Protein 5AQC (pdb70)

Organism: Mycobacterium tuberculosis (strain ATCC 25618 / H37Rv) (NCBI:txid83332)

Secondary structure (DSSP, 8-state):
-HHHHHHHHHHHHHHHHHHHHHHHH--HHHHHHHHT--HHHHHHH--SHHHHHHHHHHHHHHHHHHH--GGGS--SSHHHHHHHHHHHHHHHHHH-HHHHHHHHHHHHH--GGGHHHHHHHHHHHHHHHHHHH-SSSPPHHHHHHHHHHHHHHHHHHHHHHTTS--HHHHHHHHHHHHHHHH-/-HHHHHHHHHHHHHHHHHHHHHHH--HHHHHHHTT--HHHHHHH--SHHHHHHHHHHHHHHHHHHH--PPS-SSHHHHHHHHHHHHHHHHHT-HHHHHHHHHHHHH--GGGHHHHHHHHHHHHHHHHHHHHTSSPPHHHHHHHHHHHHHHHHHHHHHHTTSS-HHHHHHHHHHHHHHHH--

Sequence (364 aa):
EAQRERRKRILDATMAIASKGGYEAVQMRAVADRADVAVGTLYRYFPSKVHLLVSALGREFSSRIDAKTDRSAVAGATPFQRLNFMVGKLNRAMQRNPLLTEAMTRAYVFADASAASEVDQQVEKLIDSMFARAMANGEPTEDQYHIARVISDVWLSSNLLLAWLTRRASATDVSKRLDDLAVRLLIGAQRERRKRILDATMAIASKGGYEAVQMRAVADDRADVAVGTLYRYFPSKVHLLVSALGREFSRIDAKTSAVAGATPFQRLNFMVGKLNRAMQRNPLLTEAMTRAYVFADASAASEVDDQVEKLIDSSMFARAMANGEPTEDQYHIARVISDVWLSSNLLAWLTRRASATDVSKRLDLAVRLLIGD

Nearest PDB structures (foldseek):
  5cxi-assembly1_A  TM=9.992E-01  e=9.116E-22  Mycobacterium tuberculosis H37Rv
  5cw8-assembly1_B  TM=9.837E-01  e=4.539E-20  Mycobacterium tuberculosis H37Rv
  3mnl-assembly1_A  TM=9.329E-01  e=1.263E-19  Mycobacterium tuberculosis H37Rv
  5cxg-assembly1_B  TM=9.219E-01  e=2.538E-19  Mycobacterium tuberculosis H37Rv
  5cxg-assembly2_D  TM=9.276E-01  e=2.367E-18  Mycobacterium tuberculosis H37Rv

Radius of gyration: 22.0 Å; Cα contacts (8 Å, |Δi|>4): 468; chains: 2; bounding box: 36×66×64 Å

Solvent-accessible surface area: 16579 Å² total; per-residue (Å²): 119,86,63,79,80,84,107,96,74,0,0,50,3,0,29,33,16,0,49,158,25,1,28,98,25,0,103,22,116,39,0,2,115,137,2,119,19,70,61,49,43,0,104,89,47,14,71,36,48,13,8,0,0,0,20,0,30,6,16,47,25,46,118,66,29,93,84,29,81,102,93,48,13,55,32,93,62,58,43,81,17,0,40,63,11,3,18,105,22,18,110,34,29,87,166,59,73,80,32,16,32,0,14,2,85,0,28,22,116,0,61,51,83,0,34,87,44,2,86,80,5,48,128,24,16,16,22,8,2,0,97,3,2,13,136,56,159,17,76,70,48,33,88,46,12,0,25,7,0,15,10,1,30,29,4,3,23,5,7,68,32,27,72,52,20,51,50,109,57,3,22,97,37,1,59,36,0,0,128,33,16,36,80,119,163,82,89,56,35,93,75,2,15,51,4,0,29,35,21,0,43,164,36,2,25,97,34,0,104,25,175,44,0,1,113,133,2,114,19,66,53,45,56,0,101,89,62,24,76,38,50,13,11,0,0,0,26,0,34,8,37,50,23,52,106,74,56,96,95,57,113,81,31,60,32,86,40,50,43,79,19,0,59,99,28,0,34,90,34,7,64,48,32,88,118,54,65,80,31,15,32,0,17,2,82,0,33,26,112,0,65,60,85,1,23,70,55,8,73,117,10,44,138,40,25,3,26,10,4,0,114,2,0,30,72,22,98,24,80,69,81,29,92,46,12,0,53,5,0,27,13,2,28,26,5,14,22,2,11,59,31,21,196,51,16,57,42,77,63,2,25,124,75,0,68,39,0,0,97,27,18,32,34,126

Foldseek 3Di:
DVLVLLLVLLLVLLQVQQLVAAQVRQDLVSSCVSSVHDSVSSCVCAVGNLSSLLLSVLVVLVVVVVVDDLPNQDDPALLSSLCSVVVVVLVVCVVRVSSLRRNLVSVVPDDPVNVVSNVSNLVRQLCVSQSSRDPDDGDPVSSVLSVVLVVLLSVVSVCVNVPNDDSVVSVVSSNVSSVVSGD/DLVLLVVLLLVLLQVQQQVPAQVSQDLVSSCVRSVHDSVSVCVCAVDNLSSLLVSLLVVLVVVVVVDDFADDDALLRLLLRVLVVVLVVCVVRVSNLRRNLVSVVPDDPVCVVSNVSSLVSQLQVSQCSRVSHHGDPLSSVLSVVLVVLLSVVSVCVNVVNDPSVRSSVSSNVSSCVSGND

Structure (mmCIF, N/CA/C/O backbone):
data_5AQC
#
_entry.id   5AQC
#
_cell.length_a   127.329
_cell.length_b   67.404
_cell.length_c   49.923
_cell.angle_alpha   90.00
_cell.angle_beta   105.71
_cell.angle_gamma   90.00
#
_symmetry.space_group_name_H-M   'C 1 2 1'
#
loop_
_entity.id
_entity.type
_entity.pdbx_description
1 polymer 'HTH-TYPE TRANSCRIPTIONAL REPRESSOR KSTR'
2 non-polymer (25S)-3-oxocholest-4-en-26-oyl-CoA
3 non-polymer (4S)-2-METHYL-2,4-PENTANEDIOL
4 non-polymer GLYCEROL
5 non-polymer 'SULFATE ION'
6 water water
#
loop_
_atom_site.group_PDB
_atom_site.id
_atom_site.type_symbol
_atom_site.label_atom_id
_atom_site.label_alt_id
_atom_site.label_comp_id
_atom_site.label_asym_id
_atom_site.label_entity_id
_atom_site.label_seq_id
_atom_site.pdbx_PDB_ins_code
_atom_site.Cartn_x
_atom_site.Cartn_y
_atom_site.Cartn_z
_atom_site.occupancy
_atom_site.B_iso_or_equiv
_atom_site.auth_seq_id
_atom_site.auth_comp_id
_atom_site.auth_asym_id
_atom_site.auth_atom_id
_atom_site.pdbx_PDB_model_num
ATOM 1 N N . GLU A 1 12 ? 37.181 -10.345 29.764 1.00 60.39 33 GLU A N 1
ATOM 2 C CA . GLU A 1 12 ? 35.748 -10.405 30.189 1.00 62.00 33 GLU A CA 1
ATOM 3 C C . GLU A 1 12 ? 35.358 -9.211 31.088 1.00 64.38 33 GLU A C 1
ATOM 4 O O . GLU A 1 12 ? 34.168 -8.909 31.229 1.00 59.99 33 GLU A O 1
ATOM 6 N N . ALA A 1 13 ? 36.352 -8.556 31.701 1.00 61.03 34 ALA A N 1
ATOM 7 C CA . ALA A 1 13 ? 36.125 -7.325 32.465 1.00 57.28 34 ALA A CA 1
ATOM 8 C C . ALA A 1 13 ? 35.840 -6.139 31.527 1.00 54.12 34 ALA A C 1
ATOM 9 O O . ALA A 1 13 ? 34.993 -5.304 31.824 1.00 50.70 34 ALA A O 1
ATOM 11 N N . GLN A 1 14 ? 36.561 -6.073 30.411 1.00 50.66 35 GLN A N 1
ATOM 12 C CA . GLN A 1 14 ? 36.246 -5.132 29.339 1.00 49.79 35 GLN A CA 1
ATOM 13 C C . GLN A 1 14 ? 34.840 -5.417 28.760 1.00 45.69 35 GLN A C 1
ATOM 14 O O . GLN A 1 14 ? 34.035 -4.495 28.537 1.00 39.16 35 GLN A O 1
ATOM 16 N N . ARG A 1 15 ? 34.520 -6.695 28.588 1.00 43.82 36 ARG A N 1
ATOM 17 C CA . ARG A 1 15 ? 33.284 -7.084 27.926 1.00 43.77 36 ARG A CA 1
ATOM 18 C C . ARG A 1 15 ? 32.080 -6.734 28.796 1.00 45.81 36 ARG A C 1
ATOM 19 O O . ARG A 1 15 ? 31.001 -6.395 28.276 1.00 37.13 36 ARG A O 1
ATOM 22 N N . GLU A 1 16 ? 32.249 -6.847 30.116 1.00 38.85 37 GLU A N 1
ATOM 23 C CA . GLU A 1 16 ? 31.120 -6.628 31.002 1.00 42.34 37 GLU A CA 1
ATOM 24 C C . GLU A 1 16 ? 30.845 -5.110 31.185 1.00 33.82 37 GLU A C 1
ATOM 25 O O . GLU A 1 16 ? 29.705 -4.705 31.253 1.00 35.07 37 GLU A O 1
ATOM 31 N N . ARG A 1 17 ? 31.904 -4.327 31.268 1.00 32.54 38 ARG A N 1
ATOM 32 C CA . ARG A 1 17 ? 31.870 -2.890 31.329 1.00 35.42 38 ARG A CA 1
ATOM 33 C C . ARG A 1 17 ? 31.157 -2.348 30.054 1.00 35.92 38 ARG A C 1
ATOM 34 O O . ARG A 1 17 ? 30.330 -1.415 30.115 1.00 28.02 38 ARG A O 1
ATOM 42 N N . ARG A 1 18 ? 31.492 -2.937 28.903 1.00 35.79 39 ARG A N 1
ATOM 43 C CA . ARG A 1 18 ? 30.914 -2.500 27.615 1.00 34.62 39 ARG A CA 1
ATOM 44 C C . ARG A 1 18 ? 29.439 -2.807 27.620 1.00 32.47 39 ARG A C 1
ATOM 45 O O . ARG A 1 18 ? 28.602 -1.981 27.177 1.00 31.64 39 ARG A O 1
ATOM 53 N N . LYS A 1 19 ? 29.098 -3.983 28.138 1.00 28.20 40 LYS A N 1
ATOM 54 C CA . LYS A 1 19 ? 27.721 -4.420 28.256 1.00 28.15 40 LYS A CA 1
ATOM 55 C C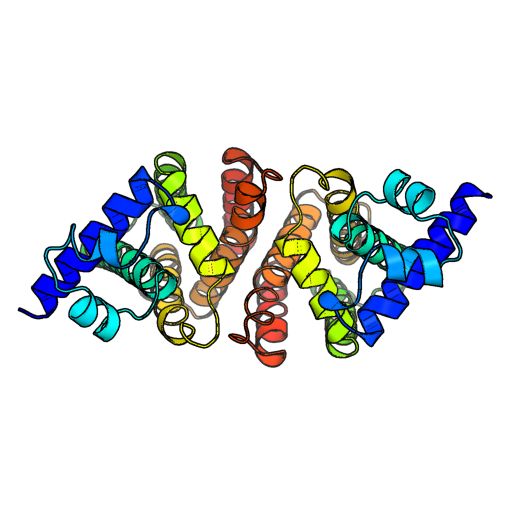 . LYS A 1 19 ? 26.880 -3.445 29.111 1.00 26.16 40 LYS A C 1
ATOM 56 O O . LYS A 1 19 ? 25.763 -3.047 28.703 1.00 24.91 40 LYS A O 1
ATOM 62 N N . ARG A 1 20 ? 27.395 -3.097 30.298 1.00 24.80 41 ARG A N 1
ATOM 63 C CA . ARG A 1 20 ? 26.730 -2.075 31.140 1.00 24.91 41 ARG A CA 1
ATOM 64 C C . ARG A 1 20 ? 26.561 -0.680 30.463 1.00 20.54 41 ARG A C 1
ATOM 65 O O . ARG A 1 20 ? 25.490 -0.103 30.559 1.00 20.92 41 ARG A O 1
ATOM 73 N N . ILE A 1 21 ? 27.586 -0.235 29.763 1.00 23.35 42 ILE A N 1
ATOM 74 C CA . ILE A 1 21 ? 27.563 1.042 29.037 1.00 23.33 42 ILE A CA 1
ATOM 75 C C . ILE A 1 21 ? 26.504 1.014 27.946 1.00 22.24 42 ILE A C 1
ATOM 76 O O . ILE A 1 21 ? 25.672 1.886 27.873 1.00 20.93 42 ILE A O 1
ATOM 81 N N . LEU A 1 22 ? 26.492 -0.026 27.111 1.00 24.42 43 LEU A N 1
ATOM 82 C CA . LEU A 1 22 ? 25.471 -0.108 26.059 1.00 21.59 43 LEU A CA 1
ATOM 83 C C . LEU A 1 22 ? 24.099 -0.392 26.608 1.00 22.16 43 LEU A C 1
ATOM 84 O O . LEU A 1 22 ? 23.132 0.137 26.094 1.00 18.12 43 LEU A O 1
ATOM 89 N N . ASP A 1 23 ? 23.983 -1.172 27.700 1.00 21.04 44 ASP A N 1
ATOM 90 C CA . ASP A 1 23 ? 22.718 -1.304 28.344 1.00 22.19 44 ASP A CA 1
ATOM 91 C C . ASP A 1 23 ? 22.155 0.070 28.818 1.00 17.47 44 ASP A C 1
ATOM 92 O O . ASP A 1 23 ? 20.928 0.352 28.629 1.00 20.62 44 ASP A O 1
ATOM 97 N N . ALA A 1 24 ? 23.024 0.849 29.460 1.00 19.54 45 ALA A N 1
ATOM 98 C CA . ALA A 1 24 ? 22.650 2.169 29.963 1.00 18.28 45 ALA A CA 1
ATOM 99 C C . ALA A 1 24 ? 22.204 3.076 28.816 1.00 17.67 45 ALA A C 1
ATOM 100 O O . ALA A 1 24 ? 21.227 3.792 28.883 1.00 18.01 45 ALA A O 1
ATOM 102 N N . THR A 1 25 ? 22.967 3.002 27.724 1.00 18.70 46 THR A N 1
ATOM 103 C CA . THR A 1 25 ? 22.628 3.830 26.514 1.00 17.05 46 THR A CA 1
ATOM 104 C C . THR A 1 25 ? 21.272 3.558 25.990 1.00 16.77 46 THR A C 1
ATOM 105 O O . THR A 1 25 ? 20.417 4.446 25.759 1.00 18.20 46 THR A O 1
ATOM 109 N N . MET A 1 26 ? 20.972 2.287 25.820 1.00 17.81 47 MET A N 1
ATOM 110 C CA . MET A 1 26 ? 19.676 1.879 25.350 1.00 17.21 47 MET A CA 1
ATOM 111 C C . MET A 1 26 ? 18.509 2.264 26.271 1.00 19.01 47 MET A C 1
ATOM 112 O O . MET A 1 26 ? 17.480 2.747 25.803 1.00 17.79 47 MET A O 1
ATOM 117 N N . ALA A 1 27 ? 18.688 2.029 27.568 1.00 18.75 48 ALA A N 1
ATOM 118 C CA . ALA A 1 27 ? 17.692 2.420 28.539 1.00 19.39 48 ALA A CA 1
ATOM 119 C C . ALA A 1 27 ? 17.407 3.918 28.523 1.00 17.24 48 ALA A C 1
ATOM 120 O O . ALA A 1 27 ? 16.275 4.313 28.492 1.00 19.15 48 ALA A O 1
ATOM 122 N N . ILE A 1 28 ? 18.449 4.733 28.505 1.00 17.53 49 ILE A N 1
ATOM 123 C CA . ILE A 1 28 ? 18.359 6.193 28.541 1.00 16.42 49 ILE A CA 1
ATOM 124 C C . ILE A 1 28 ? 17.717 6.722 27.253 1.00 17.43 49 ILE A C 1
ATOM 125 O O . ILE A 1 28 ? 16.802 7.540 27.251 1.00 16.55 49 ILE A O 1
ATOM 130 N N . ALA A 1 29 ? 18.203 6.220 26.119 1.00 18.33 50 ALA A N 1
ATOM 131 C CA . ALA A 1 29 ? 17.603 6.610 24.835 1.00 17.29 50 ALA A CA 1
ATOM 132 C C . ALA A 1 29 ? 16.135 6.232 24.727 1.00 16.82 50 ALA A C 1
ATOM 133 O O . ALA A 1 29 ? 15.291 6.998 24.261 1.00 18.58 50 ALA A O 1
ATOM 135 N N . SER A 1 30 ? 15.763 5.040 25.152 1.00 20.99 51 SER A N 1
ATOM 136 C CA . SER A 1 30 ? 14.361 4.591 25.039 1.00 21.88 51 SER A CA 1
ATOM 137 C C . SER A 1 30 ? 13.477 5.338 25.979 1.00 24.51 51 SER A C 1
ATOM 138 O O . SER A 1 30 ? 12.331 5.650 25.667 1.00 23.53 51 SER A O 1
ATOM 141 N N . LYS A 1 31 ? 14.012 5.692 27.129 1.00 25.05 52 LYS A N 1
ATOM 142 C CA . LYS A 1 31 ? 13.261 6.541 28.009 1.00 25.79 52 LYS A CA 1
ATOM 143 C C . LYS A 1 31 ? 13.172 7.971 27.554 1.00 23.40 52 LYS A C 1
ATOM 144 O O . LYS A 1 31 ? 12.114 8.576 27.758 1.00 28.21 52 LYS A O 1
ATOM 150 N N . GLY A 1 32 ? 14.255 8.617 27.041 1.00 23.42 53 GLY A N 1
ATOM 151 C CA . GLY A 1 32 ? 14.236 10.062 26.847 1.00 19.66 53 GLY A CA 1
ATOM 152 C C . GLY A 1 32 ? 14.678 10.635 25.492 1.00 20.51 53 GLY A C 1
ATOM 153 O O . GLY A 1 32 ? 14.827 11.855 25.331 1.00 22.70 53 GLY A O 1
ATOM 154 N N . GLY A 1 33 ? 14.955 9.750 24.517 1.00 20.84 54 GLY A N 1
ATOM 155 C CA . GLY A 1 33 ? 15.470 10.253 23.208 1.00 21.31 54 GLY A CA 1
ATOM 156 C C . GLY A 1 33 ? 16.882 10.780 23.241 1.00 20.36 54 GLY A C 1
ATOM 157 O O . GLY A 1 33 ? 17.612 10.625 24.214 1.00 19.87 54 GLY A O 1
ATOM 158 N N . TYR A 1 34 ? 17.324 11.421 22.132 1.00 17.78 55 TYR A N 1
ATOM 159 C CA . TYR A 1 34 ? 18.690 11.801 21.974 1.00 17.96 55 TYR A CA 1
ATOM 160 C C . TYR A 1 34 ? 19.211 12.761 23.066 1.00 19.33 55 TYR A C 1
ATOM 161 O O . TYR A 1 34 ? 20.341 12.615 23.520 1.00 20.48 55 TYR A O 1
ATOM 170 N N . GLU A 1 35 ? 18.338 13.679 23.477 1.00 23.80 56 GLU A N 1
ATOM 171 C CA . GLU A 1 35 ? 18.708 14.742 24.416 1.00 26.03 56 GLU A CA 1
ATOM 172 C C . GLU A 1 35 ? 19.068 14.125 25.777 1.00 25.98 56 GLU A C 1
ATOM 173 O O . GLU A 1 35 ? 19.951 14.654 26.481 1.00 29.26 56 GLU A O 1
ATOM 176 N N . ALA A 1 36 ? 18.461 12.978 26.108 1.00 23.40 57 ALA A N 1
ATOM 177 C CA . ALA A 1 36 ? 18.733 12.275 27.383 1.00 22.62 57 ALA A CA 1
ATOM 178 C C . ALA A 1 36 ? 20.074 11.543 27.459 1.00 21.93 57 ALA A C 1
ATOM 179 O O . ALA A 1 36 ? 20.633 11.320 28.553 1.00 23.23 57 ALA A O 1
ATOM 181 N N . VAL A 1 37 ? 20.609 11.156 26.283 1.00 19.14 58 VAL A N 1
ATOM 182 C CA . VAL A 1 37 ? 21.844 10.448 26.190 1.00 21.23 58 VAL A CA 1
ATOM 183 C C . VAL A 1 37 ? 22.998 11.418 26.368 1.00 27.76 58 VAL A C 1
ATOM 184 O O . VAL A 1 37 ? 23.549 11.971 25.419 1.00 30.76 58 VAL A O 1
ATOM 188 N N . GLN A 1 38 ? 23.328 11.698 27.618 1.00 31.33 59 GLN A N 1
ATOM 189 C CA . GLN A 1 38 ? 24.460 12.561 27.952 1.00 29.24 59 GLN A CA 1
ATOM 190 C C . GLN A 1 38 ? 25.525 11.631 28.535 1.00 29.69 59 GLN A C 1
ATOM 191 O O . GLN A 1 38 ? 25.193 10.670 29.264 1.00 26.48 59 GLN A O 1
ATOM 197 N N . MET A 1 39 ? 26.780 11.889 28.216 1.00 26.81 60 MET A N 1
ATOM 198 C CA . MET A 1 39 ? 27.846 10.982 28.555 1.00 26.79 60 MET A CA 1
ATOM 199 C C . MET A 1 39 ? 27.895 10.706 30.099 1.00 28.27 60 MET A C 1
ATOM 200 O O . MET A 1 39 ? 28.140 9.547 30.539 1.00 29.47 60 MET A O 1
ATOM 205 N N . ARG A 1 40 ? 27.670 11.768 30.855 1.00 27.88 61 ARG A N 1
ATOM 206 C CA . ARG A 1 40 ? 27.713 11.700 32.348 1.00 30.36 61 ARG A CA 1
ATOM 207 C C . ARG A 1 40 ? 26.591 10.784 32.856 1.00 28.49 61 ARG A C 1
ATOM 208 O O . ARG A 1 40 ? 26.796 9.962 33.756 1.00 29.17 61 ARG A O 1
ATOM 212 N N . ALA A 1 41 ? 25.407 10.975 32.287 1.00 24.75 62 ALA A N 1
ATOM 213 C CA . ALA A 1 41 ? 24.267 10.200 32.655 1.00 23.43 62 ALA A CA 1
ATOM 214 C C . ALA A 1 41 ? 24.516 8.732 32.318 1.00 22.21 62 ALA A C 1
ATOM 215 O O . ALA A 1 41 ? 24.257 7.799 33.130 1.00 19.10 62 ALA A O 1
ATOM 217 N N . VAL A 1 42 ? 25.090 8.473 31.145 1.00 21.67 63 VAL A N 1
ATOM 218 C CA . VAL A 1 42 ? 25.383 7.120 30.790 1.00 20.34 63 VAL A CA 1
ATOM 219 C C . VAL A 1 42 ? 26.418 6.478 31.735 1.00 20.99 63 VAL A C 1
ATOM 220 O O . VAL A 1 42 ? 26.243 5.289 32.103 1.00 21.21 63 VAL A O 1
ATOM 224 N N . ALA A 1 43 ? 27.510 7.199 32.082 1.00 21.45 64 ALA A N 1
ATOM 225 C CA . ALA A 1 43 ? 28.557 6.655 32.915 1.00 22.79 64 ALA A CA 1
ATOM 226 C C . ALA A 1 43 ? 28.024 6.331 34.316 1.00 23.23 64 ALA A C 1
ATOM 227 O O . ALA A 1 43 ? 28.312 5.266 34.838 1.00 23.17 64 ALA A O 1
ATOM 229 N N . ASP A 1 44 ? 27.234 7.250 34.836 1.00 22.61 65 ASP A N 1
ATOM 230 C CA . ASP A 1 44 ? 26.575 7.084 36.143 1.00 23.75 65 ASP A CA 1
ATOM 231 C C . ASP A 1 44 ? 25.669 5.864 36.165 1.00 22.28 65 ASP A C 1
ATOM 232 O O . ASP A 1 44 ? 25.813 4.983 37.037 1.00 19.67 65 ASP A O 1
ATOM 237 N N . ARG A 1 45 ? 24.778 5.739 35.194 1.00 20.77 66 ARG A N 1
ATOM 238 C CA . ARG A 1 45 ? 23.908 4.590 35.129 1.00 22.32 66 ARG A CA 1
ATOM 239 C C . ARG A 1 45 ? 24.702 3.251 34.962 1.00 22.33 66 ARG A C 1
ATOM 240 O O . ARG A 1 45 ? 24.323 2.144 35.510 1.00 19.41 66 ARG A O 1
ATOM 248 N N . ALA A 1 46 ? 25.804 3.303 34.215 1.00 19.78 67 ALA A N 1
ATOM 249 C CA . ALA A 1 46 ? 26.566 2.119 33.921 1.00 22.91 67 ALA A CA 1
ATOM 250 C C . ALA A 1 46 ? 27.584 1.767 34.999 1.00 23.75 67 ALA A C 1
ATOM 251 O O . ALA A 1 46 ? 28.230 0.718 34.900 1.00 22.70 67 ALA A O 1
ATOM 253 N N . ASP A 1 47 ? 27.735 2.652 36.005 1.00 22.53 68 ASP A N 1
ATOM 254 C CA . ASP A 1 47 ? 28.709 2.491 37.091 1.00 24.75 68 ASP A CA 1
ATOM 255 C C . ASP A 1 47 ? 30.095 2.318 36.541 1.00 28.44 68 ASP A C 1
ATOM 256 O O . 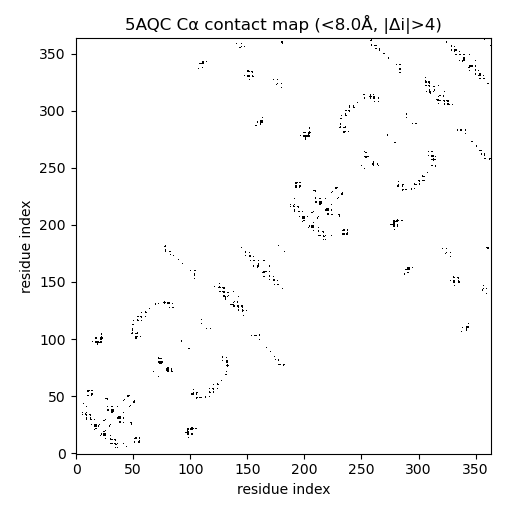ASP A 1 47 ? 30.797 1.386 36.890 1.00 25.71 68 ASP A O 1
ATOM 261 N N . VAL A 1 48 ? 30.488 3.235 35.662 1.00 27.60 69 VAL A N 1
ATOM 262 C CA . VAL A 1 48 ? 31.829 3.272 35.183 1.00 30.20 69 VAL A CA 1
ATOM 263 C C . VAL A 1 48 ? 32.266 4.692 35.384 1.00 24.89 69 VAL A C 1
ATOM 264 O O . VAL A 1 48 ? 31.450 5.602 35.440 1.00 28.39 69 VAL A O 1
ATOM 268 N N . ALA A 1 49 ? 33.569 4.889 35.488 1.00 31.09 70 ALA A N 1
ATOM 269 C CA . ALA A 1 49 ? 34.111 6.232 35.520 1.00 28.46 70 ALA A CA 1
ATOM 270 C C . ALA A 1 49 ? 33.920 6.841 34.107 1.00 32.30 70 ALA A C 1
ATOM 271 O O . ALA A 1 49 ? 34.006 6.147 33.103 1.00 31.58 70 ALA A O 1
ATOM 273 N N . VAL A 1 50 ? 33.633 8.112 34.068 1.00 29.83 71 VAL A N 1
ATOM 274 C CA . VAL A 1 50 ? 33.449 8.832 32.847 1.00 38.22 71 VAL A CA 1
ATOM 275 C C . VAL A 1 50 ? 34.639 8.652 31.874 1.00 41.78 71 VAL A C 1
ATOM 276 O O . VAL A 1 50 ? 34.421 8.467 30.671 1.00 43.59 71 VAL A O 1
ATOM 280 N N . GLY A 1 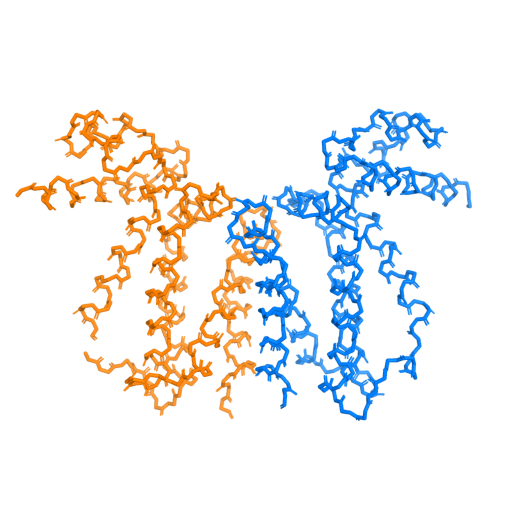51 ? 35.878 8.686 32.374 1.00 36.75 72 GLY A N 1
ATOM 281 C CA . GLY A 1 51 ? 37.043 8.562 31.490 1.00 37.75 72 GLY A CA 1
ATOM 282 C C . GLY A 1 51 ? 37.046 7.210 30.843 1.00 42.44 72 GLY A C 1
ATOM 283 O O . GLY A 1 51 ? 37.378 7.062 29.660 1.00 45.57 72 GLY A O 1
ATOM 284 N N . THR A 1 52 ? 36.640 6.212 31.623 1.00 40.64 73 THR A N 1
ATOM 285 C CA . THR A 1 52 ? 36.550 4.873 31.142 1.00 41.52 73 THR A CA 1
ATOM 286 C C . THR A 1 52 ? 35.567 4.861 29.975 1.00 42.79 73 THR A C 1
ATOM 287 O O . THR A 1 52 ? 35.844 4.247 28.898 1.00 40.73 73 THR A O 1
ATOM 291 N N . LEU A 1 53 ? 34.444 5.563 30.177 1.00 39.78 74 LEU A N 1
ATOM 292 C CA . LEU A 1 53 ? 33.402 5.672 29.155 1.00 39.53 74 LEU A CA 1
ATOM 293 C C . LEU A 1 53 ? 33.977 6.304 27.853 1.00 38.00 74 LEU A C 1
ATOM 294 O O . LEU A 1 53 ? 33.891 5.688 26.792 1.00 40.04 74 LEU A O 1
ATOM 299 N N . TYR A 1 54 ? 34.554 7.503 27.962 1.00 44.15 75 TYR A N 1
ATOM 300 C CA . TYR A 1 54 ? 35.170 8.215 26.817 1.00 44.77 75 TYR A CA 1
ATOM 301 C C . TYR A 1 54 ? 36.241 7.413 26.063 1.00 47.91 75 TYR A C 1
ATOM 302 O O . TYR A 1 54 ? 36.381 7.560 24.849 1.00 43.19 75 TYR A O 1
ATOM 311 N N . ARG A 1 55 ? 36.988 6.575 26.773 1.00 46.27 76 ARG A N 1
ATOM 312 C CA . ARG A 1 55 ? 38.033 5.761 26.166 1.00 50.48 76 ARG A CA 1
ATOM 313 C C . ARG A 1 55 ? 37.415 4.779 25.193 1.00 53.28 76 ARG A C 1
ATOM 314 O O . ARG A 1 55 ? 37.948 4.594 24.087 1.00 59.47 76 ARG A O 1
ATOM 316 N N . TYR A 1 56 ? 36.301 4.152 25.572 1.00 44.13 77 TYR A N 1
ATOM 317 C CA . TYR A 1 56 ? 35.659 3.182 24.672 1.00 43.18 77 TYR A CA 1
ATOM 318 C C . TYR A 1 56 ? 34.714 3.823 23.604 1.00 42.52 77 TYR A C 1
ATOM 319 O O . TYR A 1 56 ? 34.495 3.222 22.522 1.00 42.80 77 TYR A O 1
ATOM 321 N N . PHE A 1 57 ? 34.184 5.019 23.907 1.00 38.01 78 PHE A N 1
ATOM 322 C CA . PHE A 1 57 ? 33.069 5.641 23.175 1.00 32.45 78 PHE A CA 1
ATOM 323 C C . PHE A 1 57 ? 33.159 7.147 23.304 1.00 36.29 78 PHE A C 1
ATOM 324 O O . PHE A 1 57 ? 32.534 7.746 24.191 1.00 34.98 78 PHE A O 1
ATOM 332 N N . PRO A 1 58 ? 33.916 7.810 22.394 1.00 36.38 79 PRO A N 1
ATOM 333 C CA . PRO A 1 58 ? 34.221 9.228 22.605 1.00 31.96 79 PRO A CA 1
ATOM 334 C C . PRO A 1 58 ? 33.078 10.218 22.537 1.00 30.25 79 PRO A C 1
ATOM 335 O O . PRO A 1 58 ? 33.291 11.369 22.884 1.00 31.40 79 PRO A O 1
ATOM 339 N N . SER A 1 59 ? 31.882 9.821 22.085 1.00 27.68 80 SER A N 1
ATOM 340 C CA . SER A 1 59 ? 30.767 10.764 22.039 1.00 26.06 80 SER A CA 1
ATOM 341 C C . SER A 1 59 ? 29.484 9.975 22.124 1.00 22.19 80 SER A C 1
ATOM 342 O O . SER A 1 59 ? 29.498 8.718 22.025 1.00 26.25 80 SER A O 1
ATOM 345 N N . LYS A 1 60 ? 28.382 10.704 22.189 1.00 23.05 81 LYS A N 1
ATOM 346 C CA . LYS A 1 60 ? 27.070 10.091 22.193 1.00 24.42 81 LYS A CA 1
ATOM 347 C C . LYS A 1 60 ? 26.733 9.414 20.880 1.00 25.87 81 LYS A C 1
ATOM 348 O O . LYS A 1 60 ? 26.031 8.441 20.851 1.00 19.68 81 LYS A O 1
ATOM 354 N N . VAL A 1 61 ? 27.285 9.896 19.767 1.00 23.99 82 VAL A N 1
ATOM 355 C CA . VAL A 1 61 ? 27.150 9.159 18.502 1.00 22.10 82 VAL A CA 1
ATOM 356 C C . VAL A 1 61 ? 27.725 7.786 18.529 1.00 19.54 82 VAL A C 1
ATOM 357 O O . VAL A 1 61 ? 27.115 6.851 18.137 1.00 24.55 82 VAL A O 1
ATOM 361 N N . HIS A 1 62 ? 28.945 7.650 19.039 1.00 22.99 83 HIS A N 1
ATOM 362 C CA . HIS A 1 62 ? 29.617 6.377 19.106 1.00 24.67 83 HIS A CA 1
ATOM 363 C C . HIS A 1 62 ? 28.890 5.417 19.993 1.00 22.49 83 HIS A C 1
ATOM 364 O O . HIS A 1 62 ? 28.802 4.214 19.712 1.00 24.98 83 HIS A O 1
ATOM 371 N N . LEU A 1 63 ? 28.347 5.957 21.092 1.00 26.78 84 LEU A N 1
ATOM 372 C CA . LEU A 1 63 ? 27.493 5.142 21.991 1.00 24.03 84 LEU A CA 1
ATOM 373 C C . LEU A 1 63 ? 26.293 4.616 21.332 1.00 19.54 84 LEU A C 1
ATOM 374 O O . LEU A 1 63 ? 26.001 3.431 21.457 1.00 21.27 84 LEU A O 1
ATOM 379 N N . LEU A 1 64 ? 25.517 5.506 20.683 1.00 18.87 85 LEU A N 1
ATOM 380 C CA . LEU A 1 64 ? 24.274 5.114 20.080 1.00 18.69 85 LEU A CA 1
ATOM 381 C C . LEU A 1 64 ? 24.475 4.177 18.911 1.00 16.61 85 LEU A C 1
ATOM 382 O O . LEU A 1 64 ? 23.794 3.158 18.796 1.00 16.31 85 LEU A O 1
ATOM 387 N N . VAL A 1 65 ? 25.410 4.522 18.038 1.00 20.57 86 VAL A N 1
ATOM 388 C CA . VAL A 1 65 ? 25.664 3.594 16.871 1.00 19.34 86 VAL A CA 1
ATOM 389 C C . VAL A 1 65 ? 26.190 2.227 17.332 1.00 20.54 86 VAL A C 1
ATOM 390 O O . VAL A 1 65 ? 25.713 1.188 16.879 1.00 19.42 86 VAL A O 1
ATOM 394 N N . SER A 1 66 ? 27.125 2.231 18.300 1.00 22.05 87 SER A N 1
ATOM 395 C CA . SER A 1 66 ? 27.568 0.918 18.903 1.00 23.83 87 SER A CA 1
ATOM 396 C C . SER A 1 66 ? 26.441 0.158 19.498 1.00 21.25 87 SER A C 1
ATOM 397 O O . SER A 1 66 ? 26.294 -1.045 19.280 1.00 19.43 87 SER A O 1
ATOM 400 N N . ALA A 1 67 ? 25.532 0.838 20.245 1.00 21.41 88 ALA A N 1
ATOM 401 C CA . ALA A 1 67 ? 24.361 0.134 20.778 1.00 20.30 88 ALA A CA 1
ATOM 402 C C . ALA A 1 67 ? 23.401 -0.430 19.727 1.00 22.19 88 ALA A C 1
ATOM 403 O O . ALA A 1 67 ? 22.872 -1.521 19.888 1.00 19.14 88 ALA A O 1
ATOM 405 N N . LEU A 1 68 ? 23.179 0.298 18.607 1.00 22.35 89 LEU A N 1
ATOM 406 C CA . LEU A 1 68 ? 22.356 -0.210 17.554 1.00 20.75 89 LEU A CA 1
ATOM 407 C C . LEU A 1 68 ? 23.001 -1.495 16.895 1.00 19.43 89 LEU A C 1
ATOM 408 O O . LEU A 1 68 ? 22.302 -2.464 16.594 1.00 23.39 89 LEU A O 1
ATOM 413 N N . GLY A 1 69 ? 24.294 -1.449 16.728 1.00 23.27 90 GLY A N 1
ATOM 414 C CA . GLY A 1 69 ? 25.061 -2.572 16.188 1.00 29.29 90 GLY A CA 1
ATOM 415 C C . GLY A 1 69 ? 24.839 -3.803 17.024 1.00 32.20 90 GLY A C 1
ATOM 416 O O . GLY A 1 69 ? 24.528 -4.884 16.502 1.00 33.60 90 GLY A O 1
ATOM 417 N N . ARG A 1 70 ? 24.922 -3.638 18.355 1.00 27.74 91 ARG A N 1
ATOM 418 C CA . ARG A 1 70 ? 24.658 -4.765 19.244 1.00 25.96 91 ARG A CA 1
ATOM 419 C C . A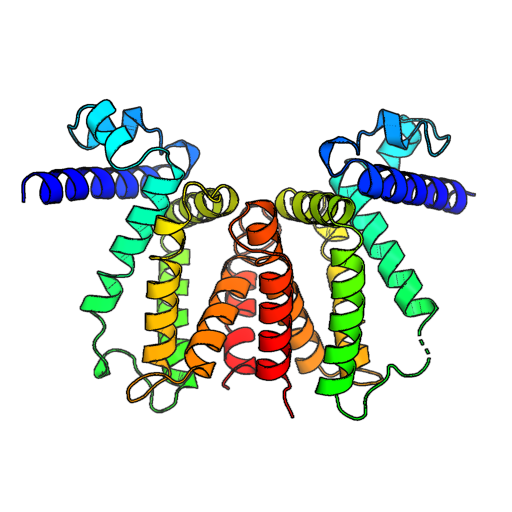RG A 1 70 ? 23.259 -5.308 19.152 1.00 26.56 91 ARG A C 1
ATOM 420 O O . ARG A 1 70 ? 23.050 -6.520 19.149 1.00 28.57 91 ARG A O 1
ATOM 428 N N . GLU A 1 71 ? 22.253 -4.462 18.999 1.00 27.27 92 GLU A N 1
ATOM 429 C CA . GLU A 1 71 ? 20.938 -4.956 18.839 1.00 27.71 92 GLU A CA 1
ATOM 430 C C . GLU A 1 71 ? 20.825 -5.769 17.550 1.00 28.76 92 GLU A C 1
ATOM 431 O O . GLU A 1 71 ? 20.154 -6.773 17.549 1.00 28.55 92 GLU A O 1
ATOM 437 N N . PHE A 1 72 ? 21.403 -5.264 16.463 1.00 29.40 93 PHE A N 1
ATOM 438 C CA . PHE A 1 72 ? 21.372 -5.988 15.157 1.00 32.60 93 PHE A CA 1
ATOM 439 C C . PHE A 1 72 ? 21.957 -7.397 15.280 1.00 34.35 93 PHE A C 1
ATOM 440 O O . PHE A 1 72 ? 21.328 -8.344 14.819 1.00 38.91 93 PHE A O 1
ATOM 448 N N A SER A 1 73 ? 23.119 -7.520 15.924 0.50 38.39 94 SER A N 1
ATOM 449 N N B SER A 1 73 ? 23.105 -7.540 15.932 0.50 37.55 94 SER A N 1
ATOM 450 C CA A SER A 1 73 ? 23.759 -8.844 16.166 0.50 38.10 94 SER A CA 1
ATOM 451 C CA B SER A 1 73 ? 23.714 -8.878 16.158 0.50 36.60 94 SER A CA 1
ATOM 452 C C A SER A 1 73 ? 22.956 -9.782 17.065 0.50 39.39 94 SER A C 1
ATOM 453 C C B SER A 1 73 ? 22.886 -9.797 17.033 0.50 38.66 94 SER A C 1
ATOM 454 O O A SER A 1 73 ? 22.986 -11.016 16.878 0.50 38.98 94 SER A O 1
ATOM 455 O O B SER A 1 73 ? 22.815 -11.025 16.803 0.50 37.49 94 SER A O 1
ATOM 460 N N . ARG A 1 74 ? 22.229 -9.229 18.036 1.00 37.46 95 ARG A N 1
ATOM 461 C CA . ARG A 1 74 ? 21.288 -10.040 18.812 1.00 39.78 95 ARG A CA 1
ATOM 462 C C . ARG A 1 74 ? 20.142 -10.544 17.918 1.00 40.53 95 ARG A C 1
ATOM 463 O O . ARG A 1 74 ? 19.786 -11.748 17.948 1.00 38.12 95 ARG A O 1
ATOM 471 N N . ILE A 1 75 ? 19.613 -9.640 17.092 1.00 40.02 96 ILE A N 1
ATOM 472 C CA . ILE A 1 75 ? 18.578 -9.980 16.143 1.00 42.18 96 ILE A CA 1
ATOM 473 C C . ILE A 1 75 ? 19.139 -11.058 15.184 1.00 43.87 96 ILE A C 1
ATOM 474 O O . ILE A 1 75 ? 18.552 -12.123 14.988 1.00 47.05 96 ILE A O 1
ATOM 479 N N . ASP A 1 76 ? 20.314 -10.786 14.666 1.00 39.98 97 ASP A N 1
ATOM 480 C CA . ASP A 1 76 ? 20.963 -11.681 13.735 1.00 45.49 97 ASP A CA 1
ATOM 481 C C . ASP A 1 76 ? 21.113 -13.109 14.296 1.00 48.78 97 ASP A C 1
ATOM 482 O O . ASP A 1 76 ? 20.600 -14.072 13.712 1.00 46.92 97 ASP A O 1
ATOM 487 N N . ALA A 1 77 ? 21.761 -13.219 15.458 1.00 47.21 98 ALA A N 1
ATOM 488 C CA . ALA A 1 77 ? 21.986 -14.498 16.151 1.00 48.45 98 ALA A CA 1
ATOM 489 C C . ALA A 1 77 ? 20.728 -15.328 16.459 1.00 51.13 98 ALA A C 1
ATOM 490 O O . ALA A 1 77 ? 20.777 -16.561 16.450 1.00 56.78 98 ALA A O 1
ATOM 492 N N . LYS A 1 78 ? 19.607 -14.674 16.723 1.00 52.68 99 LYS A N 1
ATOM 493 C CA . LYS A 1 78 ? 18.340 -15.385 16.866 1.00 54.29 99 LYS A CA 1
ATOM 494 C C . LYS A 1 78 ? 17.745 -15.701 15.497 1.00 59.47 99 LYS A C 1
ATOM 495 O O . LYS A 1 78 ? 16.830 -16.521 15.403 1.00 68.72 99 LYS A O 1
ATOM 497 N N . THR A 1 79 ? 18.256 -15.046 14.441 1.00 62.4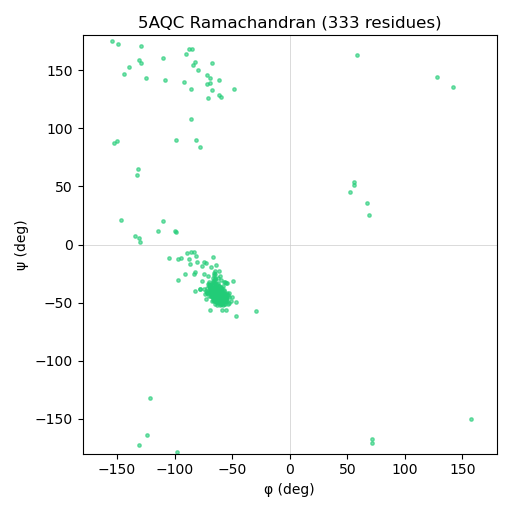2 100 THR A N 1
ATOM 498 C CA . THR A 1 79 ? 17.754 -15.220 13.058 1.00 62.05 100 THR A CA 1
ATOM 499 C C . THR A 1 79 ? 18.610 -16.184 12.257 1.00 59.35 100 THR A C 1
ATOM 500 O O . THR A 1 79 ? 19.582 -15.803 11.597 1.00 55.35 100 THR A O 1
ATOM 504 N N . ASP A 1 80 ? 18.236 -17.446 12.336 1.00 58.49 101 ASP A N 1
ATOM 505 C CA . ASP A 1 80 ? 18.810 -18.473 11.498 1.00 56.35 101 ASP A CA 1
ATOM 506 C C . ASP A 1 80 ? 18.089 -18.502 10.127 1.00 52.43 101 ASP A C 1
ATOM 507 O O . ASP A 1 80 ? 16.914 -18.120 10.047 1.00 39.49 101 ASP A O 1
ATOM 512 N N . ARG A 1 81 ? 18.787 -18.991 9.089 1.00 56.26 102 ARG A N 1
ATOM 513 C CA . ARG A 1 81 ? 18.234 -19.192 7.730 1.00 58.82 102 ARG A CA 1
ATOM 514 C C . ARG A 1 81 ? 16.729 -19.499 7.686 1.00 63.73 102 ARG A C 1
ATOM 515 O O . ARG A 1 81 ? 15.974 -18.769 7.038 1.00 69.32 102 ARG A O 1
ATOM 517 N N . SER A 1 82 ? 16.292 -20.559 8.366 1.00 61.80 103 SER A N 1
ATOM 518 C CA . SER A 1 82 ? 14.868 -20.935 8.366 1.00 63.34 103 SER A CA 1
ATOM 519 C C . SER A 1 82 ? 13.926 -19.929 9.045 1.00 60.37 103 SER A C 1
ATOM 520 O O . SER A 1 82 ? 12.741 -19.911 8.744 1.00 64.31 103 SER A O 1
ATOM 522 N N . ALA A 1 83 ? 14.427 -19.115 9.972 1.00 61.01 104 ALA A N 1
ATOM 523 C CA . ALA A 1 83 ? 13.568 -18.152 10.706 1.00 60.29 104 ALA A CA 1
ATOM 524 C C . ALA A 1 83 ? 12.943 -17.059 9.835 1.00 63.83 104 ALA A C 1
ATOM 525 O O . ALA A 1 83 ? 11.906 -16.479 10.208 1.00 59.39 104 ALA A O 1
ATOM 527 N N . VAL A 1 84 ? 13.588 -16.737 8.707 1.00 60.14 105 VAL A N 1
ATOM 528 C CA . VAL A 1 84 ? 13.067 -15.692 7.819 1.00 58.51 105 VAL A CA 1
ATOM 529 C C . VAL A 1 84 ? 12.048 -16.362 6.887 1.00 56.05 105 VAL A C 1
ATOM 530 O O . VAL A 1 84 ? 12.438 -17.136 6.007 1.00 56.53 105 VAL A O 1
ATOM 534 N N . ALA A 1 85 ? 10.759 -16.082 7.094 1.00 47.54 106 ALA A N 1
ATOM 535 C CA . ALA A 1 85 ? 9.699 -16.784 6.370 1.00 50.68 106 ALA A CA 1
ATOM 536 C C . ALA A 1 85 ? 9.656 -16.335 4.914 1.00 51.30 106 ALA A C 1
ATOM 537 O O . ALA A 1 85 ? 9.771 -15.131 4.624 1.00 48.12 106 ALA A O 1
ATOM 539 N N . GLY A 1 86 ? 9.475 -17.294 4.003 1.00 45.48 107 GLY A N 1
ATOM 540 C CA . GLY A 1 86 ? 9.235 -16.971 2.607 1.00 40.92 107 GLY A CA 1
ATOM 541 C C . GLY A 1 86 ? 9.908 -17.912 1.644 1.00 38.86 107 GLY A C 1
ATOM 542 O O . GLY A 1 86 ? 11.079 -18.310 1.823 1.00 43.76 107 GLY A O 1
ATOM 543 N N . ALA A 1 87 ? 9.145 -18.294 0.638 1.00 42.31 108 ALA A N 1
ATOM 544 C CA . ALA A 1 87 ? 9.639 -19.116 -0.440 1.00 42.95 108 ALA A CA 1
ATOM 545 C C . ALA A 1 87 ? 10.498 -18.325 -1.417 1.00 42.64 108 ALA A C 1
ATOM 546 O O . ALA A 1 87 ? 11.454 -18.897 -1.963 1.00 45.11 108 ALA A O 1
ATOM 548 N N . THR A 1 88 ? 10.213 -17.018 -1.596 1.00 38.35 109 THR A N 1
ATOM 549 C CA . THR A 1 88 ? 10.942 -16.162 -2.587 1.00 36.18 109 THR A CA 1
ATOM 550 C C . THR A 1 88 ? 11.853 -15.108 -1.933 1.00 32.44 109 THR A C 1
ATOM 551 O O . THR A 1 88 ? 11.653 -14.814 -0.785 1.00 32.05 109 THR A O 1
ATOM 555 N N . PRO A 1 89 ? 12.844 -14.551 -2.654 1.00 31.74 110 PRO A N 1
ATOM 556 C CA . PRO A 1 89 ? 13.619 -13.468 -2.022 1.00 33.18 110 PRO A CA 1
ATOM 557 C C . PRO A 1 89 ? 12.729 -12.305 -1.584 1.00 31.41 110 PRO A C 1
ATOM 558 O O . PRO A 1 89 ? 12.957 -11.729 -0.498 1.00 26.96 110 PRO A O 1
ATOM 562 N N . PHE A 1 90 ? 11.704 -12.034 -2.388 1.00 28.03 111 PHE A N 1
ATOM 563 C CA . PHE A 1 90 ? 10.795 -10.962 -2.127 1.00 30.54 111 PHE A CA 1
ATOM 564 C C . PHE A 1 90 ? 10.076 -11.173 -0.794 1.00 31.01 111 PHE A C 1
ATOM 565 O O . PHE A 1 90 ? 9.951 -10.238 0.023 1.00 25.12 111 PHE A O 1
ATOM 573 N N . GLN A 1 91 ? 9.584 -12.396 -0.596 1.00 25.59 112 GLN A N 1
ATOM 574 C CA . GLN A 1 91 ? 8.841 -12.722 0.608 1.00 28.17 112 GLN A CA 1
ATOM 575 C C . GLN A 1 91 ? 9.714 -12.629 1.830 1.00 26.99 112 GLN A C 1
ATOM 576 O O . GLN A 1 91 ? 9.279 -12.074 2.812 1.00 33.80 112 GLN A O 1
ATOM 582 N N . ARG A 1 92 ? 10.950 -13.104 1.729 1.00 25.37 113 ARG A N 1
ATOM 583 C CA . ARG A 1 92 ? 11.870 -13.181 2.843 1.00 25.68 113 ARG A CA 1
ATOM 584 C C . ARG A 1 92 ? 12.359 -11.771 3.217 1.00 29.44 113 ARG A C 1
ATOM 585 O O . ARG A 1 92 ? 12.489 -11.479 4.416 1.00 27.17 113 ARG A O 1
ATOM 593 N N . LEU A 1 93 ? 12.648 -10.926 2.205 1.00 25.45 114 LEU A N 1
ATOM 594 C CA . LEU A 1 93 ? 13.106 -9.555 2.503 1.00 25.11 114 LEU A CA 1
ATOM 595 C C . LEU A 1 93 ? 11.961 -8.747 3.114 1.00 25.28 114 LEU A C 1
ATOM 596 O O . LEU A 1 93 ? 12.147 -7.975 4.103 1.00 27.43 114 LEU A O 1
ATOM 601 N N . ASN A 1 94 ? 10.776 -8.897 2.555 1.00 25.81 115 ASN A N 1
ATOM 602 C CA . ASN A 1 94 ? 9.626 -8.190 3.052 1.00 29.93 115 ASN A CA 1
ATOM 603 C C . ASN A 1 94 ? 9.324 -8.545 4.511 1.00 32.08 115 ASN A C 1
ATOM 604 O O . ASN A 1 94 ? 8.905 -7.695 5.314 1.00 32.04 115 ASN A O 1
ATOM 609 N N . PHE A 1 95 ? 9.537 -9.796 4.848 1.00 30.89 116 PHE A N 1
ATOM 610 C CA . PHE A 1 95 ? 9.323 -10.237 6.203 1.00 31.91 116 PHE A CA 1
ATOM 611 C C . PHE A 1 95 ? 10.336 -9.564 7.149 1.00 35.08 116 PHE A C 1
ATOM 612 O O . PHE A 1 95 ? 9.920 -9.082 8.216 1.00 37.77 116 PHE A O 1
ATOM 620 N N . MET A 1 96 ? 11.632 -9.524 6.772 1.00 28.16 117 MET A N 1
ATOM 621 C CA . MET A 1 96 ? 12.694 -8.895 7.581 1.00 32.15 117 MET A CA 1
ATOM 622 C C . MET A 1 96 ? 12.416 -7.362 7.727 1.00 29.89 117 MET A C 1
ATOM 623 O O . MET A 1 96 ? 12.419 -6.824 8.835 1.00 26.30 117 MET A O 1
ATOM 628 N N . VAL A 1 97 ? 12.080 -6.713 6.622 1.00 25.24 118 VAL A N 1
ATOM 629 C CA . VAL A 1 97 ? 11.797 -5.288 6.645 1.00 23.73 118 VAL A CA 1
ATOM 630 C C . VAL A 1 97 ? 10.571 -4.962 7.542 1.00 28.01 118 VAL A C 1
ATOM 631 O O . VAL A 1 97 ? 10.534 -3.978 8.342 1.00 23.35 118 VAL A O 1
ATOM 635 N N . GLY A 1 98 ? 9.542 -5.775 7.370 1.00 24.39 119 GLY A N 1
ATOM 636 C CA . GLY A 1 98 ? 8.315 -5.636 8.157 1.00 25.85 119 GLY A CA 1
ATOM 637 C C . GLY A 1 98 ? 8.581 -5.744 9.670 1.00 23.25 119 GLY A C 1
ATOM 638 O O . GLY A 1 98 ? 8.020 -4.958 10.457 1.00 26.58 119 GLY A O 1
ATOM 639 N N . LYS A 1 99 ? 9.414 -6.683 10.056 1.00 27.04 120 LYS A N 1
ATOM 640 C CA . LYS A 1 99 ? 9.746 -6.930 11.495 1.00 30.69 120 LYS A CA 1
ATOM 641 C C . LYS A 1 99 ? 10.468 -5.668 12.075 1.00 30.49 120 LYS A C 1
ATOM 642 O O . LYS A 1 99 ? 10.131 -5.152 13.129 1.00 26.71 120 LYS A O 1
ATOM 648 N N . LEU A 1 100 ? 11.472 -5.202 11.329 1.00 24.03 121 LEU A N 1
ATOM 649 C CA . LEU A 1 100 ? 12.221 -3.995 11.688 1.00 22.86 121 LEU A CA 1
ATOM 650 C C . LEU A 1 100 ? 11.371 -2.744 11.661 1.00 21.61 121 LEU A C 1
ATOM 651 O O . LEU A 1 100 ? 11.557 -1.842 12.511 1.00 20.53 121 LEU A O 1
ATOM 656 N N . ASN A 1 101 ? 10.447 -2.638 10.713 1.00 20.95 122 ASN A N 1
ATOM 657 C CA . ASN A 1 101 ? 9.557 -1.531 10.653 1.00 21.33 122 ASN A CA 1
ATOM 658 C C . ASN A 1 101 ? 8.643 -1.484 11.917 1.00 23.86 122 ASN A C 1
ATOM 659 O O . ASN A 1 101 ? 8.459 -0.423 12.537 1.00 19.21 122 ASN A O 1
ATOM 664 N N . ARG A 1 102 ? 8.120 -2.649 12.282 1.00 22.11 123 ARG A N 1
ATOM 665 C CA . ARG A 1 102 ? 7.211 -2.702 13.455 1.00 24.30 123 ARG A CA 1
ATOM 666 C C . ARG A 1 102 ? 8.028 -2.393 14.721 1.00 22.61 123 ARG A C 1
ATOM 667 O O . ARG A 1 102 ? 7.512 -1.642 15.597 1.00 25.75 123 ARG A O 1
ATOM 675 N N . ALA A 1 103 ? 9.263 -2.886 14.809 1.00 22.54 124 ALA A N 1
ATOM 676 C CA . ALA A 1 103 ? 10.132 -2.610 15.955 1.00 22.35 124 ALA A CA 1
ATOM 677 C C . ALA A 1 103 ? 10.404 -1.085 16.072 1.00 24.06 124 ALA A C 1
ATOM 678 O O . ALA A 1 103 ? 10.378 -0.473 17.157 1.00 23.56 124 ALA A O 1
ATOM 680 N N . MET A 1 104 ? 10.660 -0.463 14.923 1.00 19.82 125 MET A N 1
ATOM 681 C CA . MET A 1 104 ? 10.792 0.974 14.923 1.00 20.65 125 MET A CA 1
ATOM 682 C C . MET A 1 104 ? 9.521 1.674 15.419 1.00 19.77 125 MET A C 1
ATOM 683 O O . MET A 1 104 ? 9.586 2.547 16.308 1.00 21.14 125 MET A O 1
ATOM 688 N N . GLN A 1 105 ? 8.343 1.293 14.929 1.00 19.27 126 GLN A N 1
ATOM 689 C CA . GLN A 1 105 ? 7.128 1.969 15.312 1.00 23.22 126 GLN A CA 1
ATOM 690 C C . GLN A 1 105 ? 6.798 1.793 16.834 1.00 21.64 126 GLN A C 1
ATOM 691 O O . GLN A 1 105 ? 6.186 2.704 17.454 1.00 24.59 126 GLN A O 1
ATOM 697 N N . ARG A 1 106 ? 7.163 0.632 17.340 1.00 20.67 127 ARG A N 1
ATOM 698 C CA . ARG A 1 106 ? 6.993 0.303 18.778 1.00 24.50 127 ARG A CA 1
ATOM 699 C C . ARG A 1 106 ? 7.981 1.044 19.716 1.00 22.12 127 ARG A C 1
ATOM 700 O O . ARG A 1 106 ? 7.779 1.012 20.964 1.00 21.27 127 ARG A O 1
ATOM 708 N N . ASN A 1 107 ? 9.051 1.605 19.161 1.00 21.07 128 ASN A N 1
ATOM 709 C CA . ASN A 1 107 ? 10.114 2.280 19.895 1.00 20.12 128 ASN A CA 1
ATOM 710 C C . ASN A 1 107 ? 10.481 3.657 19.303 1.00 17.82 128 ASN A C 1
ATOM 711 O O . ASN A 1 107 ? 11.652 3.821 18.872 1.00 17.94 128 ASN A O 1
ATOM 716 N N . PRO A 1 108 ? 9.552 4.627 19.337 1.00 17.96 129 PRO A N 1
ATOM 717 C CA . PRO A 1 108 ? 9.749 5.952 18.720 1.00 18.62 129 PRO A CA 1
ATOM 718 C C . PRO A 1 108 ? 10.810 6.778 19.321 1.00 20.18 129 PRO A C 1
ATOM 719 O O . PRO A 1 108 ? 11.609 7.366 18.585 1.00 18.46 129 PRO A O 1
ATOM 723 N N . LEU A 1 109 ? 10.957 6.782 20.673 1.00 18.06 130 LEU A N 1
ATOM 724 C CA . LEU A 1 109 ? 12.060 7.564 21.225 1.00 20.02 130 LEU A CA 1
ATOM 725 C C . LEU A 1 109 ? 13.409 6.978 20.935 1.00 15.85 130 LEU A C 1
ATOM 726 O O . LEU A 1 109 ? 14.370 7.688 20.646 1.00 16.84 130 LEU A O 1
ATOM 731 N N . LEU A 1 110 ? 13.517 5.663 20.930 1.00 16.93 131 LEU A N 1
ATOM 732 C CA . LEU A 1 110 ? 14.733 5.054 20.552 1.00 16.31 131 LEU A CA 1
ATOM 733 C C . LEU A 1 110 ? 15.084 5.405 19.044 1.00 15.18 131 LEU A C 1
ATOM 734 O O . LEU A 1 110 ? 16.229 5.669 18.726 1.00 16.00 131 LEU A O 1
ATOM 739 N N . THR A 1 111 ? 14.066 5.410 18.252 1.00 17.18 132 THR A N 1
ATOM 740 C CA . THR A 1 111 ? 14.180 5.672 16.775 1.00 16.24 132 THR A CA 1
ATOM 741 C C . THR A 1 111 ? 14.658 7.110 16.581 1.00 18.89 132 THR A C 1
ATOM 742 O O . THR A 1 111 ? 15.591 7.395 15.783 1.00 17.71 132 THR A O 1
ATOM 746 N N . GLU A 1 112 ? 14.105 8.043 17.379 1.00 15.76 133 GLU A N 1
ATOM 747 C CA . GLU A 1 112 ? 14.545 9.404 17.364 1.00 15.93 133 GLU A CA 1
ATOM 748 C C . GLU A 1 112 ? 15.985 9.553 17.730 1.00 16.29 133 GLU A C 1
ATOM 749 O O . GLU A 1 112 ? 16.708 10.268 17.067 1.00 17.69 133 GLU A O 1
ATOM 755 N N . ALA A 1 113 ? 16.424 8.916 18.819 1.00 15.40 134 ALA A N 1
ATOM 756 C CA . ALA A 1 113 ? 17.807 8.945 19.233 1.00 15.04 134 ALA A CA 1
ATOM 757 C C . ALA A 1 113 ? 18.775 8.385 18.150 1.00 16.52 134 ALA A C 1
ATOM 758 O O . ALA A 1 113 ? 19.836 8.951 17.973 1.00 16.62 134 ALA A O 1
ATOM 760 N N . MET A 1 114 ? 18.424 7.264 17.547 1.00 17.26 135 MET A N 1
ATOM 761 C CA . MET A 1 114 ? 19.300 6.640 16.522 1.00 16.41 135 MET A CA 1
ATOM 762 C C . MET A 1 114 ? 19.374 7.485 15.243 1.00 16.05 135 MET A C 1
ATOM 763 O O . MET A 1 114 ? 20.493 7.629 14.690 1.00 19.37 135 MET A O 1
ATOM 768 N N . THR A 1 115 ? 18.270 8.093 14.883 1.00 18.94 136 THR A N 1
ATOM 769 C CA . THR A 1 115 ? 18.148 8.897 13.661 1.00 18.79 136 THR A CA 1
ATOM 770 C C . THR A 1 115 ? 19.027 10.168 13.862 1.00 19.84 136 THR A C 1
ATOM 771 O O . THR A 1 115 ? 19.836 10.500 13.010 1.00 18.48 136 THR A O 1
ATOM 775 N N . ARG A 1 116 ? 18.965 10.808 15.040 1.00 17.90 137 ARG A N 1
ATOM 776 C CA . ARG A 1 116 ? 19.797 11.944 15.298 1.00 16.70 137 ARG A CA 1
ATOM 777 C C . ARG A 1 116 ? 21.210 11.570 15.343 1.00 17.36 137 ARG A C 1
ATOM 778 O O . ARG A 1 116 ? 22.066 12.322 14.873 1.00 19.78 137 ARG A O 1
ATOM 786 N N . ALA A 1 117 ? 21.513 10.411 15.914 1.00 18.23 138 ALA A N 1
ATOM 787 C CA . ALA A 1 117 ? 22.887 9.972 15.990 1.00 17.10 138 ALA A CA 1
ATOM 788 C C . ALA A 1 117 ? 23.486 9.860 14.570 1.00 17.61 138 ALA A C 1
ATOM 789 O O . ALA A 1 117 ? 24.637 10.237 14.364 1.00 19.74 138 ALA A O 1
ATOM 791 N N . TYR A 1 118 ? 22.689 9.318 13.687 1.00 20.10 139 TYR A N 1
ATOM 792 C CA . TYR A 1 118 ? 23.102 9.188 12.258 1.00 23.28 139 TYR A CA 1
ATOM 793 C C . TYR A 1 118 ? 23.282 10.486 11.575 1.00 24.28 139 TYR A C 1
ATOM 794 O O . TYR A 1 118 ? 24.234 10.620 10.791 1.00 25.23 139 TYR A O 1
ATOM 803 N N . VAL A 1 119 ? 22.434 11.465 11.831 1.00 24.00 140 VAL A N 1
ATOM 804 C CA . VAL A 1 119 ? 22.657 12.780 11.204 1.00 26.99 140 VAL A CA 1
ATOM 805 C C . VAL A 1 119 ? 23.913 13.457 11.667 1.00 26.08 140 VAL A C 1
ATOM 806 O O . VAL A 1 119 ? 24.534 14.189 10.905 1.00 25.31 140 VAL A O 1
ATOM 810 N N . PHE A 1 120 ? 24.327 13.211 12.911 1.00 22.63 141 PHE A N 1
ATOM 811 C CA . PHE A 1 120 ? 25.583 13.704 13.400 1.00 24.28 141 PHE A CA 1
ATOM 812 C C . PHE A 1 120 ? 26.799 12.832 13.198 1.00 22.75 141 PHE A C 1
ATOM 813 O O . PHE A 1 120 ? 27.873 13.280 13.512 1.00 25.05 141 PHE A O 1
ATOM 821 N N . ALA A 1 121 ? 26.665 11.594 12.715 1.00 18.47 142 ALA A N 1
ATOM 822 C CA . ALA A 1 121 ? 27.805 10.744 12.577 1.00 19.47 142 ALA A CA 1
ATOM 823 C C . ALA A 1 121 ? 28.771 11.264 11.488 1.00 19.91 142 ALA A C 1
ATOM 824 O O . ALA A 1 121 ? 28.319 11.638 10.392 1.00 24.62 142 ALA A O 1
ATOM 826 N N . ASP A 1 122 ? 30.045 11.303 11.804 1.00 22.30 143 ASP A N 1
ATOM 827 C CA . ASP A 1 122 ? 31.062 11.801 10.833 1.00 23.57 143 ASP A CA 1
ATOM 828 C C . ASP A 1 122 ? 32.220 10.818 10.753 1.00 22.05 143 ASP A C 1
ATOM 829 O O . ASP A 1 122 ? 32.122 9.677 11.211 1.00 22.87 143 ASP A O 1
ATOM 834 N N . ALA A 1 123 ? 33.267 11.213 10.049 1.00 22.50 144 ALA A N 1
ATOM 835 C CA . ALA A 1 123 ? 34.461 10.378 9.896 1.00 25.76 144 ALA A CA 1
ATOM 836 C C . ALA A 1 123 ? 35.007 9.814 11.250 1.00 23.84 144 ALA A C 1
ATOM 837 O O . ALA A 1 123 ? 35.568 8.727 11.289 1.00 21.85 144 ALA A O 1
ATOM 839 N N . SER A 1 124 ? 34.835 10.561 12.321 1.00 27.14 145 SER A N 1
ATOM 840 C CA . SER A 1 124 ? 35.373 10.090 13.609 1.00 26.10 145 SER A CA 1
ATOM 841 C C . SER A 1 124 ? 34.610 8.843 14.104 1.00 24.69 145 SER A C 1
ATOM 842 O O . SER A 1 124 ? 35.096 8.132 14.991 1.00 26.28 145 SER A O 1
ATOM 845 N N . ALA A 1 125 ? 33.400 8.597 13.582 1.00 20.53 146 ALA A N 1
ATOM 846 C CA . ALA A 1 125 ? 32.639 7.408 13.883 1.00 22.13 146 ALA A CA 1
ATOM 847 C C . ALA A 1 125 ? 32.501 6.411 12.739 1.00 23.83 146 ALA A C 1
ATOM 848 O O . ALA A 1 125 ? 31.627 5.545 12.752 1.00 22.63 146 ALA A O 1
ATOM 850 N N . ALA A 1 126 ? 33.405 6.500 11.751 1.00 27.25 147 ALA A N 1
ATOM 851 C CA . ALA A 1 126 ? 33.301 5.631 10.600 1.00 25.35 147 ALA A CA 1
ATOM 852 C C . ALA A 1 126 ? 33.381 4.165 10.972 1.00 25.51 147 ALA A C 1
ATOM 853 O O . ALA A 1 126 ? 32.645 3.388 10.441 1.00 24.61 147 ALA A O 1
ATOM 855 N N . SER A 1 127 ? 34.230 3.760 11.910 1.00 25.20 148 SER A N 1
ATOM 856 C CA . SER A 1 127 ? 34.276 2.319 12.269 1.00 27.97 148 SER A CA 1
ATOM 857 C C . SER A 1 127 ? 32.966 1.803 12.806 1.00 24.18 148 SER A C 1
ATOM 858 O O . SER A 1 127 ? 32.498 0.710 12.432 1.00 25.15 148 SER A O 1
ATOM 861 N N . GLU A 1 128 ? 32.406 2.554 13.735 1.00 23.60 149 GLU A N 1
ATOM 862 C CA . GLU A 1 128 ? 31.070 2.202 14.287 1.00 23.82 149 GLU A CA 1
ATOM 863 C C . GLU A 1 128 ? 29.942 2.167 13.248 1.00 22.31 149 GLU A C 1
ATOM 864 O O . GLU A 1 128 ? 29.189 1.175 13.173 1.00 21.28 149 GLU A O 1
ATOM 870 N N . VAL A 1 129 ? 29.877 3.172 12.389 1.00 23.02 150 VAL A N 1
ATOM 871 C CA . VAL A 1 129 ? 28.866 3.219 11.332 1.00 21.01 150 VAL A CA 1
ATOM 872 C C . VAL A 1 129 ? 29.055 2.040 10.375 1.00 19.82 150 VAL A C 1
ATOM 873 O O . VAL A 1 129 ? 28.084 1.377 10.022 1.00 19.73 150 VAL A O 1
ATOM 877 N N . ASP A 1 130 ? 30.307 1.781 9.990 1.00 23.32 151 ASP A N 1
ATOM 878 C CA . ASP A 1 130 ? 30.642 0.684 9.070 1.00 21.28 151 ASP A CA 1
ATOM 879 C C . ASP A 1 130 ? 30.219 -0.675 9.596 1.00 22.89 151 ASP A C 1
ATOM 880 O O . ASP A 1 130 ? 29.692 -1.460 8.870 1.00 20.76 151 ASP A O 1
ATOM 885 N N A GLN A 1 131 ? 30.405 -0.937 10.888 0.50 24.18 152 GLN A N 1
ATOM 886 N N B GLN A 1 131 ? 30.434 -0.888 10.897 0.50 23.95 152 GLN A N 1
ATOM 887 C CA A GLN A 1 131 ? 29.982 -2.223 11.450 0.50 24.46 152 GLN A CA 1
ATOM 888 C CA B GLN A 1 131 ? 30.002 -2.094 11.605 0.50 24.05 152 GLN A CA 1
ATOM 889 C C A GLN A 1 131 ? 28.478 -2.377 11.437 0.50 23.39 152 GLN A C 1
ATOM 890 C C B GLN A 1 131 ? 28.527 -2.343 11.460 0.50 23.00 152 GLN A C 1
ATOM 891 O O A GLN A 1 131 ? 27.984 -3.463 11.189 0.50 25.38 152 GLN A O 1
ATOM 892 O O B GLN A 1 131 ? 28.113 -3.449 11.176 0.50 24.51 152 GLN A O 1
ATOM 903 N N . VAL A 1 132 ? 27.744 -1.310 11.733 1.00 23.07 153 VAL A N 1
ATOM 904 C CA . VAL A 1 132 ? 26.325 -1.367 11.585 1.00 23.72 153 VAL A CA 1
ATOM 905 C C . VAL A 1 132 ? 25.840 -1.614 10.132 1.00 22.85 153 VAL A C 1
ATOM 906 O O . VAL A 1 132 ? 24.911 -2.374 9.901 1.00 20.62 153 VAL A O 1
ATOM 910 N N . GLU A 1 133 ? 26.403 -0.847 9.229 1.00 23.36 154 GLU A N 1
ATOM 911 C CA . GLU A 1 133 ? 26.086 -0.983 7.807 1.00 25.18 154 GLU A CA 1
ATOM 912 C C . GLU A 1 133 ? 26.367 -2.428 7.317 1.00 22.33 154 GLU A C 1
ATOM 913 O O . GLU A 1 133 ? 25.529 -3.000 6.632 1.00 23.54 154 GLU A O 1
ATOM 919 N N . LYS A 1 134 ? 27.541 -2.978 7.666 1.00 23.93 155 LYS A N 1
ATOM 920 C CA . LYS A 1 134 ? 27.900 -4.332 7.336 1.00 26.73 155 LYS A CA 1
ATOM 921 C C . LYS A 1 134 ? 26.937 -5.295 7.908 1.00 24.97 155 LYS A C 1
ATOM 922 O O . LYS A 1 134 ? 26.472 -6.212 7.257 1.00 23.68 155 LYS A O 1
ATOM 928 N N . LEU A 1 135 ? 26.549 -5.095 9.188 1.00 22.84 156 LEU A N 1
ATOM 929 C CA . LEU A 1 135 ? 25.575 -5.953 9.753 1.00 21.60 156 LEU A CA 1
ATOM 930 C C . LEU A 1 135 ? 24.193 -5.915 9.193 1.00 21.23 156 LEU A C 1
ATOM 931 O O . LEU A 1 135 ? 23.557 -6.949 9.033 1.00 22.04 156 LEU A O 1
ATOM 936 N N . ILE A 1 136 ? 23.620 -4.739 9.006 1.00 20.60 157 ILE A N 1
ATOM 937 C CA . ILE A 1 136 ? 22.253 -4.638 8.532 1.00 20.42 157 ILE A CA 1
ATOM 938 C C . ILE A 1 136 ? 22.199 -5.120 7.054 1.00 19.78 157 ILE A C 1
ATOM 939 O O . ILE A 1 136 ? 21.260 -5.788 6.667 1.00 20.21 157 ILE A O 1
ATOM 944 N N . ASP A 1 137 ? 23.220 -4.812 6.296 1.00 21.26 158 ASP A N 1
ATOM 945 C CA . ASP A 1 137 ? 23.221 -5.189 4.846 1.00 20.42 158 ASP A CA 1
ATOM 946 C C . ASP A 1 137 ? 23.351 -6.731 4.740 1.00 21.88 158 ASP A C 1
ATOM 947 O O . ASP A 1 137 ? 22.718 -7.384 3.903 1.00 20.80 158 ASP A O 1
ATOM 952 N N . SER A 1 138 ? 24.164 -7.318 5.617 1.00 22.35 159 SER A N 1
ATOM 953 C CA . SER A 1 138 ? 24.285 -8.773 5.657 1.00 25.56 159 SER A CA 1
ATOM 954 C C . SER A 1 138 ? 22.989 -9.410 6.003 1.00 25.05 159 SER A C 1
ATOM 955 O O . SER A 1 138 ? 22.623 -10.446 5.424 1.00 26.73 159 SER A O 1
ATOM 958 N N . MET A 1 139 ? 22.289 -8.898 7.031 1.00 25.23 160 MET A N 1
ATOM 959 C CA . MET A 1 139 ? 20.957 -9.415 7.364 1.00 23.28 160 MET A CA 1
ATOM 960 C C . MET A 1 139 ? 19.981 -9.369 6.217 1.00 21.76 160 MET A C 1
ATOM 961 O O . MET A 1 139 ? 19.292 -10.372 5.942 1.00 19.70 160 MET A O 1
ATOM 966 N N . PHE A 1 140 ? 19.893 -8.209 5.556 1.00 20.46 161 PHE A N 1
ATOM 967 C CA . PHE A 1 140 ? 18.943 -8.081 4.466 1.00 18.70 161 PHE A CA 1
ATOM 968 C C . PHE A 1 140 ? 19.387 -8.996 3.275 1.00 17.13 161 PHE A C 1
ATOM 969 O O . PHE A 1 140 ? 18.556 -9.633 2.699 1.00 20.32 161 PHE A O 1
ATOM 977 N N . ALA A 1 141 ? 20.688 -9.031 2.956 1.00 18.38 162 ALA A N 1
ATOM 978 C CA . ALA A 1 141 ? 21.234 -9.828 1.838 1.00 17.53 162 ALA A CA 1
ATOM 979 C C . ALA A 1 141 ? 21.048 -11.338 2.096 1.00 21.80 162 ALA A C 1
ATOM 980 O O . ALA A 1 141 ? 20.507 -12.081 1.243 1.00 21.34 162 ALA A O 1
ATOM 982 N N . ARG A 1 142 ? 21.379 -11.775 3.328 1.00 23.47 163 ARG A N 1
ATOM 983 C CA . ARG A 1 142 ? 21.145 -13.212 3.699 1.00 25.61 163 ARG A CA 1
ATOM 984 C C . ARG A 1 142 ? 19.678 -13.567 3.735 1.00 25.24 163 ARG A C 1
ATOM 985 O O . ARG A 1 142 ? 19.314 -14.730 3.497 1.00 25.24 163 ARG A O 1
ATOM 993 N N . ALA A 1 143 ? 18.795 -12.601 3.980 1.00 24.25 164 ALA A N 1
ATOM 994 C CA . ALA A 1 143 ? 17.380 -12.836 3.888 1.00 23.34 164 ALA A CA 1
ATOM 995 C C . ALA A 1 143 ? 16.953 -13.152 2.460 1.00 28.20 164 ALA A C 1
ATOM 996 O O . ALA A 1 143 ? 16.247 -14.107 2.233 1.00 29.24 164 ALA A O 1
ATOM 998 N N . MET A 1 144 ? 17.384 -12.343 1.499 1.00 23.38 165 MET A N 1
ATOM 999 C CA . MET A 1 144 ? 17.159 -12.648 0.098 1.00 24.66 165 MET A CA 1
ATOM 1000 C C . MET A 1 144 ? 17.796 -13.986 -0.375 1.00 21.02 165 MET A C 1
ATOM 1001 O O . MET A 1 144 ? 17.200 -14.678 -1.194 1.00 27.14 165 MET A O 1
ATOM 1006 N N . ALA A 1 145 ? 19.034 -14.249 0.005 1.00 22.83 166 ALA A N 1
ATOM 1007 C CA . ALA A 1 145 ? 19.804 -15.344 -0.556 1.00 22.71 166 ALA A CA 1
ATOM 1008 C C . ALA A 1 145 ? 19.439 -16.701 0.045 1.00 27.27 166 ALA A C 1
ATOM 1009 O O . ALA A 1 145 ? 19.092 -16.814 1.241 1.00 25.13 166 ALA A O 1
ATOM 1011 N N . ASN A 1 146 ? 19.598 -17.748 -0.762 1.00 28.40 167 ASN A N 1
ATOM 1012 C CA . ASN A 1 146 ? 19.609 -19.122 -0.212 1.00 30.06 167 ASN A CA 1
ATOM 1013 C C . ASN A 1 146 ? 20.957 -19.668 0.173 1.00 33.14 167 ASN A C 1
ATOM 1014 O O . ASN A 1 146 ? 21.040 -20.560 0.990 1.00 44.39 167 ASN A O 1
ATOM 1019 N N . GLY A 1 147 ? 22.030 -19.209 -0.411 1.00 35.80 168 GLY A N 1
ATOM 1020 C CA . GLY A 1 147 ? 23.305 -19.435 0.260 1.00 37.04 168 GLY A CA 1
ATOM 1021 C C . GLY A 1 147 ? 24.008 -18.142 0.556 1.00 32.18 168 GLY A C 1
ATOM 1022 O O . GLY A 1 147 ? 23.421 -17.205 1.061 1.00 30.91 168 GLY A O 1
ATOM 1023 N N . GLU A 1 148 ? 25.280 -18.127 0.203 1.00 28.36 169 GLU A N 1
ATOM 1024 C CA . GLU A 1 148 ? 26.124 -16.984 0.253 1.00 29.73 169 GLU A CA 1
ATOM 1025 C C . GLU A 1 148 ? 25.510 -15.871 -0.664 1.00 26.53 169 GLU A C 1
ATOM 1026 O O . GLU A 1 148 ? 25.169 -16.115 -1.831 1.00 23.60 169 GLU A O 1
ATOM 1032 N N . PRO A 1 149 ? 25.307 -14.644 -0.138 1.00 25.65 170 PRO A N 1
ATOM 1033 C CA . PRO A 1 149 ? 24.685 -13.648 -1.036 1.00 23.01 170 PRO A CA 1
ATOM 1034 C C . PRO A 1 149 ? 25.573 -13.228 -2.193 1.00 22.29 170 PRO A C 1
ATOM 1035 O O . PRO A 1 149 ? 26.766 -13.316 -2.069 1.00 25.65 170 PRO A O 1
ATOM 1039 N N . THR A 1 150 ? 24.912 -12.757 -3.251 1.00 25.57 171 THR A N 1
ATOM 1040 C CA . THR A 1 150 ? 25.526 -12.180 -4.465 1.00 27.29 171 THR A CA 1
ATOM 1041 C C . THR A 1 150 ? 25.879 -10.705 -4.221 1.00 29.78 171 THR A C 1
ATOM 1042 O O . THR A 1 150 ? 25.324 -10.059 -3.289 1.00 25.44 171 THR A O 1
ATOM 1046 N N . GLU A 1 151 ? 26.826 -10.194 -5.008 1.00 29.30 172 GLU A N 1
ATOM 1047 C CA . GLU A 1 151 ? 27.164 -8.775 -4.982 1.00 27.88 172 GLU A CA 1
ATOM 1048 C C . GLU A 1 151 ? 25.878 -7.935 -5.008 1.00 25.46 172 GLU A C 1
ATOM 1049 O O . GLU A 1 151 ? 25.713 -7.006 -4.203 1.00 26.19 172 GLU A O 1
ATOM 1051 N N . ASP A 1 152 ? 24.969 -8.228 -5.921 1.00 25.33 173 ASP A N 1
ATOM 1052 C CA . ASP A 1 152 ? 23.780 -7.418 -6.099 1.00 25.31 173 ASP A CA 1
ATOM 1053 C C . ASP A 1 152 ? 22.837 -7.439 -4.890 1.00 24.90 173 ASP A C 1
ATOM 1054 O O . ASP A 1 152 ? 22.201 -6.455 -4.617 1.00 18.62 173 ASP A O 1
ATOM 1059 N N . GLN A 1 153 ? 22.686 -8.581 -4.228 1.00 20.84 174 GLN A N 1
ATOM 1060 C CA . GLN A 1 153 ? 21.885 -8.631 -2.979 1.00 20.54 174 GLN A CA 1
ATOM 1061 C C . GLN A 1 153 ? 22.428 -7.717 -1.876 1.00 17.94 174 GLN A C 1
ATOM 1062 O O . GLN A 1 153 ? 21.609 -7.084 -1.188 1.00 20.76 174 GLN A O 1
ATOM 1068 N N . TYR A 1 154 ? 23.755 -7.615 -1.733 1.00 18.92 175 TYR A N 1
ATOM 1069 C CA . TYR A 1 154 ? 24.419 -6.599 -0.850 1.00 20.97 175 TYR A CA 1
ATOM 1070 C C . TYR A 1 154 ? 24.066 -5.186 -1.293 1.00 18.88 175 TYR A C 1
ATOM 1071 O O . TYR A 1 154 ? 23.759 -4.294 -0.508 1.00 17.68 175 TYR A O 1
ATOM 1080 N N . HIS A 1 155 ? 24.112 -4.981 -2.587 1.00 18.04 176 HIS A N 1
ATOM 1081 C CA . HIS A 1 155 ? 23.806 -3.622 -3.120 1.00 18.61 176 HIS A CA 1
ATOM 1082 C C . HIS A 1 155 ? 22.367 -3.277 -2.877 1.00 15.74 176 HIS A C 1
ATOM 1083 O O . HIS A 1 155 ? 22.065 -2.061 -2.574 1.00 16.24 176 HIS A O 1
ATOM 1090 N N . ILE A 1 156 ? 21.453 -4.235 -3.069 1.00 15.44 177 ILE A N 1
ATOM 1091 C CA . ILE A 1 156 ? 20.069 -3.976 -2.855 1.00 15.24 177 ILE A CA 1
ATOM 1092 C C . ILE A 1 156 ? 19.802 -3.608 -1.362 1.00 16.55 177 ILE A C 1
ATOM 1093 O O . ILE A 1 156 ? 19.003 -2.679 -1.049 1.00 15.99 177 ILE A O 1
ATOM 1098 N N . ALA A 1 157 ? 20.472 -4.340 -0.482 1.00 18.51 178 ALA A N 1
ATOM 1099 C CA . ALA A 1 157 ? 20.364 -4.049 0.980 1.00 18.17 178 ALA A CA 1
ATOM 1100 C C . ALA A 1 157 ? 20.730 -2.552 1.236 1.00 17.72 178 ALA A C 1
ATOM 1101 O O . ALA A 1 157 ? 20.077 -1.913 2.068 1.00 18.41 178 ALA A O 1
ATOM 1103 N N . ARG A 1 158 ? 21.810 -2.078 0.624 1.00 17.58 179 ARG A N 1
ATOM 1104 C CA . ARG A 1 158 ? 22.282 -0.693 0.780 1.00 17.81 179 ARG A CA 1
ATOM 1105 C C . ARG A 1 158 ? 21.271 0.303 0.303 1.00 17.80 179 ARG A C 1
ATOM 1106 O O . ARG A 1 158 ? 21.074 1.300 0.994 1.00 16.41 179 ARG A O 1
ATOM 1114 N N . VAL A 1 159 ? 20.610 0.063 -0.855 1.00 16.65 180 VAL A N 1
ATOM 1115 C CA . VAL A 1 159 ? 19.507 0.884 -1.273 1.00 15.54 180 VAL A CA 1
ATOM 1116 C C . VAL A 1 159 ? 18.306 0.959 -0.289 1.00 16.61 180 VAL A C 1
ATOM 1117 O O . VAL A 1 159 ? 17.792 2.030 0.007 1.00 15.17 180 VAL A O 1
ATOM 1121 N N . ILE A 1 160 ? 17.881 -0.194 0.195 1.00 14.79 181 ILE A N 1
ATOM 1122 C CA . ILE A 1 160 ? 16.788 -0.220 1.174 1.00 15.49 181 ILE A CA 1
ATOM 1123 C C . ILE A 1 160 ? 17.251 0.604 2.382 1.00 14.28 181 ILE A C 1
ATOM 1124 O O . ILE A 1 160 ? 16.463 1.405 2.891 1.00 19.00 181 ILE A O 1
ATOM 1129 N N . SER A 1 161 ? 18.483 0.457 2.821 1.00 14.70 182 SER A N 1
ATOM 1130 C CA . SER A 1 161 ? 18.993 1.213 4.008 1.00 16.45 182 SER A CA 1
ATOM 1131 C C . SER A 1 161 ? 19.057 2.728 3.781 1.00 17.52 182 SER A C 1
ATOM 1132 O O . SER A 1 161 ? 18.737 3.528 4.656 1.00 15.90 182 SER A O 1
ATOM 1135 N N . ASP A 1 162 ? 19.404 3.128 2.557 1.00 14.82 183 ASP A N 1
ATOM 1136 C CA . ASP A 1 162 ? 19.307 4.574 2.224 1.00 16.54 183 ASP A CA 1
ATOM 1137 C C . ASP A 1 162 ? 17.936 5.144 2.129 1.00 16.28 183 ASP A C 1
ATOM 1138 O O . ASP A 1 162 ? 17.733 6.326 2.544 1.00 17.04 183 ASP A O 1
ATOM 1143 N N . VAL A 1 163 ? 16.970 4.421 1.562 1.00 14.95 184 VAL A N 1
ATOM 1144 C CA . VAL A 1 163 ? 15.581 4.848 1.530 1.00 16.89 184 VAL A CA 1
ATOM 1145 C C . VAL A 1 163 ? 15.121 5.003 3.020 1.00 16.02 184 VAL A C 1
ATOM 1146 O O . VAL A 1 163 ? 14.381 5.954 3.386 1.00 15.46 184 VAL A O 1
ATOM 1150 N N . TRP A 1 164 ? 15.574 4.048 3.804 1.00 14.09 185 TRP A N 1
ATOM 1151 C CA . TRP A 1 164 ? 15.130 4.050 5.261 1.00 14.88 185 TRP A CA 1
ATOM 1152 C C . TRP A 1 164 ? 15.615 5.315 5.965 1.00 13.74 185 TRP A C 1
ATOM 1153 O O . TRP A 1 164 ? 14.781 6.043 6.558 1.00 15.53 185 TRP A O 1
ATOM 1164 N N . LEU A 1 165 ? 16.918 5.621 5.810 1.00 15.19 186 LEU A N 1
ATOM 1165 C CA . LEU A 1 165 ? 17.559 6.762 6.452 1.00 17.34 186 LEU A CA 1
ATOM 1166 C C . LEU A 1 165 ? 16.950 8.064 5.941 1.00 19.07 186 LEU A C 1
ATOM 1167 O O . LEU A 1 165 ? 16.584 8.922 6.717 1.00 14.98 186 LEU A O 1
ATOM 1172 N N A SER A 1 166 ? 16.800 8.211 4.626 0.50 17.24 187 SER A N 1
ATOM 1173 N N B SER A 1 166 ? 16.807 8.193 4.618 0.50 17.15 187 SER A N 1
ATOM 1174 C CA A SER A 1 166 ? 16.300 9.484 4.091 0.50 17.10 187 SER A CA 1
ATOM 1175 C CA B SER A 1 166 ? 16.290 9.445 4.049 0.50 17.06 187 SER A CA 1
ATOM 1176 C C A SER A 1 166 ? 14.865 9.768 4.545 0.50 17.05 187 SER A C 1
ATOM 1177 C C B SER A 1 166 ? 14.890 9.755 4.568 0.50 17.04 187 SER A C 1
ATOM 1178 O O A SER A 1 166 ? 14.478 10.918 4.822 0.50 18.14 187 SER A O 1
ATOM 1179 O O B SER A 1 166 ? 14.555 10.906 4.896 0.50 18.27 187 SER A O 1
ATOM 1184 N N . ASN A 1 167 ? 14.086 8.714 4.649 1.00 16.68 188 ASN A N 1
ATOM 1185 C CA . ASN A 1 167 ? 12.734 8.848 5.137 1.00 17.38 188 ASN A CA 1
ATOM 1186 C C . ASN A 1 167 ? 12.631 9.064 6.664 1.00 17.86 188 ASN A C 1
ATOM 1187 O O . ASN A 1 167 ? 11.673 9.769 7.095 1.00 18.91 188 ASN A O 1
ATOM 1192 N N . LEU A 1 168 ? 13.566 8.497 7.403 1.00 17.19 189 LEU A N 1
ATOM 1193 C CA . LEU A 1 168 ? 13.660 8.831 8.860 1.00 17.71 189 LEU A CA 1
ATOM 1194 C C . LEU A 1 168 ? 14.036 10.314 9.034 1.00 19.18 189 LEU A C 1
ATOM 1195 O O . LEU A 1 168 ? 13.600 10.980 10.004 1.00 18.84 189 LEU A O 1
ATOM 1200 N N A LEU A 1 169 ? 14.874 10.845 8.123 0.50 19.21 190 LEU A N 1
ATOM 1201 N N B LEU A 1 169 ? 14.854 10.872 8.128 0.50 17.36 190 LEU A N 1
ATOM 1202 C CA A LEU A 1 169 ? 15.198 12.277 8.112 0.50 22.45 190 LEU A CA 1
ATOM 1203 C CA B LEU A 1 169 ? 15.147 12.297 8.224 0.50 19.13 190 LEU A CA 1
ATOM 1204 C C A LEU A 1 169 ? 13.943 13.140 8.057 0.50 22.13 190 LEU A C 1
ATOM 1205 C C B LEU A 1 169 ? 13.908 13.156 8.082 0.50 20.32 190 LEU A C 1
ATOM 1206 O O A LEU A 1 169 ? 13.824 14.116 8.847 0.50 22.69 190 LEU A O 1
ATOM 1207 O O B LEU A 1 169 ? 13.767 14.157 8.835 0.50 21.14 190 LEU A O 1
ATOM 1216 N N . ALA A 1 170 ? 13.018 12.763 7.169 1.00 20.38 191 ALA A N 1
ATOM 1217 C CA . ALA A 1 170 ? 11.748 13.445 6.942 1.00 20.83 191 ALA A CA 1
ATOM 1218 C C . ALA A 1 170 ? 10.808 13.296 8.166 1.00 25.01 191 ALA A C 1
ATOM 1219 O O . ALA A 1 170 ? 10.145 14.237 8.537 1.00 22.11 191 ALA A O 1
ATOM 1221 N N . TRP A 1 171 ? 10.738 12.076 8.692 1.00 22.51 192 TRP A N 1
ATOM 1222 C CA . TRP A 1 171 ? 10.035 11.811 9.958 1.00 21.82 192 TRP A CA 1
ATOM 1223 C C . TRP A 1 171 ? 10.574 12.675 11.109 1.00 22.54 192 TRP A C 1
ATOM 1224 O O . TRP A 1 171 ? 9.760 13.319 11.834 1.00 27.80 192 TRP A O 1
ATOM 1235 N N . LEU A 1 172 ? 11.882 12.754 11.273 1.00 20.81 193 LEU A N 1
ATOM 1236 C CA . LEU A 1 172 ? 12.543 13.470 12.373 1.00 23.47 193 LEU A CA 1
ATOM 1237 C C . LEU A 1 172 ? 12.181 14.960 12.424 1.00 30.93 193 LEU A C 1
ATOM 1238 O O . LEU A 1 172 ? 11.998 15.558 13.517 1.00 26.31 193 LEU A O 1
ATOM 1243 N N . THR A 1 173 ? 12.047 15.554 11.238 1.00 26.50 19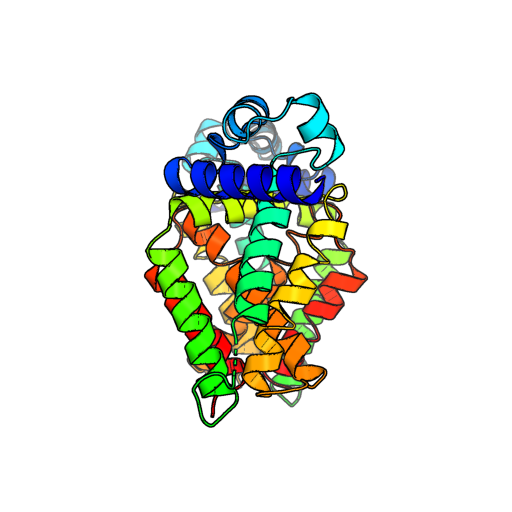4 THR A N 1
ATOM 1244 C CA . THR A 1 173 ? 11.831 16.970 11.117 1.00 28.26 194 THR A CA 1
ATOM 1245 C C . THR A 1 173 ? 10.349 17.246 10.885 1.00 28.31 194 THR A C 1
ATOM 1246 O O . THR A 1 173 ? 9.988 18.340 10.518 1.00 34.42 194 THR A O 1
ATOM 1250 N N . ARG A 1 174 ? 9.511 16.234 11.076 1.00 30.91 195 ARG A N 1
ATOM 1251 C CA . ARG A 1 174 ? 8.062 16.345 11.066 1.00 34.63 195 ARG A CA 1
ATOM 1252 C C . ARG A 1 174 ? 7.483 16.699 9.699 1.00 34.45 195 ARG A C 1
ATOM 1253 O O . ARG A 1 174 ? 6.519 17.445 9.591 1.00 35.46 195 ARG A O 1
ATOM 1255 N N . ARG A 1 175 ? 8.105 16.178 8.640 1.00 33.43 196 ARG A N 1
ATOM 1256 C CA . ARG A 1 175 ? 7.553 16.263 7.274 1.00 32.43 196 ARG A CA 1
ATOM 1257 C C . ARG A 1 175 ? 6.952 14.969 6.768 1.00 33.33 196 ARG A C 1
ATOM 1258 O O . ARG A 1 175 ? 6.346 14.956 5.685 1.00 36.90 196 ARG A O 1
ATOM 1266 N N . ALA A 1 176 ? 7.176 13.860 7.462 1.00 31.10 197 ALA A N 1
ATOM 1267 C CA . ALA A 1 176 ? 6.555 12.568 7.089 1.00 31.62 197 ALA A CA 1
ATOM 1268 C C . ALA A 1 176 ? 6.111 11.835 8.338 1.00 30.18 197 ALA A C 1
ATOM 1269 O O . ALA A 1 176 ? 6.668 12.024 9.384 1.00 31.78 197 ALA A O 1
ATOM 1271 N N . SER A 1 177 ? 5.100 11.011 8.186 1.00 34.17 198 SER A N 1
ATOM 1272 C CA . SER A 1 177 ? 4.565 10.118 9.233 1.00 38.64 198 SER A CA 1
ATOM 1273 C C . SER A 1 177 ? 5.110 8.705 9.109 1.00 43.28 198 SER A C 1
ATOM 1274 O O . SER A 1 177 ? 5.890 8.418 8.184 1.00 34.94 198 SER A O 1
ATOM 1277 N N . ALA A 1 178 ? 4.657 7.818 10.009 1.00 41.54 199 ALA A N 1
ATOM 1278 C CA . ALA A 1 178 ? 4.912 6.378 9.921 1.00 42.93 199 ALA A CA 1
ATOM 1279 C C . ALA A 1 178 ? 4.218 5.706 8.716 1.00 42.13 199 ALA A C 1
ATOM 1280 O O . ALA A 1 178 ? 4.789 4.808 8.081 1.00 45.01 199 ALA A O 1
ATOM 1282 N N . THR A 1 179 ? 3.005 6.141 8.382 1.00 44.21 200 THR A N 1
ATOM 1283 C CA . THR A 1 179 ? 2.340 5.671 7.157 1.00 48.67 200 THR A CA 1
ATOM 1284 C C . THR A 1 179 ? 3.271 5.875 5.920 1.00 43.27 200 THR A C 1
ATOM 1285 O O . THR A 1 179 ? 3.515 4.939 5.171 1.00 40.59 200 THR A O 1
ATOM 1289 N N . ASP A 1 180 ? 3.792 7.093 5.784 1.00 39.86 201 ASP A N 1
ATOM 1290 C CA . ASP A 1 180 ? 4.773 7.463 4.734 1.00 37.48 201 ASP A CA 1
ATOM 1291 C C . ASP A 1 180 ? 6.085 6.623 4.665 1.00 35.41 201 ASP A C 1
ATOM 1292 O O . ASP A 1 180 ? 6.483 6.142 3.580 1.00 34.04 201 ASP A O 1
ATOM 1297 N N . VAL A 1 181 ? 6.766 6.470 5.781 1.00 28.04 202 VAL A N 1
ATOM 1298 C CA . VAL A 1 181 ? 8.027 5.712 5.800 1.00 30.10 202 VAL A CA 1
ATOM 1299 C C . VAL A 1 181 ? 7.781 4.271 5.378 1.00 30.83 202 VAL A C 1
ATOM 1300 O O . VAL A 1 181 ? 8.581 3.723 4.610 1.00 23.89 202 VAL A O 1
ATOM 1304 N N . SER A 1 182 ? 6.719 3.640 5.908 1.00 32.20 203 SER A N 1
ATOM 1305 C CA . SER A 1 182 ? 6.406 2.231 5.574 1.00 31.09 203 SER A CA 1
ATOM 1306 C C . SER A 1 182 ? 6.074 2.070 4.106 1.00 29.18 203 SER A C 1
ATOM 1307 O O . SER A 1 182 ? 6.388 1.077 3.486 1.00 29.80 203 SER A O 1
ATOM 1310 N N . LYS A 1 183 ? 5.346 3.043 3.599 1.00 29.75 204 LYS A N 1
ATOM 1311 C CA . LYS A 1 183 ? 4.966 3.097 2.225 1.00 31.86 204 LYS A CA 1
ATOM 1312 C C . LYS A 1 183 ? 6.231 3.117 1.349 1.00 26.09 204 LYS A C 1
ATOM 1313 O O . LYS A 1 183 ? 6.309 2.304 0.425 1.00 26.87 204 LYS A O 1
ATOM 1319 N N . ARG A 1 184 ? 7.200 3.990 1.682 1.00 24.57 205 ARG A N 1
ATOM 1320 C CA . ARG A 1 184 ? 8.454 4.119 0.892 1.00 22.10 205 ARG A CA 1
ATOM 1321 C C . ARG A 1 184 ? 9.220 2.832 0.939 1.00 23.73 205 ARG A C 1
ATOM 1322 O O . ARG A 1 184 ? 9.811 2.380 -0.073 1.00 21.29 205 ARG A O 1
ATOM 1330 N N . LEU A 1 185 ? 9.281 2.205 2.118 1.00 21.43 206 LEU A N 1
ATOM 1331 C CA . LEU A 1 185 ? 10.043 0.984 2.224 1.00 21.37 206 LEU A CA 1
ATOM 1332 C C . LEU A 1 185 ? 9.413 -0.118 1.399 1.00 20.43 206 LEU A C 1
ATOM 1333 O O . LEU A 1 185 ? 10.122 -0.870 0.709 1.00 21.21 206 LEU A O 1
ATOM 1338 N N A ASP A 1 186 ? 8.109 -0.252 1.492 0.50 22.50 207 ASP A N 1
ATOM 1339 N N B ASP A 1 186 ? 8.094 -0.236 1.510 0.50 22.75 207 ASP A N 1
ATOM 1340 C CA A ASP A 1 186 ? 7.442 -1.349 0.816 0.50 24.22 207 ASP A CA 1
ATOM 1341 C CA B ASP A 1 186 ? 7.311 -1.268 0.811 0.50 24.99 207 ASP A CA 1
ATOM 1342 C C A ASP A 1 186 ? 7.581 -1.153 -0.721 0.50 23.60 207 ASP A C 1
ATOM 1343 C C B ASP A 1 186 ? 7.581 -1.138 -0.700 0.50 23.97 207 ASP A C 1
ATOM 1344 O O A ASP A 1 186 ? 7.847 -2.124 -1.456 0.50 22.21 207 ASP A O 1
ATOM 1345 O O B ASP A 1 186 ? 7.911 -2.125 -1.389 0.50 22.58 207 ASP A O 1
ATOM 1354 N N . LEU A 1 187 ? 7.472 0.091 -1.186 1.00 22.20 208 LEU A N 1
ATOM 1355 C CA . LEU A 1 187 ? 7.755 0.367 -2.669 1.00 23.33 208 LEU A CA 1
ATOM 1356 C C . LEU A 1 187 ? 9.147 -0.024 -3.080 1.00 23.13 208 LEU A C 1
ATOM 1357 O O . LEU A 1 187 ? 9.317 -0.634 -4.157 1.00 25.80 208 LEU A O 1
ATOM 1362 N N . ALA A 1 188 ? 10.151 0.348 -2.282 1.00 18.33 209 ALA A N 1
ATOM 1363 C CA . ALA A 1 188 ? 11.550 0.085 -2.590 1.00 18.39 209 ALA A CA 1
ATOM 1364 C C . ALA A 1 188 ? 11.768 -1.428 -2.714 1.00 21.32 209 ALA A C 1
ATOM 1365 O O . ALA A 1 188 ? 12.339 -1.914 -3.683 1.00 18.88 209 ALA A O 1
ATOM 1367 N N . VAL A 1 189 ? 11.327 -2.181 -1.721 1.00 20.52 210 VAL A N 1
ATOM 1368 C CA . VAL A 1 189 ? 11.480 -3.598 -1.799 1.00 19.62 210 VAL A CA 1
ATOM 1369 C C . VAL A 1 189 ? 10.849 -4.175 -3.081 1.00 19.53 210 VAL A C 1
ATOM 1370 O O . VAL A 1 189 ? 11.500 -4.963 -3.783 1.00 23.25 210 VAL A O 1
ATOM 1374 N N . ARG A 1 190 ? 9.632 -3.781 -3.391 1.00 20.40 211 ARG A N 1
ATOM 1375 C CA . ARG A 1 190 ? 8.909 -4.294 -4.557 1.00 23.39 211 ARG A CA 1
ATOM 1376 C C . ARG A 1 190 ? 9.617 -3.903 -5.854 1.00 21.33 211 ARG A C 1
ATOM 1377 O O . ARG A 1 190 ? 9.827 -4.732 -6.757 1.00 19.91 211 ARG A O 1
ATOM 1385 N N . LEU A 1 191 ? 10.024 -2.645 -5.934 1.00 19.35 212 LEU A N 1
ATOM 1386 C CA . LEU A 1 191 ? 10.750 -2.211 -7.139 1.00 19.97 212 LEU A CA 1
ATOM 1387 C C . LEU A 1 191 ? 12.081 -2.878 -7.333 1.00 20.83 212 LEU A C 1
ATOM 1388 O O . LEU A 1 191 ? 12.503 -3.050 -8.508 1.00 19.54 212 LEU A O 1
ATOM 1393 N N . LEU A 1 192 ? 12.809 -3.197 -6.253 1.00 19.18 213 LEU A N 1
ATOM 1394 C CA . LEU A 1 192 ? 14.068 -3.852 -6.344 1.00 18.83 213 LEU A CA 1
ATOM 1395 C C . LEU A 1 192 ? 14.015 -5.371 -6.602 1.00 24.87 213 LEU A C 1
ATOM 1396 O O . LEU A 1 192 ? 14.861 -5.914 -7.326 1.00 25.42 213 LEU A O 1
ATOM 1401 N N . ILE A 1 193 ? 13.070 -6.053 -5.992 1.00 23.51 214 ILE A N 1
ATOM 1402 C CA . ILE A 1 193 ? 13.035 -7.515 -6.147 1.00 26.08 214 ILE A CA 1
ATOM 1403 C C . ILE A 1 193 ? 11.650 -8.148 -6.151 1.00 32.65 214 ILE A C 1
ATOM 1404 O O . ILE A 1 193 ? 11.551 -9.367 -5.911 1.00 38.52 214 ILE A O 1
ATOM 1409 N N . GLY A 1 194 ? 10.591 -7.401 -6.450 1.00 30.61 215 GLY A N 1
ATOM 1410 C CA . GLY A 1 194 ? 9.222 -7.967 -6.481 1.00 39.77 215 GLY A CA 1
ATOM 1411 C C . GLY A 1 194 ? 9.030 -8.937 -7.646 1.00 40.49 215 GLY A C 1
ATOM 1412 O O . GLY A 1 194 ? 9.858 -8.922 -8.578 1.00 46.01 215 GLY A O 1
ATOM 1413 N N . ALA B 1 13 ? 6.404 42.778 -11.832 1.00 61.40 34 ALA B N 1
ATOM 1414 C CA . ALA B 1 13 ? 7.834 42.970 -11.406 1.00 64.43 34 ALA B CA 1
ATOM 1415 C C . ALA B 1 13 ? 8.193 42.258 -10.078 1.00 66.21 34 ALA B C 1
ATOM 1416 O O . ALA B 1 13 ? 9.338 42.333 -9.610 1.00 72.81 34 ALA B O 1
ATOM 1418 N N . GLN B 1 14 ? 7.212 41.597 -9.470 1.00 61.25 35 GLN B N 1
ATOM 1419 C CA . GLN B 1 14 ? 7.444 40.667 -8.382 1.00 57.77 35 GLN B CA 1
ATOM 1420 C C . GLN B 1 14 ? 8.348 39.541 -8.850 1.00 58.90 35 GLN B C 1
ATOM 1421 O O . GLN B 1 14 ? 9.278 39.146 -8.148 1.00 62.36 35 GLN B O 1
ATOM 1427 N N . ARG B 1 15 ? 8.071 39.031 -10.045 1.00 55.19 36 ARG B N 1
ATOM 1428 C CA . ARG B 1 15 ? 8.876 37.979 -10.651 1.00 54.77 36 ARG B CA 1
ATOM 1429 C C . ARG B 1 15 ? 10.319 38.430 -10.976 1.00 50.95 36 ARG B C 1
ATOM 1430 O O . ARG B 1 15 ? 11.217 37.590 -11.113 1.00 41.58 36 ARG B O 1
ATOM 1432 N N . GLU B 1 16 ? 10.543 39.737 -11.126 1.00 44.24 37 GLU B N 1
ATOM 1433 C CA . GLU B 1 16 ? 11.909 40.248 -11.218 1.00 46.22 37 GLU B CA 1
ATOM 1434 C C . GLU B 1 16 ? 12.611 40.200 -9.857 1.00 39.93 37 GLU B C 1
ATOM 1435 O O . GLU B 1 16 ? 13.762 39.752 -9.776 1.00 39.66 37 GLU B O 1
ATOM 1441 N N . ARG B 1 17 ? 11.939 40.664 -8.805 1.00 34.68 38 ARG B N 1
ATOM 1442 C CA . ARG B 1 17 ? 12.528 40.620 -7.453 1.00 37.78 38 ARG B CA 1
ATOM 1443 C C . ARG B 1 17 ? 12.885 39.136 -7.135 1.00 35.39 38 ARG B C 1
ATOM 1444 O O . ARG B 1 17 ? 13.975 38.845 -6.676 1.00 30.83 38 ARG B O 1
ATOM 1448 N N . ARG B 1 18 ? 11.954 38.236 -7.446 1.00 35.42 39 ARG B N 1
ATOM 1449 C CA . ARG B 1 18 ? 12.138 36.773 -7.244 1.00 33.81 39 ARG B CA 1
ATOM 1450 C C . ARG B 1 18 ? 13.338 36.255 -7.971 1.00 31.38 39 ARG B C 1
ATOM 1451 O O . ARG B 1 18 ? 14.184 35.594 -7.375 1.00 31.60 39 ARG B O 1
ATOM 1453 N N . LYS B 1 19 ? 13.452 36.564 -9.261 1.00 30.67 40 LYS B N 1
ATOM 1454 C CA . LYS B 1 19 ? 14.603 36.163 -10.015 1.00 31.60 40 LYS B CA 1
ATOM 1455 C C . LYS B 1 19 ? 15.890 36.646 -9.364 1.00 28.62 40 LYS B C 1
ATOM 1456 O O . LYS B 1 19 ? 16.828 35.893 -9.286 1.00 27.98 40 LYS B O 1
ATOM 1462 N N . ARG B 1 20 ? 15.931 37.900 -8.925 1.00 25.05 41 ARG B N 1
ATOM 1463 C CA . ARG B 1 20 ? 17.172 38.443 -8.396 1.00 23.72 41 ARG B CA 1
ATOM 1464 C C . ARG B 1 20 ? 17.471 37.740 -7.043 1.00 20.76 41 ARG B C 1
ATOM 1465 O O . ARG B 1 20 ? 18.627 37.507 -6.731 1.00 21.78 41 ARG B O 1
ATOM 1473 N N . ILE B 1 21 ? 16.430 37.459 -6.287 1.00 21.58 42 ILE B N 1
ATOM 1474 C CA . ILE B 1 21 ? 16.628 36.823 -4.970 1.00 21.39 42 ILE B CA 1
ATOM 1475 C C . ILE B 1 21 ? 17.199 35.435 -5.183 1.00 19.48 42 ILE B C 1
ATOM 1476 O O . ILE B 1 21 ? 18.142 35.056 -4.520 1.00 17.25 42 ILE B O 1
ATOM 1481 N N . LEU B 1 22 ? 16.597 34.670 -6.061 1.00 20.20 43 LEU B N 1
ATOM 1482 C CA . LEU B 1 22 ? 17.116 33.315 -6.266 1.00 22.38 43 LEU B CA 1
ATOM 1483 C C . LEU B 1 22 ? 18.445 33.304 -6.944 1.00 22.28 43 LEU B C 1
ATOM 1484 O O . LEU B 1 22 ? 19.271 32.432 -6.680 1.00 19.96 43 LEU B O 1
ATOM 1489 N N . ASP B 1 23 ? 18.718 34.269 -7.840 1.00 24.11 44 ASP B N 1
ATOM 1490 C CA . ASP B 1 23 ? 20.062 34.374 -8.410 1.00 22.98 44 ASP B CA 1
ATOM 1491 C C . ASP B 1 23 ? 21.143 34.639 -7.376 1.00 20.36 44 ASP B C 1
ATOM 1492 O O . ASP B 1 23 ? 22.199 34.039 -7.401 1.00 21.00 44 ASP B O 1
ATOM 1497 N N . ALA B 1 24 ? 20.867 35.550 -6.470 1.00 21.89 45 ALA B N 1
ATOM 1498 C CA . ALA B 1 24 ? 21.768 35.883 -5.392 1.00 19.80 45 ALA B CA 1
ATOM 1499 C C . ALA B 1 24 ? 22.002 34.661 -4.455 1.00 16.58 45 ALA B C 1
ATOM 1500 O O . ALA B 1 24 ? 23.157 34.446 -4.095 1.00 19.08 45 ALA B O 1
ATOM 1502 N N . THR B 1 25 ? 20.920 33.945 -4.160 1.00 19.01 46 THR B N 1
ATOM 1503 C CA . THR B 1 25 ? 20.983 32.663 -3.351 1.00 16.60 46 THR B CA 1
ATOM 1504 C C . THR B 1 25 ? 22.004 31.700 -3.994 1.00 16.82 46 THR B C 1
ATOM 1505 O O . THR B 1 25 ? 22.951 31.193 -3.339 1.00 17.89 46 THR B O 1
ATOM 1509 N N . MET B 1 26 ? 21.858 31.477 -5.310 1.00 18.61 47 MET B N 1
ATOM 1510 C CA . MET B 1 26 ? 22.704 30.473 -5.989 1.00 20.14 47 MET B CA 1
ATOM 1511 C C . MET B 1 26 ? 24.124 30.957 -6.021 1.00 17.34 47 MET B C 1
ATOM 1512 O O . MET B 1 26 ? 25.040 30.220 -5.825 1.00 19.93 47 MET B O 1
ATOM 1517 N N . ALA B 1 27 ? 24.321 32.254 -6.275 1.00 19.18 48 ALA B N 1
ATOM 1518 C CA . ALA B 1 27 ? 25.676 32.797 -6.364 1.00 18.83 48 ALA B CA 1
ATOM 1519 C C . ALA B 1 27 ? 26.395 32.730 -5.002 1.00 17.53 48 ALA B C 1
ATOM 1520 O O . ALA B 1 27 ? 27.566 32.331 -4.883 1.00 21.37 48 ALA B O 1
ATOM 1522 N N . ILE B 1 28 ? 25.680 33.148 -3.968 1.00 18.04 49 ILE B N 1
ATOM 1523 C CA . ILE B 1 28 ? 26.232 33.100 -2.615 1.00 18.48 49 ILE B CA 1
ATOM 1524 C C . ILE B 1 28 ? 26.534 31.654 -2.122 1.00 17.05 49 ILE B C 1
ATOM 1525 O O . ILE B 1 28 ? 27.631 31.387 -1.627 1.00 18.81 49 ILE B O 1
ATOM 1530 N N . ALA B 1 29 ? 25.552 30.760 -2.271 1.00 17.22 50 ALA B N 1
ATOM 1531 C CA . ALA B 1 29 ? 25.721 29.323 -1.941 1.00 14.96 50 ALA B CA 1
ATOM 1532 C C . ALA B 1 29 ? 26.864 28.695 -2.716 1.00 17.90 50 ALA B C 1
ATOM 1533 O O . ALA B 1 29 ? 27.650 27.940 -2.133 1.00 18.20 50 ALA B O 1
ATOM 1535 N N . SER B 1 30 ? 27.018 29.063 -3.999 1.00 17.83 51 SER B N 1
ATOM 1536 C CA . SER B 1 30 ? 28.027 28.383 -4.826 1.00 21.59 51 SER B CA 1
ATOM 1537 C C . SER B 1 30 ? 29.384 28.784 -4.393 1.00 21.67 51 SER B C 1
ATOM 1538 O O . SER B 1 30 ? 30.366 28.036 -4.569 1.00 22.14 51 SER B O 1
ATOM 1541 N N . LYS B 1 31 ? 29.503 29.982 -3.825 1.00 23.45 52 LYS B N 1
ATOM 1542 C CA . LYS B 1 31 ? 30.824 30.496 -3.484 1.00 23.42 52 LYS B CA 1
ATOM 1543 C C . LYS B 1 31 ? 31.169 30.257 -2.039 1.00 22.54 52 LYS B C 1
ATOM 1544 O O . LYS B 1 31 ? 32.345 30.099 -1.712 1.00 25.87 52 LYS B O 1
ATOM 1550 N N . GLY B 1 32 ? 30.167 30.235 -1.169 1.00 22.72 53 GLY B N 1
ATOM 1551 C CA . GLY B 1 32 ? 30.400 30.183 0.263 1.00 23.08 53 GLY B CA 1
ATOM 1552 C C . GLY B 1 32 ? 29.658 29.135 1.111 1.00 24.07 53 GLY B C 1
ATOM 1553 O O . GLY B 1 32 ? 29.841 29.109 2.335 1.00 22.45 53 GLY B O 1
ATOM 1554 N N . GLY B 1 33 ? 28.854 28.280 0.472 1.00 21.59 54 GLY B N 1
ATOM 1555 C CA . GLY B 1 33 ? 28.126 27.182 1.150 1.00 19.15 54 GLY B CA 1
ATOM 1556 C C . GLY B 1 33 ? 26.977 27.692 2.010 1.00 18.94 54 GLY B C 1
ATOM 1557 O O . GLY B 1 33 ? 26.581 28.852 1.906 1.00 20.66 54 GLY B O 1
ATOM 1558 N N . TYR B 1 34 ? 26.432 26.805 2.854 1.00 18.17 55 TYR B N 1
ATOM 1559 C CA . TYR B 1 34 ? 25.254 27.039 3.630 1.00 18.70 55 TYR B CA 1
ATOM 1560 C C . TYR B 1 34 ? 25.468 28.245 4.507 1.00 18.97 55 TYR B C 1
ATOM 1561 O O . TYR B 1 34 ? 24.599 29.065 4.602 1.00 19.14 55 TYR B O 1
ATOM 1570 N N . GLU B 1 35 ? 26.653 28.325 5.091 1.00 20.82 56 GLU B N 1
ATOM 1571 C CA . GLU B 1 35 ? 26.931 29.369 6.157 1.00 22.42 56 GLU B CA 1
ATOM 1572 C C . GLU B 1 35 ? 26.854 30.776 5.535 1.00 23.55 56 GLU B C 1
ATOM 1573 O O . GLU B 1 35 ? 26.426 31.715 6.204 1.00 27.86 56 GLU B O 1
ATOM 1576 N N . ALA B 1 36 ? 27.164 30.900 4.227 1.00 23.03 57 ALA B N 1
ATOM 1577 C CA . ALA B 1 36 ? 27.130 32.214 3.575 1.00 20.66 57 ALA B CA 1
ATOM 1578 C C . ALA B 1 36 ? 25.749 32.712 3.258 1.00 17.19 57 ALA B C 1
ATOM 1579 O O . ALA B 1 36 ? 25.562 33.923 2.999 1.00 18.46 57 ALA B O 1
ATOM 1581 N N . VAL B 1 37 ? 24.752 31.816 3.226 1.00 16.28 58 VAL B N 1
ATOM 1582 C CA . VAL B 1 37 ? 23.393 32.160 2.868 1.00 17.43 58 VAL B CA 1
ATOM 1583 C C . VAL B 1 37 ? 22.669 32.778 4.094 1.00 22.08 58 VAL B C 1
ATOM 1584 O O . VAL B 1 37 ? 21.965 32.111 4.785 1.00 23.04 58 VAL B O 1
ATOM 1588 N N . GLN B 1 38 ? 22.769 34.098 4.206 1.00 19.51 59 GLN B N 1
ATOM 1589 C CA . GLN B 1 38 ? 22.255 34.893 5.342 1.00 19.83 59 GLN B CA 1
ATOM 1590 C C . GLN B 1 38 ? 21.358 35.903 4.712 1.00 20.55 59 GLN B C 1
ATOM 1591 O O . GLN B 1 38 ? 21.638 36.399 3.591 1.00 18.45 59 GLN B O 1
ATOM 1597 N N . MET B 1 39 ? 20.276 36.200 5.396 1.00 20.78 60 MET B N 1
ATOM 1598 C CA . MET B 1 39 ? 19.185 36.986 4.816 1.00 21.90 60 MET B CA 1
ATOM 1599 C C . MET B 1 39 ? 19.676 38.385 4.396 1.00 21.33 60 MET B C 1
ATOM 1600 O O . MET B 1 39 ? 19.409 38.847 3.256 1.00 21.70 60 MET B O 1
ATOM 1605 N N . ARG B 1 40 ? 20.473 39.049 5.246 1.00 21.14 61 ARG B N 1
ATOM 1606 C CA . ARG B 1 40 ? 20.965 40.370 4.885 1.00 23.48 61 ARG B CA 1
ATOM 1607 C C . ARG B 1 40 ? 21.886 40.341 3.638 1.00 22.27 61 ARG B C 1
ATOM 1608 O O . ARG B 1 40 ? 21.782 41.206 2.762 1.00 23.66 61 ARG B O 1
ATOM 1616 N N . ALA B 1 41 ? 22.769 39.359 3.564 1.00 20.65 62 ALA B N 1
ATOM 1617 C CA . ALA B 1 41 ? 23.642 39.198 2.410 1.00 20.66 62 ALA B CA 1
ATOM 1618 C C . ALA B 1 41 ? 22.925 38.929 1.121 1.00 21.74 62 ALA B C 1
ATOM 1619 O O . ALA B 1 41 ? 23.302 39.470 0.089 1.00 20.63 62 ALA B O 1
ATOM 1621 N N . VAL B 1 42 ? 21.887 38.103 1.158 1.00 20.07 63 VAL B N 1
ATOM 1622 C CA . VAL B 1 42 ? 21.125 37.773 -0.024 1.00 22.81 63 VAL B CA 1
ATOM 1623 C C . VAL B 1 42 ? 20.315 38.979 -0.466 1.00 21.77 63 VAL B C 1
ATOM 1624 O O . VAL B 1 42 ? 20.292 39.307 -1.662 1.00 20.35 63 VAL B O 1
ATOM 1628 N N . ALA B 1 43 ? 19.673 39.650 0.510 1.00 21.00 64 ALA B N 1
ATOM 1629 C CA . ALA B 1 43 ? 18.907 40.866 0.267 1.00 24.77 64 ALA B CA 1
ATOM 1630 C C . ALA B 1 43 ? 19.746 41.947 -0.416 1.00 23.91 64 ALA B C 1
ATOM 1631 O O . ALA B 1 43 ? 19.292 42.534 -1.385 1.00 27.57 64 ALA B O 1
ATOM 1633 N N A ASP B 1 44 ? 20.920 42.206 0.113 0.50 24.88 65 ASP B N 1
ATOM 1634 N N B ASP B 1 44 ? 20.936 42.206 0.109 0.50 25.17 65 ASP B N 1
ATOM 1635 C CA A ASP B 1 44 ? 21.813 43.219 -0.419 0.50 25.69 65 ASP B CA 1
ATOM 1636 C CA B ASP B 1 44 ? 21.902 43.216 -0.395 0.50 26.05 65 ASP B CA 1
ATOM 1637 C C A ASP B 1 44 ? 22.218 42.858 -1.850 0.50 27.13 65 ASP B C 1
ATOM 1638 C C B ASP B 1 44 ? 22.342 42.887 -1.820 0.50 27.07 65 ASP B C 1
ATOM 1639 O O A ASP B 1 44 ? 21.980 43.642 -2.786 0.50 24.95 65 ASP B O 1
ATOM 1640 O O B ASP B 1 44 ? 22.291 43.726 -2.722 0.50 26.06 65 ASP B O 1
ATOM 1649 N N . ARG B 1 45 ? 22.725 41.643 -2.038 1.00 26.01 66 ARG B N 1
ATOM 1650 C CA . ARG B 1 45 ? 23.141 41.216 -3.372 1.00 26.21 66 ARG B CA 1
ATOM 1651 C C . ARG B 1 45 ? 22.025 41.298 -4.419 1.00 26.32 66 ARG B C 1
ATOM 1652 O O . ARG B 1 45 ? 22.320 41.672 -5.585 1.00 27.42 66 ARG B O 1
ATOM 1660 N N . ALA B 1 46 ? 20.787 40.972 -4.045 1.00 23.68 67 ALA B N 1
ATOM 1661 C CA . ALA B 1 46 ? 19.591 40.931 -4.901 1.00 23.36 67 ALA B CA 1
ATOM 1662 C C . ALA B 1 46 ? 18.957 42.313 -5.054 1.00 24.66 67 ALA B C 1
ATOM 1663 O O . ALA B 1 46 ? 17.940 42.478 -5.762 1.00 24.74 67 ALA B O 1
ATOM 1665 N N . ASP B 1 47 ? 19.495 43.266 -4.305 1.00 24.36 68 ASP B N 1
ATOM 1666 C CA . ASP B 1 47 ? 18.973 44.647 -4.300 1.00 27.57 68 ASP B CA 1
ATOM 1667 C C . ASP B 1 47 ? 17.526 44.635 -3.964 1.00 26.00 68 ASP B C 1
ATOM 1668 O O . ASP B 1 47 ? 16.674 45.155 -4.683 1.00 28.10 68 ASP B O 1
ATOM 1673 N N . VAL B 1 48 ? 17.203 44.001 -2.838 1.00 27.07 69 VAL B N 1
ATOM 1674 C CA . VAL B 1 48 ? 15.854 44.088 -2.251 1.00 24.15 69 VAL B CA 1
ATOM 1675 C C . VAL B 1 48 ? 16.007 44.429 -0.757 1.00 25.86 69 VAL B C 1
ATOM 1676 O O . VAL B 1 48 ? 17.055 44.190 -0.152 1.00 25.50 69 VAL B O 1
ATOM 1680 N N . ALA B 1 49 ? 14.946 44.972 -0.183 1.00 26.58 70 ALA B N 1
ATOM 1681 C CA . ALA B 1 49 ? 14.872 45.224 1.235 1.00 30.64 70 ALA B CA 1
ATOM 1682 C C . ALA B 1 49 ? 14.789 43.856 1.943 1.00 31.07 70 ALA B C 1
ATOM 1683 O O . ALA B 1 49 ? 14.062 43.001 1.490 1.00 28.19 70 ALA B O 1
ATOM 1685 N N . VAL B 1 50 ? 15.498 43.676 3.068 1.00 30.67 71 VAL B N 1
ATOM 1686 C CA . VAL B 1 50 ? 15.441 42.357 3.761 1.00 33.68 71 VAL B CA 1
ATOM 1687 C C . VAL B 1 50 ? 14.005 41.968 4.143 1.00 31.12 71 VAL B C 1
ATOM 1688 O O . VAL B 1 50 ? 13.622 40.786 4.103 1.00 31.75 71 VAL B O 1
ATOM 1692 N N . GLY B 1 51 ? 13.162 42.948 4.455 1.00 31.00 72 GLY B N 1
ATOM 1693 C CA . GLY B 1 51 ? 11.772 42.661 4.800 1.00 30.89 72 GLY B CA 1
ATOM 1694 C C . GLY B 1 51 ? 10.988 42.116 3.609 1.00 34.34 72 GLY B C 1
ATOM 1695 O O . GLY B 1 51 ? 10.098 41.256 3.745 1.00 33.94 72 GLY B O 1
ATOM 1696 N N . THR B 1 52 ? 11.323 42.612 2.418 1.00 39.87 73 THR B N 1
ATOM 1697 C CA . THR B 1 52 ? 10.721 42.132 1.200 1.00 39.06 73 THR B CA 1
ATOM 1698 C C . THR B 1 52 ? 11.139 40.687 1.089 1.00 38.82 73 THR B C 1
ATOM 1699 O O . THR B 1 52 ? 10.341 39.787 0.793 1.00 40.85 73 THR B O 1
ATOM 1703 N N . LEU B 1 53 ? 12.415 40.455 1.350 1.00 39.47 74 LEU B N 1
ATOM 1704 C CA . LEU B 1 53 ? 12.933 39.116 1.302 1.00 36.59 74 LEU B CA 1
ATOM 1705 C C . LEU B 1 53 ? 12.207 38.193 2.245 1.00 39.53 74 LEU B C 1
ATOM 1706 O O . LEU B 1 53 ? 11.753 37.128 1.808 1.00 42.34 74 LEU B O 1
ATOM 1711 N N . TYR B 1 54 ? 12.098 38.578 3.522 1.00 40.26 75 TYR B N 1
ATOM 1712 C CA . TYR B 1 54 ? 11.425 37.762 4.549 1.00 43.36 75 TYR B CA 1
ATOM 1713 C C . TYR B 1 54 ? 9.949 37.501 4.259 1.00 44.49 75 TYR B C 1
ATOM 1714 O O . TYR B 1 54 ? 9.392 36.564 4.810 1.00 53.06 75 TYR B O 1
ATOM 1723 N N . ARG B 1 55 ? 9.297 38.341 3.456 1.00 45.12 76 ARG B N 1
ATOM 1724 C CA . ARG B 1 55 ? 7.908 38.072 3.043 1.00 48.10 76 ARG B CA 1
ATOM 1725 C C . ARG B 1 55 ? 7.842 36.861 2.085 1.00 45.97 76 ARG B C 1
ATOM 1726 O O . ARG B 1 55 ? 7.173 35.885 2.379 1.00 54.46 76 ARG B O 1
ATOM 1728 N N . TYR B 1 56 ? 8.578 36.923 0.982 1.00 43.65 77 TYR B N 1
ATOM 1729 C CA . TYR B 1 56 ? 8.678 35.824 0.001 1.00 37.00 77 TYR B CA 1
ATOM 1730 C C . TYR B 1 56 ? 9.328 34.483 0.500 1.00 35.97 77 TYR B C 1
ATOM 1731 O O . TYR B 1 56 ? 8.897 33.399 0.101 1.00 35.35 77 TYR B O 1
ATOM 1733 N N . PHE B 1 57 ? 10.350 34.537 1.352 1.00 32.16 78 PHE B N 1
ATOM 1734 C CA . PHE B 1 57 ? 11.209 33.387 1.621 1.00 30.34 78 PHE B CA 1
ATOM 1735 C C . PHE B 1 57 ? 11.712 33.525 3.041 1.00 31.07 78 PHE B C 1
ATOM 1736 O O . PHE B 1 57 ? 12.800 34.049 3.262 1.00 37.92 78 PHE B O 1
ATOM 1744 N N . PRO B 1 58 ? 10.961 32.994 3.995 1.00 32.50 79 PRO B N 1
ATOM 1745 C CA . PRO B 1 58 ? 11.199 33.225 5.458 1.00 32.89 79 PRO B CA 1
ATOM 1746 C C . PRO B 1 58 ? 12.510 32.698 6.059 1.00 34.04 79 PRO B C 1
ATOM 1747 O O . PRO B 1 58 ? 12.869 33.100 7.151 1.00 34.25 79 PRO B O 1
ATOM 1751 N N . SER B 1 59 ? 13.212 31.772 5.400 1.00 27.30 80 SER B N 1
ATOM 1752 C CA . SER B 1 59 ? 14.483 31.295 5.887 1.00 24.52 80 SER B CA 1
ATOM 1753 C C . SER B 1 59 ? 15.375 30.894 4.778 1.00 23.32 80 SER B C 1
ATOM 1754 O O . SER B 1 59 ? 14.941 30.791 3.613 1.00 22.22 80 SER B O 1
ATOM 1757 N N . LYS B 1 60 ? 16.607 30.596 5.152 1.00 21.68 81 LYS B N 1
ATOM 1758 C CA . LYS B 1 60 ? 17.580 30.113 4.175 1.00 22.74 81 LYS B CA 1
ATOM 1759 C C . LYS B 1 60 ? 17.178 28.786 3.535 1.00 21.15 81 LYS B C 1
ATOM 1760 O O . LYS B 1 60 ? 17.581 28.537 2.424 1.00 19.23 81 LYS B O 1
ATOM 1766 N N . VAL B 1 61 ? 16.414 27.941 4.247 1.00 23.64 82 VAL B N 1
ATOM 1767 C CA . VAL B 1 61 ? 15.947 26.650 3.687 1.00 22.34 82 VAL B CA 1
ATOM 1768 C C . VAL B 1 61 ? 14.964 26.903 2.588 1.00 20.40 82 VAL B C 1
ATOM 1769 O O . VAL B 1 61 ? 15.073 26.336 1.462 1.00 19.17 82 VAL B O 1
ATOM 1773 N N . HIS B 1 62 ? 14.081 27.871 2.825 1.00 19.42 83 HIS B N 1
ATOM 1774 C CA . HIS B 1 62 ? 13.126 28.246 1.813 1.00 19.88 83 HIS B CA 1
ATOM 1775 C C . HIS B 1 62 ? 13.818 28.829 0.591 1.00 20.43 83 HIS B C 1
ATOM 1776 O O . HIS B 1 62 ? 13.406 28.541 -0.506 1.00 20.25 83 HIS B O 1
ATOM 1783 N N . LEU B 1 63 ? 14.807 29.681 0.796 1.00 18.68 84 LEU B N 1
ATOM 1784 C CA . LEU B 1 63 ? 15.585 30.254 -0.324 1.00 18.87 84 LEU B CA 1
ATOM 1785 C C . LEU B 1 63 ? 16.279 29.151 -1.125 1.00 19.67 84 LEU B C 1
ATOM 1786 O O . LEU B 1 63 ? 16.230 29.135 -2.367 1.00 19.30 84 LEU B O 1
ATOM 1791 N N . LEU B 1 64 ? 16.963 28.248 -0.425 1.00 18.82 85 LEU B N 1
ATOM 1792 C CA . LEU B 1 64 ? 17.762 27.237 -1.114 1.00 18.51 85 LEU B CA 1
ATOM 1793 C C . LEU B 1 64 ? 16.885 26.242 -1.839 1.00 18.41 85 LEU B C 1
ATOM 1794 O O . LEU B 1 64 ? 17.149 25.916 -3.001 1.00 17.94 85 LEU B O 1
ATOM 1799 N N . VAL B 1 65 ? 15.783 25.838 -1.203 1.00 19.55 86 VAL B N 1
ATOM 1800 C CA . VAL B 1 65 ? 14.840 24.856 -1.789 1.00 19.77 86 VAL B CA 1
ATOM 1801 C C . VAL B 1 65 ? 14.152 25.488 -3.045 1.00 21.04 86 VAL B C 1
ATOM 1802 O O . VAL B 1 65 ? 14.071 24.869 -4.125 1.00 19.08 86 VAL B O 1
ATOM 1806 N N . SER B 1 66 ? 13.749 26.747 -2.932 1.00 19.92 87 SER B N 1
ATOM 1807 C CA . SER B 1 66 ? 13.130 27.432 -4.067 1.00 20.78 87 SER B CA 1
ATOM 1808 C C . SER B 1 66 ? 14.121 27.614 -5.198 1.00 18.24 87 SER B C 1
ATOM 1809 O O . SER B 1 66 ? 13.763 27.446 -6.366 1.00 19.63 87 SER B O 1
ATOM 1812 N N . ALA B 1 67 ? 15.374 27.910 -4.881 1.00 19.10 88 ALA B N 1
ATOM 1813 C CA . ALA B 1 67 ? 16.433 28.103 -5.907 1.00 18.93 88 ALA B CA 1
ATOM 1814 C C . ALA B 1 67 ? 16.755 26.811 -6.655 1.00 20.14 88 ALA B C 1
ATOM 1815 O O . ALA B 1 67 ? 16.963 26.773 -7.915 1.00 19.58 88 ALA B O 1
ATOM 1817 N N . LEU B 1 68 ? 16.726 25.736 -5.912 1.00 17.89 89 LEU B N 1
ATOM 1818 C CA . LEU B 1 68 ? 16.892 24.405 -6.520 1.00 19.40 89 LEU B CA 1
ATOM 1819 C C . LEU B 1 68 ? 15.759 24.070 -7.451 1.00 18.66 89 LEU B C 1
ATOM 1820 O O . LEU B 1 68 ? 16.023 23.507 -8.577 1.00 20.69 89 LEU B O 1
ATOM 1825 N N . GLY B 1 69 ? 14.505 24.299 -7.015 1.00 17.28 90 GLY B N 1
ATOM 1826 C CA . GLY B 1 69 ? 13.280 24.103 -7.800 1.00 20.16 90 GLY B CA 1
ATOM 1827 C C . GLY B 1 69 ? 13.324 24.883 -9.106 1.00 21.35 90 GLY B C 1
ATOM 1828 O O . GLY B 1 69 ? 13.057 24.327 -10.211 1.00 20.63 90 GLY B O 1
ATOM 1829 N N . ARG B 1 70 ? 13.736 26.140 -8.995 1.00 21.81 91 ARG B N 1
ATOM 1830 C CA . ARG B 1 70 ? 14.011 26.961 -10.208 1.00 22.95 91 ARG B CA 1
ATOM 1831 C C . ARG B 1 70 ? 15.022 26.355 -11.172 1.00 24.55 91 ARG B C 1
ATOM 1832 O O . ARG B 1 70 ? 14.750 26.287 -12.399 1.00 25.20 91 ARG B O 1
ATOM 1840 N N . GLU B 1 71 ? 16.140 25.810 -10.685 1.00 24.50 92 GLU B N 1
ATOM 1841 C CA . GLU B 1 71 ? 17.110 25.218 -11.597 1.00 26.52 92 GLU B CA 1
ATOM 1842 C C . GLU B 1 71 ? 16.544 24.061 -12.354 1.00 29.55 92 GLU B C 1
ATOM 1843 O O . GLU B 1 71 ? 16.817 23.904 -13.536 1.00 30.10 92 GLU B O 1
ATOM 1849 N N . PHE B 1 72 ? 15.840 23.179 -11.646 1.00 26.80 93 PHE B N 1
ATOM 1850 C CA . PHE B 1 72 ? 15.203 22.086 -12.287 1.00 25.90 93 PHE B CA 1
ATOM 1851 C C . PHE B 1 72 ? 14.051 22.506 -13.221 1.00 30.21 93 PHE B C 1
ATOM 1852 O O . PHE B 1 72 ? 13.783 21.816 -14.239 1.00 29.95 93 PHE B O 1
ATOM 1860 N N . SER B 1 73 ? 13.354 23.589 -12.911 1.00 24.82 94 SER B N 1
ATOM 1861 C CA . SER B 1 73 ? 12.303 24.064 -13.844 1.00 27.81 94 SER B CA 1
ATOM 1862 C C . SER B 1 73 ? 12.958 24.548 -15.111 1.00 28.76 94 SER B C 1
ATOM 1863 O O . SER B 1 73 ? 12.404 24.366 -16.188 1.00 29.97 94 SER B O 1
ATOM 1866 N N . ARG B 1 74 ? 14.141 25.135 -14.987 1.00 31.35 95 ARG B N 1
ATOM 1867 C CA . ARG B 1 74 ? 14.857 25.646 -16.169 1.00 37.89 95 ARG B CA 1
ATOM 1868 C C . ARG B 1 74 ? 15.407 24.498 -17.007 1.00 48.24 95 ARG B C 1
ATOM 1869 O O . ARG B 1 74 ? 15.361 24.538 -18.248 1.00 50.61 95 ARG B O 1
ATOM 1877 N N . ILE B 1 75 ? 15.872 23.449 -16.347 1.00 45.23 96 ILE B N 1
ATOM 1878 C CA . ILE B 1 75 ? 16.333 22.283 -17.067 1.00 50.28 96 ILE B CA 1
ATOM 1879 C C . ILE B 1 75 ? 15.165 21.662 -17.834 1.00 52.02 96 ILE B C 1
ATOM 1880 O O . ILE B 1 75 ? 15.252 21.455 -19.048 1.00 56.04 96 ILE B O 1
ATOM 1885 N N . ASP B 1 76 ? 14.069 21.406 -17.135 1.00 45.13 97 ASP B N 1
ATOM 1886 C CA . ASP B 1 76 ? 12.799 20.991 -17.747 1.00 46.56 97 ASP B CA 1
ATOM 1887 C C . ASP B 1 76 ? 12.350 21.844 -18.985 1.00 50.31 97 ASP B C 1
ATOM 1888 O O . ASP B 1 76 ? 12.234 21.324 -20.102 1.00 50.64 97 ASP B O 1
ATOM 1893 N N . ALA B 1 77 ? 12.130 23.144 -18.778 1.00 47.89 98 ALA B N 1
ATOM 1894 C CA . ALA B 1 77 ? 11.796 24.079 -19.866 1.00 50.92 98 ALA B CA 1
ATOM 1895 C C . ALA B 1 77 ? 12.812 24.142 -21.034 1.00 59.39 98 ALA B C 1
ATOM 1896 O O . ALA B 1 77 ? 12.408 24.391 -22.163 1.00 61.47 98 ALA B O 1
ATOM 1898 N N . LYS B 1 78 ? 14.110 23.944 -20.787 1.00 66.90 99 LYS B N 1
ATOM 1899 C CA . LYS B 1 78 ? 15.109 23.901 -21.875 1.00 67.12 99 LYS B CA 1
ATOM 1900 C C . LYS B 1 78 ? 15.276 22.490 -22.499 1.00 73.83 99 LYS B C 1
ATOM 1901 O O . LYS B 1 78 ? 15.822 22.369 -23.592 1.00 77.01 99 LYS B O 1
ATOM 1903 N N . THR B 1 79 ? 14.814 21.432 -21.826 1.00 75.40 100 THR B N 1
ATOM 1904 C CA . THR B 1 79 ? 14.815 20.072 -22.405 1.00 74.02 100 THR B CA 1
ATOM 1905 C C . THR B 1 79 ? 13.563 19.839 -23.240 1.00 73.58 100 THR B C 1
ATOM 1906 O O . THR B 1 79 ? 12.685 19.062 -22.852 1.00 78.45 100 THR B O 1
ATOM 1908 N N . SER B 1 82 ? 13.052 18.673 -25.994 1.00 57.36 103 SER B N 1
ATOM 1909 C CA . SER B 1 82 ? 13.731 17.628 -26.731 1.00 59.63 103 SER B CA 1
ATOM 1910 C C . SER B 1 82 ? 13.735 16.299 -25.988 1.00 64.38 103 SER B C 1
ATOM 1911 O O . SER B 1 82 ? 13.480 16.243 -24.786 1.00 70.96 103 SER B O 1
ATOM 1913 N N . ALA B 1 83 ? 14.025 15.231 -26.728 1.00 67.25 104 ALA B N 1
ATOM 1914 C CA . ALA B 1 83 ? 14.268 13.907 -26.150 1.00 63.35 104 ALA B CA 1
ATOM 1915 C C . ALA B 1 83 ? 15.617 13.888 -25.426 1.00 61.95 104 ALA B C 1
ATOM 1916 O O . ALA B 1 83 ? 16.582 14.562 -25.823 1.00 59.92 104 ALA B O 1
ATOM 1918 N N . VAL B 1 84 ? 15.672 13.119 -24.346 1.00 58.84 105 VAL B N 1
ATOM 1919 C CA . VAL B 1 84 ? 16.904 12.982 -23.578 1.00 53.74 105 VAL B CA 1
ATOM 1920 C C . VAL B 1 84 ? 17.628 11.765 -24.177 1.00 45.75 105 VAL B C 1
ATOM 1921 O O . VAL B 1 84 ? 16.966 10.765 -24.517 1.00 38.08 105 VAL B O 1
ATOM 1925 N N . ALA B 1 85 ? 18.957 11.862 -24.316 1.00 37.07 106 ALA B N 1
ATOM 1926 C CA . ALA B 1 85 ? 19.756 10.843 -25.020 1.00 33.00 106 ALA B CA 1
ATOM 1927 C C . ALA B 1 85 ? 19.639 9.485 -24.301 1.00 30.20 106 ALA B C 1
ATOM 1928 O O . ALA B 1 85 ? 19.635 9.424 -23.055 1.00 28.75 106 ALA B O 1
ATOM 1930 N N . GLY B 1 86 ? 19.569 8.437 -25.110 1.00 21.20 107 GLY B N 1
ATOM 1931 C CA . GLY B 1 86 ? 19.462 7.011 -24.706 1.00 17.62 107 GLY B CA 1
ATOM 1932 C C . GLY B 1 86 ? 18.295 6.303 -25.393 1.00 19.50 107 GLY B C 1
ATOM 1933 O O . GLY B 1 86 ? 17.185 6.837 -25.581 1.00 20.10 107 GLY B O 1
ATOM 1934 N N . ALA B 1 87 ? 18.502 5.032 -25.715 1.00 19.17 108 ALA B N 1
ATOM 1935 C CA . ALA B 1 87 ? 17.468 4.263 -26.352 1.00 19.97 108 ALA B CA 1
ATOM 1936 C C . ALA B 1 87 ? 16.628 3.457 -25.409 1.00 21.02 108 ALA B C 1
ATOM 1937 O O . ALA B 1 87 ? 15.674 2.894 -25.835 1.00 20.87 108 ALA B O 1
ATOM 1939 N N . THR B 1 88 ? 17.023 3.311 -24.134 1.00 17.77 109 THR B N 1
ATOM 1940 C CA . THR B 1 88 ? 16.128 2.606 -23.170 1.00 18.83 109 THR B CA 1
ATOM 1941 C C . THR B 1 88 ? 15.972 3.485 -21.925 1.00 17.07 109 THR B C 1
ATOM 1942 O O . THR B 1 88 ? 16.717 4.459 -21.741 1.00 14.43 109 THR B O 1
ATOM 1946 N N . PRO B 1 89 ? 15.055 3.096 -21.037 1.00 14.99 110 PRO B N 1
ATOM 1947 C CA . PRO B 1 89 ? 14.878 3.914 -19.790 1.00 16.57 110 PRO B CA 1
ATOM 1948 C C . PRO B 1 89 ? 16.148 3.999 -18.987 1.00 14.06 110 PRO B C 1
ATOM 1949 O O . PRO B 1 89 ? 16.493 5.062 -18.481 1.00 18.70 110 PRO B O 1
ATOM 1953 N N . PHE B 1 90 ? 16.888 2.880 -18.895 1.00 16.33 111 PHE B N 1
ATOM 1954 C CA . PHE B 1 90 ? 18.175 2.818 -18.205 1.00 17.49 111 PHE B CA 1
ATOM 1955 C C . PHE B 1 90 ? 19.175 3.805 -18.785 1.00 17.01 111 PHE B C 1
ATOM 1956 O O . PHE B 1 90 ? 19.826 4.527 -18.097 1.00 13.41 111 PHE B O 1
ATOM 1964 N N . GLN B 1 91 ? 19.329 3.804 -20.114 1.00 15.95 112 GLN B N 1
ATOM 1965 C CA . GLN B 1 91 ? 20.305 4.669 -20.701 1.00 12.87 112 GLN B CA 1
ATOM 1966 C C . GLN B 1 91 ? 19.989 6.142 -20.460 1.00 13.17 112 GLN B C 1
ATOM 1967 O O . GLN B 1 91 ? 20.900 6.933 -20.216 1.00 13.35 112 GLN B O 1
ATOM 1973 N N . ARG B 1 92 ? 18.749 6.494 -20.588 1.00 13.57 113 ARG B N 1
ATOM 1974 C CA . ARG B 1 92 ? 18.254 7.903 -20.495 1.00 14.65 113 ARG B CA 1
ATOM 1975 C C . ARG B 1 92 ? 18.460 8.374 -19.019 1.00 16.33 113 ARG B C 1
ATOM 1976 O O . ARG B 1 92 ? 18.922 9.505 -18.783 1.00 13.65 113 ARG B O 1
ATOM 1984 N N . LEU B 1 93 ? 18.119 7.504 -18.086 1.00 16.38 114 LEU B N 1
ATOM 1985 C CA . LEU B 1 93 ? 18.269 7.887 -16.625 1.00 16.04 114 LEU B CA 1
ATOM 1986 C C . LEU B 1 93 ? 19.728 7.932 -16.229 1.00 16.23 114 LEU B C 1
ATOM 1987 O O . LEU B 1 93 ? 20.151 8.869 -15.565 1.00 16.51 114 LEU B O 1
ATOM 1992 N N . ASN B 1 94 ? 20.541 6.946 -16.691 1.00 15.11 115 ASN B N 1
ATOM 1993 C CA . ASN B 1 94 ? 21.946 6.945 -16.501 1.00 17.63 115 ASN B CA 1
ATOM 1994 C C . ASN B 1 94 ? 22.563 8.239 -17.055 1.00 17.11 115 ASN B C 1
ATOM 1995 O O . ASN B 1 94 ? 23.457 8.849 -16.414 1.00 14.72 115 ASN B O 1
ATOM 2000 N N . PHE B 1 95 ? 22.142 8.679 -18.269 1.00 15.11 116 PHE B N 1
ATOM 2001 C CA . PHE B 1 95 ? 22.659 9.916 -18.819 1.00 15.76 116 PHE B CA 1
ATOM 2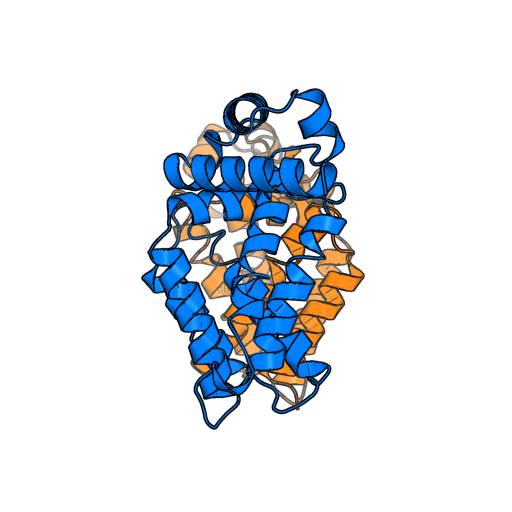002 C C . PHE B 1 95 ? 22.355 11.167 -17.933 1.00 13.37 116 PHE B C 1
ATOM 2003 O O . PHE B 1 95 ? 23.236 11.996 -17.637 1.00 16.45 116 PHE B O 1
ATOM 2011 N N . MET B 1 96 ? 21.121 11.264 -17.515 1.00 15.54 117 MET B N 1
ATOM 2012 C CA . MET B 1 96 ? 20.633 12.394 -16.762 1.00 15.89 117 MET B CA 1
ATOM 2013 C C . MET B 1 96 ? 21.368 12.424 -15.386 1.00 15.35 117 MET B C 1
ATOM 2014 O O . MET B 1 96 ? 21.859 13.484 -14.952 1.00 14.56 117 MET B O 1
ATOM 2019 N N . VAL B 1 97 ? 21.366 11.281 -14.699 1.00 14.80 118 VAL B N 1
ATOM 2020 C CA . VAL B 1 97 ?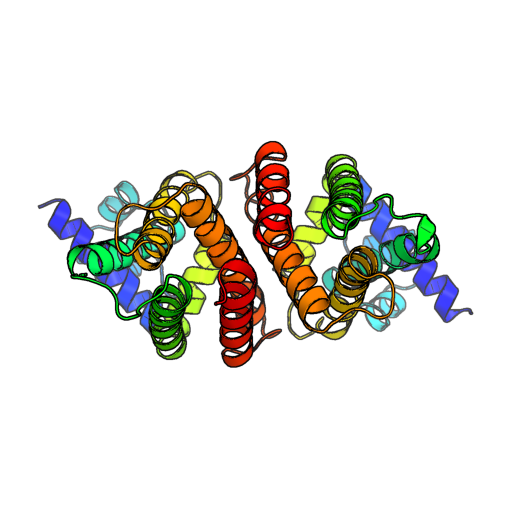 22.070 11.173 -13.394 1.00 16.67 118 VAL B CA 1
ATOM 2021 C C . VAL B 1 97 ? 23.536 11.500 -13.577 1.00 20.12 118 VAL B C 1
ATOM 2022 O O . VAL B 1 97 ? 24.185 12.199 -12.780 1.00 17.58 118 VAL B O 1
ATOM 2026 N N . GLY B 1 98 ? 24.134 11.019 -14.676 1.00 16.57 119 GLY B N 1
ATOM 2027 C CA . GLY B 1 98 ? 25.444 11.423 -14.931 1.00 16.54 119 GLY B CA 1
ATOM 2028 C C . GLY B 1 98 ? 25.760 12.916 -15.090 1.00 15.19 119 GLY B C 1
ATOM 2029 O O . GLY B 1 98 ? 26.783 13.414 -14.564 1.00 17.92 119 GLY B O 1
ATOM 2030 N N . LYS B 1 99 ? 24.941 13.598 -15.814 1.00 16.21 120 LYS B N 1
ATOM 2031 C CA . LYS B 1 99 ? 25.112 15.023 -16.028 1.00 18.47 120 LYS B CA 1
ATOM 2032 C C . LYS B 1 99 ? 24.952 15.738 -14.633 1.00 19.38 120 LYS B C 1
ATOM 2033 O O . LYS B 1 99 ? 25.675 16.652 -14.339 1.00 18.00 120 LYS B O 1
ATOM 2037 N N . LEU B 1 100 ? 23.957 15.331 -13.856 1.00 19.22 121 LEU B N 1
ATOM 2038 C CA . LEU B 1 100 ? 23.747 15.958 -12.524 1.00 17.16 121 LEU B CA 1
ATOM 2039 C C . LEU B 1 100 ? 24.915 15.682 -11.586 1.00 17.95 121 LEU B C 1
ATOM 2040 O O . LEU B 1 100 ? 25.321 16.573 -10.829 1.00 18.99 121 LEU B O 1
ATOM 2045 N N . ASN B 1 101 ? 25.477 14.464 -11.579 1.00 17.45 122 ASN B N 1
ATOM 2046 C CA . ASN B 1 101 ? 26.707 14.172 -10.878 1.00 18.57 122 ASN B CA 1
ATOM 2047 C C . ASN B 1 101 ? 27.861 15.026 -11.251 1.00 20.21 122 ASN B C 1
ATOM 2048 O O . ASN B 1 101 ? 28.609 15.410 -10.393 1.00 19.11 122 ASN B O 1
ATOM 2053 N N . ARG B 1 102 ? 28.042 15.279 -12.552 1.00 18.75 123 ARG B N 1
ATOM 2054 C CA . ARG B 1 102 ? 29.134 16.119 -12.995 1.00 18.96 123 ARG B CA 1
ATOM 2055 C C . ARG B 1 102 ? 28.933 17.572 -12.436 1.00 17.99 123 ARG B C 1
ATOM 2056 O O . ARG B 1 102 ? 29.887 18.177 -11.920 1.00 21.44 123 ARG B O 1
ATOM 2059 N N . ALA B 1 103 ? 27.712 18.022 -12.475 1.00 18.44 124 ALA B N 1
ATOM 2060 C CA . ALA B 1 103 ? 27.391 19.355 -11.969 1.00 17.80 124 ALA B CA 1
ATOM 2061 C C . ALA B 1 103 ? 27.596 19.424 -10.458 1.00 18.76 124 ALA B C 1
ATOM 2062 O O . ALA B 1 103 ? 28.123 20.430 -10.000 1.00 20.51 124 ALA B O 1
ATOM 2064 N N . MET B 1 104 ? 27.270 18.365 -9.729 1.00 17.56 125 MET B N 1
ATOM 2065 C CA . MET B 1 104 ? 27.594 18.261 -8.279 1.00 19.53 125 MET B CA 1
ATOM 2066 C C . MET B 1 104 ? 29.055 18.311 -8.032 1.00 18.83 125 MET B C 1
ATOM 2067 O O . MET B 1 104 ? 29.560 19.053 -7.153 1.00 21.44 125 MET B O 1
ATOM 2072 N N . GLN B 1 105 ? 29.810 17.533 -8.826 1.00 18.44 126 GLN B N 1
ATOM 2073 C CA . GLN B 1 105 ? 31.239 17.504 -8.609 1.00 20.10 126 GLN B CA 1
ATOM 2074 C C . GLN B 1 105 ? 31.919 18.821 -8.839 1.00 20.02 126 GLN B C 1
ATOM 2075 O O . GLN B 1 105 ? 32.921 19.089 -8.162 1.00 25.41 126 GLN B O 1
ATOM 2081 N N . ARG B 1 106 ? 31.436 19.592 -9.785 1.00 20.98 127 ARG B N 1
ATOM 2082 C CA . ARG B 1 106 ? 32.053 20.873 -10.113 1.00 24.99 127 ARG B CA 1
ATOM 2083 C C . ARG B 1 106 ? 31.582 21.944 -9.115 1.00 27.96 127 ARG B C 1
ATOM 2084 O O . ARG B 1 106 ? 32.114 23.060 -9.152 1.00 25.66 127 ARG B O 1
ATOM 2088 N N . ASN B 1 107 ? 30.570 21.630 -8.271 1.00 22.06 128 ASN B N 1
ATOM 2089 C CA . ASN B 1 107 ? 30.007 22.620 -7.346 1.00 24.10 128 ASN B CA 1
ATOM 2090 C C . ASN B 1 107 ? 29.857 22.107 -5.933 1.00 19.16 128 ASN B C 1
ATOM 2091 O O . ASN B 1 107 ? 28.706 22.039 -5.466 1.00 20.37 128 ASN B O 1
ATOM 2096 N N . PRO B 1 108 ? 30.946 21.694 -5.297 1.00 21.89 129 PRO B N 1
ATOM 2097 C CA . PRO B 1 108 ? 30.808 21.138 -3.965 1.00 21.96 129 PRO B CA 1
ATOM 2098 C C . PRO B 1 108 ? 30.201 22.067 -2.919 1.00 19.71 129 PRO B C 1
ATOM 2099 O O . PRO B 1 108 ? 29.514 21.590 -2.039 1.00 18.92 129 PRO B O 1
ATOM 2103 N N . LEU B 1 109 ? 30.416 23.382 -3.044 1.00 19.69 130 LEU B N 1
ATOM 2104 C CA . LEU B 1 109 ? 29.870 24.308 -2.020 1.00 18.86 130 LEU B CA 1
ATOM 2105 C C . LEU B 1 109 ? 28.402 24.461 -2.204 1.00 17.93 130 LEU B C 1
ATOM 2106 O O . LEU B 1 109 ? 27.623 24.480 -1.213 1.00 16.34 130 LEU B O 1
ATOM 2111 N N . LEU B 1 110 ? 27.927 24.507 -3.460 1.00 16.55 131 LEU B N 1
ATOM 2112 C CA . LEU B 1 110 ? 26.536 24.542 -3.695 1.00 16.08 131 LEU B CA 1
ATOM 2113 C C . LEU B 1 110 ? 25.874 23.268 -3.173 1.00 15.38 131 LEU B C 1
ATOM 2114 O O . LEU B 1 110 ? 24.728 23.343 -2.653 1.00 16.45 131 LEU B O 1
ATOM 2119 N N . THR B 1 111 ? 26.527 22.140 -3.420 1.00 15.10 132 THR B N 1
ATOM 2120 C CA . THR B 1 111 ? 26.016 20.789 -2.982 1.00 14.81 132 THR B CA 1
ATOM 2121 C C . THR B 1 111 ? 25.903 20.745 -1.446 1.00 15.35 132 THR B C 1
ATOM 2122 O O . THR B 1 111 ? 24.852 20.307 -0.937 1.00 16.22 132 THR B O 1
ATOM 2126 N N . GLU B 1 112 ? 26.933 21.233 -0.761 1.00 15.61 133 GLU B N 1
ATOM 2127 C CA . GLU B 1 112 ? 26.961 21.408 0.729 1.00 16.00 133 GLU B CA 1
ATOM 2128 C C . GLU B 1 112 ? 25.759 22.234 1.148 1.00 14.46 133 GLU B C 1
ATOM 2129 O O . GLU B 1 112 ? 25.090 21.816 2.042 1.00 14.94 133 GLU B O 1
ATOM 2135 N N . ALA B 1 113 ? 25.470 23.373 0.509 1.00 15.49 134 ALA B N 1
ATOM 2136 C CA . ALA B 1 113 ? 24.338 24.218 0.872 1.00 15.12 134 ALA B CA 1
ATOM 2137 C C . ALA B 1 113 ? 23.061 23.515 0.743 1.00 17.13 134 ALA B C 1
ATOM 2138 O O . ALA B 1 113 ? 22.186 23.557 1.606 1.00 15.20 134 ALA B O 1
ATOM 2140 N N . MET B 1 114 ? 22.876 22.829 -0.404 1.00 15.68 135 MET B N 1
ATOM 2141 C CA . MET B 1 114 ? 21.637 22.122 -0.577 1.00 15.09 135 MET B CA 1
ATOM 2142 C C . MET B 1 114 ? 21.439 20.927 0.360 1.00 15.74 135 MET B C 1
ATOM 2143 O O . MET B 1 114 ? 20.326 20.703 0.827 1.00 18.53 135 MET B O 1
ATOM 2148 N N . THR B 1 115 ? 22.507 20.198 0.633 1.00 16.34 136 THR B N 1
ATOM 2149 C CA . THR B 1 115 ? 22.428 19.014 1.511 1.00 16.41 136 THR B CA 1
ATOM 2150 C C . THR B 1 115 ? 22.048 19.501 2.912 1.00 18.16 136 THR B C 1
ATOM 2151 O O . THR B 1 115 ? 21.073 18.988 3.475 1.00 17.58 136 THR B O 1
ATOM 2155 N N . ARG B 1 116 ? 22.687 20.567 3.378 1.00 17.50 137 ARG B N 1
ATOM 2156 C CA . ARG B 1 116 ? 22.272 21.154 4.678 1.00 17.87 137 ARG B CA 1
ATOM 2157 C C . ARG B 1 116 ? 20.875 21.647 4.705 1.00 18.92 137 ARG B C 1
ATOM 2158 O O . ARG B 1 116 ? 20.155 21.416 5.710 1.00 17.77 137 ARG B O 1
ATOM 2166 N N . ALA B 1 117 ? 20.408 22.266 3.625 1.00 17.34 138 ALA B N 1
ATOM 2167 C CA . ALA B 1 117 ? 19.032 22.733 3.575 1.00 19.72 138 ALA B CA 1
ATOM 2168 C C . ALA B 1 117 ? 18.020 21.614 3.773 1.00 20.83 138 ALA B C 1
ATOM 2169 O O . ALA B 1 117 ? 17.010 21.798 4.480 1.00 18.17 138 ALA B O 1
ATOM 2171 N N . TYR B 1 118 ? 18.262 20.491 3.103 1.00 19.50 139 TYR B N 1
ATOM 2172 C CA . TYR B 1 118 ? 17.374 19.340 3.251 1.00 19.11 139 TYR B CA 1
ATOM 2173 C C . TYR B 1 118 ? 17.478 18.699 4.649 1.00 20.76 139 TYR B C 1
ATOM 2174 O O . TYR B 1 118 ? 16.487 18.178 5.125 1.00 25.76 139 TYR B O 1
ATOM 2183 N N . VAL B 1 119 ? 18.656 18.684 5.240 1.00 22.61 140 VAL B N 1
ATOM 2184 C CA . VAL B 1 119 ? 18.826 18.084 6.567 1.00 26.76 140 VAL B CA 1
ATOM 2185 C C . VAL B 1 119 ? 18.048 18.912 7.595 1.00 26.64 140 VAL B C 1
ATOM 2186 O O . VAL B 1 119 ? 17.425 18.359 8.516 1.00 30.67 140 VAL B O 1
ATOM 2190 N N . PHE B 1 120 ? 18.097 20.222 7.433 1.00 26.16 141 PHE B N 1
ATOM 2191 C CA . PHE B 1 120 ? 17.442 21.164 8.325 1.00 26.76 141 PHE B CA 1
ATOM 2192 C C . PHE B 1 120 ? 16.019 21.484 7.987 1.00 26.35 141 PHE B C 1
ATOM 2193 O O . PHE B 1 120 ? 15.359 22.083 8.834 1.00 31.89 141 PHE B O 1
ATOM 2201 N N . ALA B 1 121 ? 15.512 21.112 6.790 1.00 21.82 142 ALA B N 1
ATOM 2202 C CA . ALA B 1 121 ? 14.166 21.388 6.408 1.00 21.84 142 ALA B CA 1
ATOM 2203 C C . ALA B 1 121 ? 13.182 20.725 7.341 1.00 27.29 142 ALA B C 1
ATOM 2204 O O . ALA B 1 121 ? 13.264 19.490 7.543 1.00 26.14 142 ALA B O 1
ATOM 2206 N N . ASP B 1 122 ? 12.248 21.524 7.843 1.00 26.10 143 ASP B N 1
ATOM 2207 C CA . ASP B 1 122 ? 11.201 21.014 8.740 1.00 30.90 143 ASP B CA 1
ATOM 2208 C C . ASP B 1 122 ? 9.821 21.312 8.239 1.00 24.99 143 ASP B C 1
ATOM 2209 O O . ASP B 1 122 ? 9.640 21.724 7.082 1.00 25.25 143 ASP B O 1
ATOM 2214 N N . ALA B 1 123 ? 8.822 21.198 9.123 1.00 28.29 144 ALA B N 1
ATOM 2215 C CA . ALA B 1 123 ? 7.433 21.293 8.714 1.00 25.20 144 ALA B CA 1
ATOM 2216 C C . ALA B 1 123 ? 7.114 22.629 8.092 1.00 20.56 144 ALA B C 1
ATOM 2217 O O . ALA B 1 123 ? 6.274 22.711 7.223 1.00 23.84 144 ALA B O 1
ATOM 2219 N N . SER B 1 124 ? 7.831 23.666 8.454 1.00 23.62 145 SER B N 1
ATOM 2220 C CA . SER B 1 124 ? 7.529 24.975 7.917 1.00 23.56 145 SER B CA 1
ATOM 2221 C C . SER B 1 124 ? 7.989 25.113 6.442 1.00 23.67 145 SER B C 1
ATOM 2222 O O . SER B 1 124 ? 7.625 26.066 5.785 1.00 24.88 145 SER B O 1
ATOM 2225 N N . ALA B 1 125 ? 8.838 24.193 5.971 1.00 26.37 146 ALA B N 1
ATOM 2226 C CA . ALA B 1 125 ? 9.264 24.212 4.539 1.00 23.64 146 ALA B CA 1
ATOM 2227 C C . ALA B 1 125 ? 8.736 22.967 3.816 1.00 26.18 146 ALA B C 1
ATOM 2228 O O . ALA B 1 125 ? 9.103 22.696 2.667 1.00 23.91 146 ALA B O 1
ATOM 2230 N N . ALA B 1 126 ? 7.838 22.244 4.449 1.00 25.60 147 ALA B N 1
ATOM 2231 C CA . ALA B 1 126 ? 7.359 20.945 3.918 1.00 27.58 147 ALA B CA 1
ATOM 2232 C C . ALA B 1 126 ? 6.672 21.075 2.553 1.00 29.11 147 ALA B C 1
ATOM 2233 O O . ALA B 1 126 ? 6.853 20.262 1.612 1.00 27.58 147 ALA B O 1
ATOM 2235 N N . SER B 1 127 ? 5.863 22.102 2.406 1.00 27.46 148 SER B N 1
ATOM 2236 C CA . SER B 1 127 ? 5.234 22.308 1.139 1.00 30.58 148 SER B CA 1
ATOM 2237 C C . SER B 1 127 ? 6.257 22.598 -0.030 1.00 28.16 148 SER B C 1
ATOM 2238 O O . SER B 1 127 ? 6.102 22.080 -1.158 1.00 27.51 148 SER B O 1
ATOM 2241 N N . GLU B 1 128 ? 7.242 23.463 0.230 1.00 24.87 149 GLU B N 1
ATOM 2242 C CA . GLU B 1 128 ? 8.330 23.776 -0.725 1.00 26.21 149 GLU B CA 1
ATOM 2243 C C . GLU B 1 128 ? 9.134 22.510 -1.089 1.00 22.91 149 GLU B C 1
ATOM 2244 O O . GLU B 1 128 ? 9.419 22.233 -2.268 1.00 19.67 149 GLU B O 1
ATOM 2250 N N . VAL B 1 129 ? 9.556 21.783 -0.073 1.00 19.57 150 VAL B N 1
ATOM 2251 C CA . VAL B 1 129 ? 10.260 20.516 -0.257 1.00 21.41 150 VAL B CA 1
ATOM 2252 C C . VAL B 1 129 ? 9.457 19.511 -1.106 1.00 21.75 150 VAL B C 1
ATOM 2253 O O . VAL B 1 129 ? 9.997 18.923 -2.077 1.00 21.03 150 VAL B O 1
ATOM 2257 N N A ASP B 1 130 ? 8.169 19.357 -0.789 0.50 21.40 151 ASP B N 1
ATOM 2258 N N B ASP B 1 130 ? 8.166 19.369 -0.786 0.50 21.87 151 ASP B N 1
ATOM 2259 C CA A ASP B 1 130 ? 7.262 18.474 -1.550 0.50 22.30 151 ASP B CA 1
ATOM 2260 C CA B ASP B 1 130 ? 7.232 18.495 -1.528 0.50 23.44 151 ASP B CA 1
ATOM 2261 C C A ASP B 1 130 ? 7.138 18.878 -3.022 0.50 21.54 151 ASP B C 1
ATOM 2262 C C B ASP B 1 130 ? 7.124 18.880 -3.007 0.50 22.11 151 ASP B C 1
ATOM 2263 O O A ASP B 1 130 ? 7.200 18.027 -3.921 0.50 22.35 151 ASP B O 1
ATOM 2264 O O B ASP B 1 130 ? 7.189 18.018 -3.893 0.50 23.01 151 ASP B O 1
ATOM 2273 N N . GLN B 1 131 ? 6.957 20.171 -3.284 1.00 20.64 152 GLN B N 1
ATOM 2274 C CA . GLN B 1 131 ? 6.880 20.692 -4.675 1.00 23.83 152 GLN B CA 1
ATOM 2275 C C . GLN B 1 131 ? 8.158 20.460 -5.470 1.00 20.76 152 GLN B C 1
ATOM 2276 O O . GLN B 1 131 ? 8.096 20.089 -6.645 1.00 20.95 152 GLN B O 1
ATOM 2282 N N . VAL B 1 132 ? 9.303 20.657 -4.843 1.00 18.83 153 VAL B N 1
ATOM 2283 C CA . VAL B 1 132 ? 10.540 20.402 -5.488 1.00 19.38 153 VAL B CA 1
ATOM 2284 C C . VAL B 1 132 ? 10.757 18.891 -5.737 1.00 19.21 153 VAL B C 1
ATOM 2285 O O . VAL B 1 132 ? 11.234 18.503 -6.813 1.00 17.21 153 VAL B O 1
ATOM 2289 N N . GLU B 1 133 ? 10.473 18.052 -4.765 1.00 17.19 154 GLU B N 1
ATOM 2290 C CA . GLU B 1 133 ? 10.429 16.615 -4.978 1.00 19.82 154 GLU B CA 1
ATOM 2291 C C . GLU B 1 133 ? 9.588 16.168 -6.171 1.00 20.42 154 GLU B C 1
ATOM 2292 O O . GLU B 1 133 ? 10.020 15.295 -6.935 1.00 22.15 154 GLU B O 1
ATOM 2298 N N . LYS B 1 134 ? 8.391 16.722 -6.323 1.00 19.61 155 LYS B N 1
ATOM 2299 C CA . LYS B 1 134 ? 7.492 16.338 -7.404 1.00 20.78 155 LYS B CA 1
ATOM 2300 C C . LYS B 1 134 ? 8.123 16.722 -8.711 1.00 22.83 155 LYS B C 1
ATOM 2301 O O . LYS B 1 134 ? 8.107 15.925 -9.677 1.00 20.28 155 LYS B O 1
ATOM 2307 N N . LEU B 1 135 ? 8.728 17.889 -8.734 1.00 19.93 156 LEU B N 1
ATOM 2308 C CA . LEU B 1 135 ? 9.362 18.354 -9.952 1.00 22.15 156 LEU B CA 1
ATOM 2309 C C . LEU B 1 135 ? 10.599 17.491 -10.312 1.00 21.46 156 LEU B C 1
ATOM 2310 O O . LEU B 1 135 ? 10.715 17.001 -11.444 1.00 23.32 156 LEU B O 1
ATOM 2315 N N . ILE B 1 136 ? 11.486 17.240 -9.349 1.00 18.35 157 ILE B N 1
ATOM 2316 C CA . ILE B 1 136 ? 12.708 16.506 -9.671 1.00 18.27 157 ILE B CA 1
ATOM 2317 C C . ILE B 1 136 ? 12.372 15.063 -10.059 1.00 17.62 157 ILE B C 1
ATOM 2318 O O . ILE B 1 136 ? 12.871 14.519 -11.039 1.00 16.61 157 ILE B O 1
ATOM 2323 N N . ASP B 1 137 ? 11.462 14.438 -9.310 1.00 17.31 158 ASP B N 1
ATOM 2324 C CA . ASP B 1 137 ? 11.072 13.100 -9.655 1.00 19.35 158 ASP B CA 1
ATOM 2325 C C . ASP B 1 137 ? 10.309 12.955 -10.982 1.00 18.23 158 ASP B C 1
ATOM 2326 O O . ASP B 1 137 ? 10.487 11.928 -11.684 1.00 16.93 158 ASP B O 1
ATOM 2331 N N A SER B 1 138 ? 9.435 13.908 -11.288 0.50 18.01 159 SER B N 1
ATOM 2332 N N B SER B 1 138 ? 9.451 13.930 -11.279 0.50 17.65 159 SER B N 1
ATOM 2333 C CA A SER B 1 138 ? 8.795 13.922 -12.623 0.50 18.95 159 SER B CA 1
ATOM 2334 C CA B SER B 1 138 ? 8.779 14.020 -12.604 0.50 18.41 159 SER B CA 1
ATOM 2335 C C A SER B 1 138 ? 9.872 14.030 -13.721 0.50 18.33 159 SER B C 1
ATOM 2336 C C B SER B 1 138 ? 9.799 14.183 -13.757 0.50 18.05 159 SER B C 1
ATOM 2337 O O A SER B 1 138 ? 9.745 13.329 -14.750 0.50 17.15 159 SER B O 1
ATOM 2338 O O B SER B 1 138 ? 9.551 13.715 -14.877 0.50 17.83 159 SER B O 1
ATOM 2343 N N . MET B 1 139 ? 10.923 14.820 -13.505 1.00 16.69 160 MET B N 1
ATOM 2344 C CA . MET B 1 139 ? 12.007 14.966 -14.527 1.00 18.44 160 MET B CA 1
ATOM 2345 C C . MET B 1 139 ? 12.789 13.655 -14.718 1.00 18.50 160 MET B C 1
ATOM 2346 O O . MET B 1 139 ? 12.979 13.200 -15.848 1.00 15.77 160 MET B O 1
ATOM 2351 N N . PHE B 1 140 ? 13.071 12.947 -13.592 1.00 17.13 161 PHE B N 1
ATOM 2352 C CA . PHE B 1 140 ? 13.678 11.634 -13.669 1.00 16.22 161 PHE B CA 1
ATOM 2353 C C . PHE B 1 140 ? 12.781 10.684 -14.398 1.00 17.56 161 PHE B C 1
ATOM 2354 O O . PHE B 1 140 ? 13.260 9.906 -15.241 1.00 16.21 161 PHE B O 1
ATOM 2362 N N . ALA B 1 141 ? 11.497 10.682 -14.046 1.00 16.80 162 ALA B N 1
ATOM 2363 C CA . ALA B 1 141 ? 10.555 9.698 -14.584 1.00 17.10 162 ALA B CA 1
ATOM 2364 C C . ALA B 1 141 ? 10.334 9.965 -16.112 1.00 16.69 162 ALA B C 1
ATOM 2365 O O . ALA B 1 141 ? 10.194 9.004 -16.893 1.00 17.62 162 ALA B O 1
ATOM 2367 N N . ARG B 1 142 ? 10.295 11.255 -16.445 1.00 15.43 163 ARG B N 1
ATOM 2368 C CA . ARG B 1 142 ? 10.112 11.667 -17.880 1.00 19.07 163 ARG B CA 1
ATOM 2369 C C . ARG B 1 142 ? 11.300 11.236 -18.710 1.00 17.89 163 ARG B C 1
ATOM 2370 O O . ARG B 1 142 ? 11.117 10.784 -19.839 1.00 17.92 163 ARG B O 1
ATOM 2378 N N . ALA B 1 143 ? 12.523 11.326 -18.145 1.00 17.61 164 ALA B N 1
ATOM 2379 C CA . ALA B 1 143 ? 13.685 10.775 -18.801 1.00 19.05 164 ALA B CA 1
ATOM 2380 C C . ALA B 1 143 ? 13.563 9.261 -19.013 1.00 20.38 164 ALA B C 1
ATOM 2381 O O . ALA B 1 143 ? 13.818 8.758 -20.117 1.00 18.10 164 ALA B O 1
ATOM 2383 N N . MET B 1 144 ? 13.178 8.499 -17.976 1.00 16.06 165 MET B N 1
ATOM 2384 C CA . MET B 1 144 ? 12.942 7.090 -18.137 1.00 16.49 165 MET B CA 1
ATOM 2385 C C . MET B 1 144 ? 11.963 6.783 -19.279 1.00 20.09 165 MET B C 1
ATOM 2386 O O . MET B 1 144 ? 12.209 5.865 -20.092 1.00 19.26 165 MET B O 1
ATOM 2391 N N . ALA B 1 145 ? 10.880 7.530 -19.322 1.00 21.00 166 ALA B N 1
ATOM 2392 C CA . ALA B 1 145 ? 9.740 7.252 -20.204 1.00 22.30 166 ALA B CA 1
ATOM 2393 C C . ALA B 1 145 ? 9.989 7.779 -21.619 1.00 20.38 166 ALA B C 1
ATOM 2394 O O . ALA B 1 145 ? 9.309 7.357 -22.536 1.00 22.15 166 ALA B O 1
ATOM 2396 N N . ASN B 1 146 ? 10.867 8.757 -21.739 1.00 17.31 167 ASN B N 1
ATOM 2397 C CA . ASN B 1 146 ? 11.019 9.631 -22.894 1.00 19.75 167 ASN B CA 1
ATOM 2398 C C . ASN B 1 146 ? 9.647 10.202 -23.191 1.00 21.63 167 ASN B C 1
ATOM 2399 O O . ASN B 1 146 ? 9.210 10.261 -24.337 1.00 21.49 167 ASN B O 1
ATOM 2404 N N . GLY B 1 147 ? 8.930 10.654 -22.153 1.00 18.33 168 GLY B N 1
ATOM 2405 C CA . GLY B 1 147 ? 7.571 11.037 -22.334 1.00 19.21 168 GLY B CA 1
ATOM 2406 C C . GLY B 1 147 ? 6.796 10.974 -21.021 1.00 24.27 168 GLY B C 1
ATOM 2407 O O . GLY B 1 147 ? 7.385 11.070 -19.959 1.00 22.88 168 GLY B O 1
ATOM 2408 N N . GLU B 1 148 ? 5.503 10.710 -21.103 1.00 21.64 169 GLU B N 1
ATOM 2409 C CA . GLU B 1 148 ? 4.649 10.565 -19.906 1.00 25.22 169 GLU B CA 1
ATOM 2410 C C . GLU B 1 148 ? 4.978 9.283 -19.167 1.00 23.03 169 GLU B C 1
ATOM 2411 O O . GLU B 1 148 ? 4.938 8.191 -19.721 1.00 25.58 169 GLU B O 1
ATOM 2413 N N . PRO B 1 149 ? 5.288 9.376 -17.857 1.00 27.13 170 PRO B N 1
ATOM 2414 C CA . PRO B 1 149 ? 5.782 8.176 -17.122 1.00 25.23 170 PRO B CA 1
ATOM 2415 C C . PRO B 1 149 ? 4.751 7.317 -16.458 1.00 25.88 170 PRO B C 1
ATOM 2416 O O . PRO B 1 149 ? 3.677 7.777 -16.261 1.00 27.14 170 PRO B O 1
ATOM 2420 N N . THR B 1 150 ? 5.121 6.094 -16.085 1.00 27.50 171 THR B N 1
ATOM 2421 C CA . THR B 1 150 ? 4.238 5.216 -15.356 1.00 28.42 171 THR B CA 1
ATOM 2422 C C . THR B 1 150 ? 4.334 5.535 -13.859 1.00 30.37 171 THR B C 1
ATOM 2423 O O . THR B 1 150 ? 5.218 6.254 -13.443 1.00 25.15 171 THR B O 1
ATOM 2427 N N . GLU B 1 151 ? 3.404 4.968 -13.086 1.00 29.76 172 GLU B N 1
ATOM 2428 C CA . GLU B 1 151 ? 3.457 5.073 -11.662 1.00 28.02 172 GLU B CA 1
ATOM 2429 C C . GLU B 1 151 ? 4.756 4.570 -11.157 1.00 24.64 172 GLU B C 1
ATOM 2430 O O . GLU B 1 151 ? 5.398 5.268 -10.337 1.00 25.53 172 GLU B O 1
ATOM 2432 N N . ASP B 1 152 ? 5.150 3.385 -11.616 1.00 25.67 173 ASP B N 1
ATOM 2433 C CA . ASP B 1 152 ? 6.404 2.784 -11.257 1.00 26.42 173 ASP B CA 1
ATOM 2434 C C . ASP B 1 152 ? 7.551 3.719 -11.529 1.00 23.27 173 ASP B C 1
ATOM 2435 O O . ASP B 1 152 ? 8.427 3.838 -10.706 1.00 18.13 173 ASP B O 1
ATOM 2440 N N . GLN B 1 153 ? 7.573 4.417 -12.674 1.00 22.03 174 GLN B N 1
ATOM 2441 C CA . GLN B 1 153 ? 8.695 5.330 -12.978 1.00 19.69 174 GLN B CA 1
ATOM 2442 C C . GLN B 1 153 ? 8.797 6.482 -11.982 1.00 19.26 174 GLN B C 1
ATOM 2443 O O . GLN B 1 153 ? 9.888 6.771 -11.511 1.00 17.24 174 GLN B O 1
ATOM 2449 N N . TYR B 1 154 ? 7.679 7.105 -11.631 1.00 20.55 175 TYR B N 1
ATOM 2450 C CA . TYR B 1 154 ? 7.686 8.085 -10.537 1.00 21.15 175 TYR B CA 1
ATOM 2451 C C . TYR B 1 154 ? 8.214 7.487 -9.231 1.00 19.21 175 TYR B C 1
ATOM 2452 O O . TYR B 1 154 ? 9.064 8.107 -8.580 1.00 16.19 175 TYR B O 1
ATOM 2461 N N . HIS B 1 155 ? 7.774 6.302 -8.872 1.00 19.96 176 HIS B N 1
ATOM 2462 C CA . HIS B 1 155 ? 8.308 5.611 -7.657 1.00 18.43 176 HIS B CA 1
ATOM 2463 C C . HIS B 1 155 ? 9.800 5.325 -7.675 1.00 16.26 176 HIS B C 1
ATOM 2464 O O . HIS B 1 155 ? 10.452 5.479 -6.675 1.00 15.61 176 HIS B O 1
ATOM 2471 N N . ILE B 1 156 ? 10.336 4.854 -8.835 1.00 15.04 177 ILE B N 1
ATOM 2472 C CA . ILE B 1 156 ? 11.698 4.612 -9.006 1.00 14.86 177 ILE B CA 1
ATOM 2473 C C . ILE B 1 156 ? 12.462 5.908 -8.793 1.00 14.42 177 ILE B C 1
ATOM 2474 O O . ILE B 1 156 ? 13.588 5.916 -8.243 1.00 13.65 177 ILE B O 1
ATOM 2479 N N . ALA B 1 157 ? 11.964 6.983 -9.367 1.00 12.78 178 ALA B N 1
ATOM 2480 C CA . ALA B 1 157 ? 12.627 8.283 -9.225 1.00 14.75 178 ALA B CA 1
ATOM 2481 C C . ALA B 1 157 ? 12.824 8.641 -7.731 1.00 14.41 178 ALA B C 1
ATOM 2482 O O . ALA B 1 157 ? 13.875 9.089 -7.346 1.00 17.12 178 ALA B O 1
ATOM 2484 N N . ARG B 1 158 ? 11.791 8.364 -6.956 1.00 14.98 179 ARG B N 1
ATOM 2485 C CA . ARG B 1 158 ? 11.840 8.683 -5.523 1.00 16.01 179 ARG B CA 1
ATOM 2486 C C . ARG B 1 158 ? 12.877 7.834 -4.767 1.00 15.43 179 ARG B C 1
ATOM 2487 O O . ARG B 1 158 ? 13.619 8.317 -3.924 1.00 17.16 179 ARG B O 1
ATOM 2495 N N . VAL B 1 159 ? 13.079 6.579 -5.199 1.00 15.94 180 VAL B N 1
ATOM 2496 C CA . VAL B 1 159 ? 14.017 5.719 -4.622 1.00 16.50 180 VAL B CA 1
ATOM 2497 C C . VAL B 1 159 ? 15.346 6.338 -4.951 1.00 15.02 180 VAL B C 1
ATOM 2498 O O . VAL B 1 159 ? 16.312 6.432 -4.146 1.00 15.53 180 VAL B O 1
ATOM 2502 N N . ILE B 1 160 ? 15.518 6.772 -6.228 1.00 15.13 181 ILE B N 1
ATOM 2503 C CA . ILE B 1 160 ? 16.832 7.337 -6.584 1.00 14.87 181 ILE B CA 1
ATOM 2504 C C . ILE B 1 160 ? 17.122 8.632 -5.774 1.00 14.81 181 ILE B C 1
ATOM 2505 O O . ILE B 1 160 ? 18.228 8.804 -5.274 1.00 14.46 181 ILE B O 1
ATOM 2510 N N . SER B 1 161 ? 16.100 9.442 -5.590 1.00 14.68 182 SER B N 1
ATOM 2511 C CA . SER B 1 161 ? 16.268 10.725 -4.830 1.00 16.39 182 SER B CA 1
ATOM 2512 C C . SER B 1 161 ? 16.583 10.501 -3.328 1.00 14.75 182 SER B C 1
ATOM 2513 O O . SER B 1 161 ? 17.468 11.179 -2.753 1.00 13.15 182 SER B O 1
ATOM 2516 N N . ASP B 1 162 ? 16.038 9.413 -2.793 1.00 15.42 183 ASP B N 1
ATOM 2517 C CA . ASP B 1 162 ? 16.369 9.002 -1.395 1.00 16.67 183 ASP B CA 1
ATOM 2518 C C . ASP B 1 162 ? 17.767 8.460 -1.260 1.00 15.13 183 ASP B C 1
ATOM 2519 O O . ASP B 1 162 ? 18.497 8.815 -0.324 1.00 18.01 183 ASP B O 1
ATOM 2524 N N . VAL B 1 163 ? 18.234 7.629 -2.227 1.00 13.26 184 VAL B N 1
ATOM 2525 C CA . VAL B 1 163 ? 19.593 7.220 -2.240 1.00 13.80 184 VAL B CA 1
ATOM 2526 C C . VAL B 1 163 ? 20.517 8.429 -2.337 1.00 14.09 184 VAL B C 1
ATOM 2527 O O . VAL B 1 163 ? 21.632 8.492 -1.707 1.00 15.03 184 VAL B O 1
ATOM 2531 N N . TRP B 1 164 ? 20.138 9.393 -3.176 1.00 14.79 185 TRP B N 1
ATOM 2532 C CA . TRP B 1 164 ? 21.009 10.538 -3.419 1.00 15.17 185 TRP B CA 1
ATOM 2533 C C . TRP B 1 164 ? 21.141 11.328 -2.092 1.00 14.18 185 TRP B C 1
ATOM 2534 O O . TRP B 1 164 ? 22.220 11.643 -1.702 1.00 14.46 185 TRP B O 1
ATOM 2545 N N . LEU B 1 165 ? 20.038 11.530 -1.391 1.00 15.71 186 LEU B N 1
ATOM 2546 C CA . LEU B 1 165 ? 20.136 12.398 -0.173 1.00 15.52 186 LEU B CA 1
ATOM 2547 C C . LEU B 1 165 ? 20.992 11.708 0.959 1.00 13.90 186 LEU B C 1
ATOM 2548 O O . LEU B 1 165 ? 21.831 12.295 1.590 1.00 15.85 186 LEU B O 1
ATOM 2553 N N A SER B 1 166 ? 20.775 10.417 1.136 0.50 14.69 187 SER B N 1
ATOM 2554 N N B SER B 1 166 ? 20.767 10.420 1.126 0.50 14.22 187 SER B N 1
ATOM 2555 C CA A SER B 1 166 ? 21.504 9.627 2.106 0.50 15.09 187 SER B CA 1
ATOM 2556 C CA B SER B 1 166 ? 21.467 9.651 2.114 0.50 14.39 187 SER B CA 1
ATOM 2557 C C A SER B 1 166 ? 22.978 9.644 1.835 0.50 15.04 187 SER B C 1
ATOM 2558 C C B SER B 1 166 ? 22.956 9.641 1.836 0.50 14.59 187 SER B C 1
ATOM 2559 O O A SER B 1 166 ? 23.816 9.813 2.734 0.50 15.04 187 SER B O 1
ATOM 2560 O O B SER B 1 166 ? 23.782 9.790 2.741 0.50 14.84 187 SER B O 1
ATOM 2565 N N . ASN B 1 167 ? 23.342 9.472 0.552 1.00 14.08 188 ASN B N 1
ATOM 2566 C CA . ASN B 1 167 ? 24.716 9.514 0.203 1.00 15.30 188 ASN B CA 1
ATOM 2567 C C . ASN B 1 167 ? 25.345 10.927 0.320 1.00 14.75 188 ASN B C 1
ATOM 2568 O O . ASN B 1 167 ? 26.521 11.042 0.662 1.00 16.49 188 ASN B O 1
ATOM 2573 N N . LEU B 1 168 ? 24.574 11.958 0.105 1.00 14.52 189 LEU B N 1
ATOM 2574 C CA . LEU B 1 168 ? 25.026 13.278 0.306 1.00 15.95 189 LEU B CA 1
ATOM 2575 C C . LEU B 1 168 ? 25.272 13.560 1.818 1.00 14.14 189 LEU B C 1
ATOM 2576 O O . LEU B 1 168 ? 26.209 14.245 2.138 1.00 16.20 189 LEU B O 1
ATOM 2581 N N . LEU B 1 169 ? 24.440 13.041 2.690 1.00 15.30 190 LEU B N 1
ATOM 2582 C CA . LEU B 1 169 ? 24.692 13.127 4.100 1.00 16.14 190 LEU B CA 1
ATOM 2583 C C . LEU B 1 169 ? 26.048 12.523 4.428 1.00 15.28 190 LEU B C 1
ATOM 2584 O O . LEU B 1 169 ? 26.836 13.119 5.180 1.00 14.90 190 LEU B O 1
ATOM 2589 N N . ALA B 1 170 ? 26.360 11.367 3.810 1.00 14.87 191 ALA B N 1
ATOM 2590 C CA . ALA B 1 170 ? 27.613 10.723 4.059 1.00 15.64 191 ALA B CA 1
ATOM 2591 C C . ALA B 1 170 ? 28.754 11.517 3.486 1.00 16.54 191 ALA B C 1
ATOM 2592 O O . ALA B 1 170 ? 29.819 11.598 4.110 1.00 14.65 191 ALA B O 1
ATOM 2594 N N . TRP B 1 171 ? 28.589 12.164 2.325 1.00 17.32 192 TRP B N 1
ATOM 2595 C CA . TRP B 1 171 ? 29.668 12.936 1.796 1.00 17.04 192 TRP B CA 1
ATOM 2596 C C . TRP B 1 171 ? 29.903 14.186 2.708 1.00 14.34 192 TRP B C 1
ATOM 2597 O O . TRP B 1 171 ? 31.033 14.529 2.994 1.00 17.39 192 TRP B O 1
ATOM 2608 N N . LEU B 1 172 ? 28.837 14.795 3.137 1.00 18.34 193 LEU B N 1
ATOM 2609 C CA . LEU B 1 172 ? 28.897 16.060 3.898 1.00 18.58 193 LEU B CA 1
ATOM 2610 C C . LEU B 1 172 ? 29.655 15.787 5.181 1.00 19.13 193 LEU B C 1
ATOM 2611 O O . LEU B 1 172 ? 30.416 16.633 5.642 1.00 20.31 193 LEU B O 1
ATOM 2616 N N . THR B 1 173 ? 29.516 14.579 5.721 1.00 18.21 194 THR B N 1
ATOM 2617 C CA . THR B 1 173 ? 30.148 14.225 7.002 1.00 19.46 194 THR B CA 1
ATOM 2618 C C . THR B 1 173 ? 31.439 13.461 6.852 1.00 20.55 194 THR B C 1
ATOM 2619 O O . THR B 1 173 ? 31.976 12.907 7.804 1.00 20.88 194 THR B O 1
ATOM 2623 N N . ARG B 1 174 ? 31.981 13.387 5.615 1.00 21.36 195 ARG B N 1
ATOM 2624 C CA . ARG B 1 174 ? 33.266 12.800 5.347 1.00 18.13 195 ARG B CA 1
ATOM 2625 C C . ARG B 1 174 ? 33.310 11.304 5.535 1.00 17.73 195 ARG B C 1
ATOM 2626 O O . ARG B 1 174 ? 34.339 10.774 5.870 1.00 22.81 195 ARG B O 1
ATOM 2634 N N . ARG B 1 175 ? 32.184 10.646 5.412 1.00 17.04 196 ARG B N 1
ATOM 2635 C CA . ARG B 1 175 ? 32.118 9.201 5.481 1.00 18.31 196 ARG B CA 1
ATOM 2636 C C . ARG B 1 175 ? 32.123 8.632 4.058 1.00 19.01 196 ARG B C 1
ATOM 2637 O O . ARG B 1 175 ? 32.190 7.427 3.879 1.00 21.23 196 ARG B O 1
ATOM 2645 N N . ALA B 1 176 ? 31.936 9.485 3.068 1.00 19.10 197 ALA B N 1
ATOM 2646 C CA . ALA B 1 176 ? 31.904 9.015 1.634 1.00 18.31 197 ALA B CA 1
ATOM 2647 C C . ALA B 1 176 ? 32.550 10.088 0.766 1.00 19.07 197 ALA B C 1
ATOM 2648 O O . ALA B 1 176 ? 32.403 11.289 1.008 1.00 19.75 197 ALA B O 1
ATOM 2650 N N . SER B 1 177 ? 33.213 9.619 -0.278 1.00 19.99 198 SER B N 1
ATOM 2651 C CA . SER B 1 177 ? 33.763 10.517 -1.279 1.00 20.47 198 SER B CA 1
ATOM 2652 C C . SER B 1 177 ? 32.747 10.828 -2.338 1.00 19.51 198 SER B C 1
ATOM 2653 O O . SER B 1 177 ? 31.701 10.161 -2.537 1.00 16.70 198 SER B O 1
ATOM 2656 N N . ALA B 1 178 ? 33.101 11.834 -3.149 1.00 19.58 199 ALA B N 1
ATOM 2657 C CA . ALA B 1 178 ? 32.313 12.148 -4.308 1.00 19.58 199 ALA B CA 1
ATOM 2658 C C . ALA B 1 178 ? 32.193 10.951 -5.322 1.00 17.29 199 ALA B C 1
ATOM 2659 O O . ALA B 1 178 ? 31.180 10.759 -5.867 1.00 17.15 199 ALA B O 1
ATOM 2661 N N . THR B 1 179 ? 33.258 10.232 -5.553 1.00 19.16 200 THR B N 1
ATOM 2662 C CA . THR B 1 179 ? 33.254 9.000 -6.328 1.00 22.68 200 THR B CA 1
ATOM 2663 C C . THR B 1 179 ? 32.365 7.940 -5.721 1.00 20.96 200 THR B C 1
ATOM 2664 O O . THR B 1 179 ? 31.597 7.307 -6.420 1.00 20.32 200 THR B O 1
ATOM 2668 N N . ASP B 1 180 ? 32.447 7.756 -4.410 1.00 20.61 201 ASP B N 1
ATOM 2669 C CA . ASP B 1 180 ? 31.442 6.890 -3.755 1.00 20.17 201 ASP B CA 1
ATOM 2670 C C . ASP B 1 180 ? 29.987 7.233 -4.077 1.00 18.28 201 ASP B C 1
ATOM 2671 O O . ASP B 1 180 ? 29.190 6.313 -4.294 1.00 18.12 201 ASP B O 1
ATOM 2676 N N . VAL B 1 181 ? 29.593 8.535 -3.967 1.00 16.39 202 VAL B N 1
ATOM 2677 C CA . VAL B 1 181 ? 28.233 8.919 -4.219 1.00 16.23 202 VAL B CA 1
ATOM 2678 C C . VAL B 1 181 ? 27.822 8.548 -5.646 1.00 15.96 202 VAL B C 1
ATOM 2679 O O . VAL B 1 181 ? 26.784 8.015 -5.873 1.00 15.24 202 VAL B O 1
ATOM 2683 N N . SER B 1 182 ? 28.722 8.853 -6.575 1.00 16.80 203 SER B N 1
ATOM 2684 C CA . SER B 1 182 ? 28.507 8.577 -8.000 1.00 19.29 203 SER B CA 1
ATOM 2685 C C . SER B 1 182 ? 28.290 7.082 -8.240 1.00 17.62 203 SER B C 1
ATOM 2686 O O . SER B 1 182 ? 27.329 6.669 -8.864 1.00 18.67 203 SER B O 1
ATOM 2689 N N . LYS B 1 183 ? 29.167 6.294 -7.692 1.00 19.09 204 LYS B N 1
ATOM 2690 C CA . LYS B 1 183 ? 29.029 4.819 -7.771 1.00 19.69 204 LYS B CA 1
ATOM 2691 C C . LYS B 1 183 ? 27.720 4.309 -7.222 1.00 18.24 204 LYS B C 1
ATOM 2692 O O . LYS B 1 183 ? 27.109 3.461 -7.833 1.00 16.74 204 LYS B O 1
ATOM 2698 N N . ARG B 1 184 ? 27.310 4.806 -6.058 1.00 16.72 205 ARG B N 1
ATOM 2699 C CA . ARG B 1 184 ? 26.077 4.338 -5.447 1.00 16.85 205 ARG B CA 1
ATOM 2700 C C . ARG B 1 184 ? 24.853 4.691 -6.238 1.00 14.70 205 ARG B C 1
ATOM 2701 O O . ARG B 1 184 ? 23.895 3.927 -6.361 1.00 15.17 205 ARG B O 1
ATOM 2709 N N . LEU B 1 185 ? 24.825 5.876 -6.824 1.00 14.51 206 LEU B N 1
ATOM 2710 C CA . LEU B 1 185 ? 23.787 6.282 -7.679 1.00 14.80 206 LEU B CA 1
ATOM 2711 C C . LEU B 1 185 ? 23.739 5.388 -8.955 1.00 15.47 206 LEU B C 1
ATOM 2712 O O . LEU B 1 185 ? 22.655 4.959 -9.337 1.00 15.24 206 LEU B O 1
ATOM 2717 N N . ASP B 1 186 ? 24.890 5.092 -9.541 1.00 16.96 207 ASP B N 1
ATOM 2718 C CA . ASP B 1 186 ? 24.896 4.185 -10.749 1.00 19.40 207 ASP B CA 1
ATOM 2719 C C . ASP B 1 186 ? 24.350 2.843 -10.397 1.00 17.47 207 ASP B C 1
ATOM 2720 O O . ASP B 1 186 ? 23.632 2.241 -11.172 1.00 15.35 207 ASP B O 1
ATOM 2725 N N . LEU B 1 187 ? 24.660 2.354 -9.199 1.00 18.64 208 LEU B N 1
ATOM 2726 C CA . LEU B 1 187 ? 24.223 1.003 -8.776 1.00 17.35 208 LEU B CA 1
ATOM 2727 C C . LEU B 1 187 ? 22.738 1.017 -8.629 1.00 17.59 208 LEU B C 1
ATOM 2728 O O . LEU B 1 187 ? 22.071 0.088 -9.045 1.00 17.77 208 LEU B O 1
ATOM 2733 N N . ALA B 1 188 ? 22.189 2.068 -8.001 1.00 15.92 209 ALA B N 1
ATOM 2734 C CA . ALA B 1 188 ? 20.756 2.170 -7.838 1.00 15.56 209 ALA B CA 1
ATOM 2735 C C . ALA B 1 188 ? 19.978 2.188 -9.152 1.00 15.77 209 ALA B C 1
ATOM 2736 O O . ALA B 1 188 ? 18.980 1.423 -9.305 1.00 14.57 209 ALA B O 1
ATOM 2738 N N . VAL B 1 189 ? 20.470 3.002 -10.095 1.00 15.11 210 VAL B N 1
ATOM 2739 C CA . VAL B 1 189 ? 19.865 3.034 -11.411 1.00 15.42 210 VAL B CA 1
ATOM 2740 C C . VAL B 1 189 ? 19.818 1.609 -12.074 1.00 14.32 210 VAL B C 1
ATOM 2741 O O . VAL B 1 189 ? 18.735 1.190 -12.527 1.00 15.39 210 VAL B O 1
ATOM 2745 N N . ARG B 1 190 ? 20.926 0.914 -12.043 1.00 16.42 211 ARG B N 1
ATOM 2746 C CA . ARG B 1 190 ? 21.065 -0.424 -12.697 1.00 17.00 211 ARG B CA 1
ATOM 2747 C C . ARG B 1 190 ? 20.172 -1.418 -11.977 1.00 17.46 211 ARG B C 1
ATOM 2748 O O . ARG B 1 190 ? 19.378 -2.190 -12.554 1.00 15.37 211 ARG B O 1
ATOM 2756 N N . LEU B 1 191 ? 20.198 -1.379 -10.626 1.00 16.99 212 LEU B N 1
ATOM 2757 C CA . LEU B 1 191 ? 19.297 -2.282 -9.896 1.00 17.58 212 LEU B CA 1
ATOM 2758 C C . LEU B 1 191 ? 17.809 -2.100 -10.121 1.00 17.11 212 LEU B C 1
ATOM 2759 O O . LEU B 1 191 ? 17.092 -3.077 -10.164 1.00 19.00 212 LEU B O 1
ATOM 2764 N N . LEU B 1 192 ? 17.323 -0.858 -10.301 1.00 16.11 213 LEU B N 1
ATOM 2765 C CA . LEU B 1 192 ? 15.948 -0.576 -10.495 1.00 15.57 213 LEU B CA 1
ATOM 2766 C C . LEU B 1 192 ? 15.423 -0.753 -11.916 1.00 17.63 213 LEU B C 1
ATOM 2767 O O . LEU B 1 192 ? 14.264 -1.113 -12.067 1.00 20.58 213 LEU B O 1
ATOM 2772 N N . ILE B 1 193 ? 16.217 -0.339 -12.894 1.00 17.76 214 ILE B N 1
ATOM 2773 C CA . ILE B 1 193 ? 15.788 -0.334 -14.312 1.00 20.75 214 ILE B CA 1
ATOM 2774 C C . ILE B 1 193 ? 16.773 -0.880 -15.334 1.00 22.89 214 ILE B C 1
ATOM 2775 O O . ILE B 1 193 ? 16.486 -0.748 -16.573 1.00 22.57 214 ILE B O 1
ATOM 2780 N N . GLY B 1 194 ? 17.876 -1.446 -14.843 1.00 19.74 215 GLY B N 1
ATOM 2781 C CA . GLY B 1 194 ? 18.999 -1.985 -15.655 1.00 26.88 215 GLY B CA 1
ATOM 2782 C C . GLY B 1 194 ? 18.509 -2.880 -16.776 1.00 30.15 215 GLY B C 1
ATOM 2783 O O . GLY B 1 194 ? 17.589 -3.638 -16.582 1.00 32.08 215 GLY B O 1
ATOM 2784 N N . ASP B 1 195 ? 19.061 -2.668 -17.968 1.00 34.94 216 ASP B N 1
ATOM 2785 C CA . ASP B 1 195 ? 18.788 -3.496 -19.141 1.00 37.93 216 ASP B CA 1
ATOM 2786 C C . ASP B 1 195 ? 19.429 -4.869 -18.845 1.00 39.26 216 ASP B C 1
ATOM 2787 O O . ASP B 1 195 ? 18.806 -5.894 -19.067 1.00 51.22 216 ASP B O 1
#

InterPro domains:
  IPR001647 DNA-binding HTH domain, TetR-type [PF00440] (42-86)
  IPR001647 DNA-binding HTH domain, TetR-type [PR00455] (42-55)
  IPR001647 DNA-binding HTH domain, TetR-type [PR00455] (63-86)
  IPR001647 DNA-binding HTH domain, TetR-type [PS50977] (36-96)
  IPR009057 Homedomain-like superfamily [SSF46689] (36-98)
  IPR041642 HTH-type transcriptional repressor KstR, C-terminal [PF17925] (107-213)
  IPR050109 HTH-type, TetR-like transcriptional regulator [PTHR30055] (33-211)

B-factor: mean 28.29, std 11.83, range [12.09, 96.16]

GO terms:
  GO:0003677 DNA binding (F, IDA)
  GO:0042803 protein homodimerization activity (F, IPI)
  GO:0006355 regulation of DNA-templated transcription (P, IMP)

CATH classification: 1.10.357.10